Protein AF-A0A183ASB8-F1 (afdb_monomer_lite)

pLDDT: mean 78.75, std 22.16, range [20.98, 98.69]

InterPro domains:
  IPR031161 Peptidase family M60 domain [PF13402] (298-538)
  IPR031161 Peptidase family M60 domain [PS51723] (195-491)
  IPR031161 Peptidase family M60 domain [SM01276] (195-491)
  IPR035423 M60-like domain, N-terminal [PF17291] (198-272)
  IPR042279 Peptidase M60, enhancin-like domain 3 [G3DSA:1.10.390.30] (419-569)
  IPR051244 TRPM8 Channel-Associated Factors [PTHR15730] (199-550)

Secondary structure (DSSP, 8-state):
----S-TT------PPPPS---------------PPPPTTSPPTT--S-------EEEEEETTEEEEEEEEETTEEEEEEE-SHHHHHTTT-GGGHHHHHHHHHHH--SS-PPEEETTS---TT-EEEE-TT----HHHHHHHHHTTS-EEEEEE-----S-S--HHHHHHHHTT------------------S-EEEEEEEEEPTTPEEEEEEEEESS-GGGEEEEE-S-----TTSSS-SS-S----EEE--SEEEEE-SS-EEEEEEESSTT--EEEEEES-EEPPP-BTT-HHHHHTHHHHHHHSTTSSEEEEE-SSEEEEEEHHHHTTS-HHHHHHHHHHHHHHHHHHHHHHT--TTTSPPEEEEEESS-SSSSEE-SSSEEEETTHHHHHH-HHHHHHH--HHHHHHHHHHT--TTT--TTGGGTHHHHHHHHHHHHHS----SSTTBTTTBSHHHHHHHHHHHHS-S-----HHHHHHHHHHH-HHHHHHHHHHHHHTTTT--SHHHHHHHHHHHHHHHHTEE-HHHHGGGT----HHHHHHHTTSEEB---STTGGG-HHHHHHHHTTSTT--BSS-S-PPPPSS-TTTTTT-----S----

Organism: NCBI:txid27848

Sequence (610 aa):
MIARGSPDGTEIVKGQTVSEVGIWGNRIGDKQITPEPEWGEEDRYMVGEKRPVRDVVLGSGHGHIMGMAVTRGKGRAVAMIGERWMRELFTAPYLANFSVNLKNFLGQGDHPEFRWANEDYKPGDIVLVKRSMHFNVTKLAKAVMEGVNGVVISYLGTLGTLGQHNTLDLMRALNIQIYYSIYGYVQDAKVDLTSLIYSASAYVNPGEVFKWRVKNSTDKVDKFFFTFSCQSDDISKVNPWKRWPVIKHALQLRSEGSYATPTGGILLMRIDADNIGITLELEDVYRHPWFDLRNQSAIDDWDNERLRHNLVPWTMFFGDIVFSCLQTKAVVKLNKDDMVFLQTYMDNVVKIMHNFRGSDWTTAGIEVFAVDIQIAAGWGHSGMPVLGHLPWQDSSTDIKDIKKTSNIGITHEFGHNLQNWAATLKWGTEVTNNVYHFIVRGHLVNLTAYGFNVSWAFGWHEVKQVIDIWKGTDYNGVNLGYYNWLGMLFGEGLLVNLWHETFHNRNSLNSEEKKVNFWLTKMCSETEHNVIPWQELWNFPIDNNTRTECAKYSCYFPDDALTQQVPDIVEKAISKVPGGCVRTPKKQVASKHDIFKGLYTHGQPWFSFL

Radius of gyration: 30.66 Å; chains: 1; bounding box: 92×50×72 Å

Foldseek 3Di:
DDDDPDPDDDDDDPDDDDPDDDDDDAADFDDDDDDDDDPDDDDPPDPDPDDDAPKAQPDDDRRGRQWIWHQFAQFIEIEHEDCVCVVCCPPPPVNPVVNVVCCVRGFDDDDEAEDEQQDDDFFRHEYEYEFVDDHDLVVVLVCRNNHRGYYYAYYHQDPDDDDDGSSVSNCVSRVHDDDDDDHDDDDDDPPDQQWAKAFPLWWFDAFDKKKKAWPDKPDDQQQKWKWFAQDQFQQVVPPPDPDDRGQIDIHRDDNIDMDHGNHIHTIIMTGRDPPIDTDMDMGRIAGAQEAELQDPVSLVCNLVSLVVHQPDQWDWYYYQQEIEIAGSVLVSVDDSVLVNLLRLLVVLLLLLLCQLLVHDSVPDHGEYEYEDCDHNDDQWAADSHTYHHRCLSNCSSDPVNCLVPVSQSVQLRSLLVSALVLLQAAPCSSARSNLSVLCSQCPVNNHHRADACPPVQHDPVLLVVLVVLLVDQDQRDHHSVVSSVCCVQQNPQLSSVLSNQSNVCVVVSPDNLSSQLSSLLSSLVQLLELAPLQVCSNNRPHDPVSVVSSVVGAHADEDDPSCVVPVVSVCVSQVVDVPGGDHHGPHRGHHPTDSCPQRPHHDHDPDDDD

Structure (mmCIF, N/CA/C/O backbone):
data_AF-A0A183ASB8-F1
#
_entry.id   AF-A0A183ASB8-F1
#
loop_
_atom_site.group_PDB
_atom_site.id
_atom_site.type_symbol
_atom_site.label_atom_id
_atom_site.label_alt_id
_atom_site.label_comp_id
_atom_site.label_asym_id
_atom_site.label_entity_id
_atom_site.label_seq_id
_atom_site.pdbx_PDB_ins_code
_atom_site.Cartn_x
_atom_site.Cartn_y
_atom_site.Cartn_z
_atom_site.occupancy
_atom_site.B_iso_or_equiv
_atom_site.auth_seq_id
_atom_site.auth_comp_id
_atom_site.auth_asym_id
_atom_site.auth_atom_id
_atom_site.pdbx_PDB_model_num
ATOM 1 N N . MET A 1 1 ? 37.225 -2.371 -14.975 1.00 24.19 1 MET A N 1
ATOM 2 C CA . MET A 1 1 ? 37.178 -3.340 -13.860 1.00 24.19 1 MET A CA 1
ATOM 3 C C . MET A 1 1 ? 35.719 -3.578 -13.518 1.00 24.19 1 MET A C 1
ATOM 5 O O . MET A 1 1 ? 35.134 -2.766 -12.821 1.00 24.19 1 MET A O 1
ATOM 9 N N . ILE A 1 2 ? 35.112 -4.623 -14.073 1.00 25.06 2 ILE A N 1
ATOM 10 C CA . ILE A 1 2 ? 33.764 -5.073 -13.709 1.00 25.06 2 ILE A CA 1
ATOM 11 C C . ILE A 1 2 ? 33.900 -6.578 -13.494 1.00 25.06 2 ILE A C 1
ATOM 13 O O . ILE A 1 2 ? 34.386 -7.274 -14.385 1.00 25.06 2 ILE A O 1
ATOM 17 N N . ALA A 1 3 ? 33.548 -7.066 -12.307 1.00 23.36 3 ALA A N 1
ATOM 18 C CA . ALA A 1 3 ? 33.429 -8.494 -12.055 1.00 23.36 3 ALA A CA 1
ATOM 19 C C . ALA A 1 3 ? 32.050 -8.938 -12.559 1.00 23.36 3 ALA A C 1
ATOM 21 O O . ALA A 1 3 ? 31.030 -8.496 -12.033 1.00 23.36 3 ALA A O 1
ATOM 22 N N . ARG A 1 4 ? 32.018 -9.771 -13.604 1.00 26.33 4 ARG A N 1
ATOM 23 C CA . ARG A 1 4 ? 30.804 -10.493 -13.996 1.00 26.33 4 ARG A CA 1
ATOM 24 C C . ARG A 1 4 ? 30.494 -11.515 -12.902 1.00 26.33 4 ARG A C 1
ATOM 26 O O . ARG A 1 4 ? 31.372 -12.270 -12.496 1.00 26.33 4 ARG A O 1
ATOM 33 N N . GLY A 1 5 ? 29.252 -11.541 -12.431 1.00 28.61 5 GLY A N 1
ATOM 34 C CA . GLY A 1 5 ? 28.741 -12.618 -11.589 1.00 28.61 5 GLY A CA 1
ATOM 35 C C . GLY A 1 5 ? 28.477 -13.870 -12.422 1.00 28.61 5 GLY A C 1
ATOM 36 O O . GLY A 1 5 ? 27.334 -14.149 -12.753 1.00 28.61 5 GLY A O 1
ATOM 37 N N . SER A 1 6 ? 29.530 -14.591 -12.801 1.00 27.36 6 SER A N 1
ATOM 38 C CA . SER A 1 6 ? 29.478 -15.998 -13.215 1.00 27.36 6 SER A CA 1
ATOM 39 C C . SER A 1 6 ? 30.892 -16.590 -13.110 1.00 27.36 6 SER A C 1
ATOM 41 O O . SER A 1 6 ? 31.835 -15.891 -13.491 1.00 27.36 6 SER A O 1
ATOM 43 N N . PRO A 1 7 ? 31.078 -17.825 -12.602 1.00 29.73 7 PRO A N 1
ATOM 44 C CA . PRO A 1 7 ? 32.406 -18.413 -12.412 1.00 29.73 7 PRO A CA 1
ATOM 45 C C . PRO A 1 7 ? 33.186 -18.673 -13.716 1.00 29.73 7 PRO A C 1
ATOM 47 O O . PRO A 1 7 ? 34.409 -18.743 -13.661 1.00 29.73 7 PRO A O 1
ATOM 50 N N . ASP A 1 8 ? 32.526 -18.739 -14.883 1.00 33.28 8 ASP A N 1
ATOM 51 C CA . ASP A 1 8 ? 33.108 -19.441 -16.045 1.00 33.28 8 ASP A CA 1
ATOM 52 C C . ASP A 1 8 ? 33.120 -18.656 -17.377 1.00 33.28 8 ASP A C 1
ATOM 54 O O . ASP A 1 8 ? 33.168 -19.254 -18.449 1.00 33.28 8 ASP A O 1
ATOM 58 N N . GLY A 1 9 ? 33.089 -17.317 -17.377 1.00 28.81 9 GLY A N 1
ATOM 59 C CA . GLY A 1 9 ? 33.031 -16.558 -18.639 1.00 28.81 9 GLY A CA 1
ATOM 60 C C . GLY A 1 9 ? 33.764 -15.222 -18.635 1.00 28.81 9 GLY A C 1
ATOM 61 O O . GLY A 1 9 ? 33.153 -14.179 -18.391 1.00 28.81 9 GLY A O 1
ATOM 62 N N . THR A 1 10 ? 35.054 -15.226 -18.980 1.00 31.56 10 THR A N 1
ATOM 63 C CA . THR A 1 10 ? 35.820 -14.001 -19.263 1.00 31.56 10 THR A CA 1
ATOM 64 C C . THR A 1 10 ? 36.211 -13.928 -20.733 1.00 31.56 10 THR A C 1
ATOM 66 O O . THR A 1 10 ? 37.235 -14.473 -21.136 1.00 31.56 10 THR A O 1
ATOM 69 N N . GLU A 1 11 ? 35.432 -13.184 -21.515 1.00 25.88 11 GLU A N 1
ATOM 70 C CA . GLU A 1 11 ? 35.907 -12.591 -22.763 1.00 25.88 11 GLU A CA 1
ATOM 71 C C . GLU A 1 11 ? 36.052 -11.080 -22.538 1.00 25.88 11 GLU A C 1
ATOM 73 O O . GLU A 1 11 ? 35.133 -10.415 -22.049 1.00 25.88 11 GLU A O 1
ATOM 78 N N . ILE A 1 12 ? 37.241 -10.541 -22.821 1.00 33.34 12 ILE A N 1
ATOM 79 C CA . ILE A 1 12 ? 37.521 -9.106 -22.733 1.00 33.34 12 ILE A CA 1
ATOM 80 C C . ILE A 1 12 ? 37.078 -8.484 -24.056 1.00 33.34 12 ILE A C 1
ATOM 82 O O . ILE A 1 12 ? 37.825 -8.496 -25.031 1.00 33.34 12 ILE A O 1
ATOM 86 N N . VAL A 1 13 ? 35.878 -7.906 -24.089 1.00 25.80 13 VAL A N 1
ATOM 87 C CA . VAL A 1 13 ? 35.474 -7.043 -25.204 1.00 25.80 13 VAL A CA 1
ATOM 88 C C . VAL A 1 13 ? 35.954 -5.628 -24.904 1.00 25.80 13 VAL A C 1
ATOM 90 O O . VAL A 1 13 ? 35.587 -5.021 -23.896 1.00 25.80 13 VAL A O 1
ATOM 93 N N . LYS A 1 14 ? 36.801 -5.089 -25.782 1.00 27.39 14 LYS A N 1
ATOM 94 C CA . LYS A 1 14 ? 37.145 -3.665 -25.789 1.00 27.39 14 LYS A CA 1
ATOM 95 C C . LYS A 1 14 ? 35.880 -2.900 -26.203 1.00 27.39 14 LYS A C 1
ATOM 97 O O . LYS A 1 14 ? 35.544 -2.863 -27.382 1.00 27.39 14 LYS A O 1
ATOM 102 N N . GLY A 1 15 ? 35.142 -2.369 -25.228 1.00 31.78 15 GLY A N 1
ATOM 103 C CA . GLY A 1 15 ? 33.942 -1.566 -25.481 1.00 31.78 15 GLY A CA 1
ATOM 104 C C . GLY A 1 15 ? 34.260 -0.304 -26.289 1.00 31.78 15 GLY A C 1
ATOM 105 O O . GLY A 1 15 ? 35.366 0.235 -26.197 1.00 31.78 15 GLY A O 1
ATOM 106 N N . GLN A 1 16 ? 33.294 0.144 -27.094 1.00 27.25 16 GLN A N 1
ATOM 107 C CA . GLN A 1 16 ? 33.387 1.396 -27.848 1.00 27.25 16 GLN A CA 1
ATOM 108 C C . GLN A 1 16 ? 33.531 2.608 -26.915 1.00 27.25 16 GLN A C 1
ATOM 110 O O . GLN A 1 16 ? 33.147 2.572 -25.746 1.00 27.25 16 GLN A O 1
ATOM 115 N N . THR A 1 17 ? 34.098 3.690 -27.450 1.00 27.98 17 THR A N 1
ATOM 116 C CA . THR A 1 17 ? 34.252 4.974 -26.760 1.00 27.98 17 THR A CA 1
ATOM 117 C C . THR A 1 17 ? 32.890 5.497 -26.304 1.00 27.98 17 THR A C 1
ATOM 119 O O . THR A 1 17 ? 32.030 5.793 -27.128 1.00 27.98 17 THR A O 1
ATOM 122 N N . VAL A 1 18 ? 32.704 5.617 -24.991 1.00 28.06 18 VAL A N 1
ATOM 123 C CA . VAL A 1 18 ? 31.490 6.166 -24.373 1.00 28.06 18 VAL A CA 1
ATOM 124 C C . VAL A 1 18 ? 31.622 7.691 -24.298 1.00 28.06 18 VAL A C 1
ATOM 126 O O . VAL A 1 18 ? 32.658 8.190 -23.857 1.00 28.06 18 VAL A O 1
ATOM 129 N N . SER A 1 19 ? 30.602 8.439 -24.728 1.00 27.34 19 SER A N 1
ATOM 130 C CA . SER A 1 19 ? 30.598 9.913 -24.704 1.00 27.34 19 SER A CA 1
ATOM 131 C C . SER A 1 19 ? 30.256 10.511 -23.333 1.00 27.34 19 SER A C 1
ATOM 133 O O . SER A 1 19 ? 30.677 11.626 -23.045 1.00 27.34 19 SER A O 1
ATOM 135 N N . GLU A 1 20 ? 29.540 9.779 -22.472 1.00 27.94 20 GLU A N 1
ATOM 136 C CA . GLU A 1 20 ? 29.181 10.184 -21.106 1.00 27.94 20 GLU A CA 1
ATOM 137 C C . GLU A 1 20 ? 29.143 8.958 -20.171 1.00 27.94 20 GLU A C 1
ATOM 139 O O . GLU A 1 20 ? 28.533 7.939 -20.484 1.00 27.94 20 GLU A O 1
ATOM 144 N N . VAL A 1 21 ? 29.776 9.062 -18.998 1.00 26.06 21 VAL A N 1
ATOM 145 C CA . VAL A 1 21 ? 29.635 8.105 -17.887 1.00 26.06 21 VAL A CA 1
ATOM 146 C C . VAL A 1 21 ? 28.981 8.862 -16.734 1.00 26.06 21 VAL A C 1
ATOM 148 O O . VAL A 1 21 ? 29.604 9.741 -16.143 1.00 26.06 21 VAL A O 1
ATOM 151 N N . GLY A 1 22 ? 27.715 8.569 -16.439 1.00 25.03 22 GLY A N 1
ATOM 152 C CA . GLY A 1 22 ? 26.976 9.224 -15.357 1.00 25.03 22 GLY A CA 1
ATOM 153 C C . GLY A 1 22 ? 27.219 8.553 -14.004 1.00 25.03 22 GLY A C 1
ATOM 154 O O . GLY A 1 22 ? 27.026 7.347 -13.874 1.00 25.03 22 GLY A O 1
ATOM 155 N N . ILE A 1 23 ? 27.600 9.335 -12.991 1.00 23.59 23 ILE A N 1
ATOM 156 C CA . ILE A 1 23 ? 27.607 8.938 -11.574 1.00 23.59 23 ILE A CA 1
ATOM 157 C C . ILE A 1 23 ? 26.806 9.998 -10.813 1.00 23.59 23 ILE A C 1
ATOM 159 O O . ILE A 1 23 ? 27.181 11.166 -10.845 1.00 23.59 23 ILE A O 1
ATOM 163 N N . TRP A 1 24 ? 25.741 9.599 -10.114 1.00 24.03 24 TRP A N 1
ATOM 164 C CA . TRP A 1 24 ? 24.937 10.491 -9.271 1.00 24.03 24 TRP A CA 1
ATOM 165 C C . TRP A 1 24 ? 24.625 9.832 -7.925 1.00 24.03 24 TRP A C 1
ATOM 167 O O . TRP A 1 24 ? 24.268 8.657 -7.867 1.00 24.03 24 TRP A O 1
ATOM 177 N N . GLY A 1 25 ? 24.755 10.598 -6.842 1.00 24.00 25 GLY A N 1
ATOM 178 C CA . GLY A 1 25 ? 24.320 10.212 -5.501 1.00 24.00 25 GLY A CA 1
ATOM 179 C C . GLY A 1 25 ? 24.213 11.439 -4.597 1.00 24.00 25 GLY A C 1
ATOM 180 O O . GLY A 1 25 ? 25.201 12.145 -4.418 1.00 24.00 25 GLY A O 1
ATOM 181 N N . ASN A 1 26 ? 23.030 11.681 -4.027 1.00 21.56 26 ASN A N 1
ATOM 182 C CA . ASN A 1 26 ? 22.791 12.732 -3.033 1.00 21.56 26 ASN A CA 1
ATOM 183 C C . ASN A 1 26 ? 22.860 12.182 -1.596 1.00 21.56 26 ASN A C 1
ATOM 185 O O . ASN A 1 26 ? 22.599 11.004 -1.343 1.00 21.56 26 ASN A O 1
ATOM 189 N N . ARG A 1 27 ? 23.227 13.059 -0.650 1.00 23.22 27 ARG A N 1
ATOM 190 C CA . ARG A 1 27 ? 23.191 12.851 0.810 1.00 23.22 27 ARG A CA 1
ATOM 191 C C . ARG A 1 27 ? 21.966 13.548 1.404 1.00 23.22 27 ARG A C 1
ATOM 193 O O . ARG A 1 27 ? 21.665 14.650 0.969 1.00 23.22 27 ARG A O 1
ATOM 200 N N . ILE A 1 28 ? 21.383 13.012 2.481 1.00 24.00 28 ILE A N 1
ATOM 201 C CA . ILE A 1 28 ? 20.653 13.811 3.485 1.00 24.00 28 ILE A CA 1
ATOM 202 C C . ILE A 1 28 ? 21.146 13.437 4.891 1.00 24.00 28 ILE A C 1
ATOM 204 O O . ILE A 1 28 ? 21.379 12.262 5.181 1.00 24.00 28 ILE A O 1
ATOM 208 N N . GLY A 1 29 ? 21.298 14.462 5.735 1.00 23.62 29 GLY A N 1
ATOM 209 C CA . GLY A 1 29 ? 21.404 14.386 7.193 1.00 23.62 29 GLY A CA 1
ATOM 210 C C . GLY A 1 29 ? 21.390 15.787 7.833 1.00 23.62 29 GLY A C 1
ATOM 211 O O . GLY A 1 29 ? 22.466 16.346 8.020 1.00 23.62 29 GLY A O 1
ATOM 212 N N . ASP A 1 30 ? 20.174 16.323 8.062 1.00 26.25 30 ASP A N 1
ATOM 213 C CA . ASP A 1 30 ? 19.616 17.123 9.192 1.00 26.25 30 ASP A CA 1
ATOM 214 C C . ASP A 1 30 ? 20.488 18.182 9.923 1.00 26.25 30 ASP A C 1
ATOM 216 O O . ASP A 1 30 ? 21.633 17.922 10.250 1.00 26.25 30 ASP A O 1
ATOM 220 N N . LYS A 1 31 ? 20.078 19.393 10.353 1.00 28.70 31 LYS A N 1
ATOM 221 C CA . LYS A 1 31 ? 18.796 20.088 10.597 1.00 28.70 31 LYS A CA 1
ATOM 222 C C . LYS A 1 31 ? 19.041 21.618 10.593 1.00 28.70 31 LYS A C 1
ATOM 224 O O . LYS A 1 31 ? 19.609 22.150 11.541 1.00 28.70 31 LYS A O 1
ATOM 229 N N . GLN A 1 32 ? 18.571 22.322 9.569 1.00 24.89 32 GLN A N 1
ATOM 230 C CA . GLN A 1 32 ? 17.893 23.627 9.644 1.00 24.89 32 GLN A CA 1
ATOM 231 C C . GLN A 1 32 ? 17.361 23.898 8.238 1.00 24.89 32 GLN A C 1
ATOM 233 O O . GLN A 1 32 ? 18.122 23.977 7.279 1.00 24.89 32 GLN A O 1
ATOM 238 N N . ILE A 1 33 ? 16.038 23.931 8.121 1.00 30.59 33 ILE A N 1
ATOM 239 C CA . ILE A 1 33 ? 15.335 24.114 6.857 1.00 30.59 33 ILE A CA 1
ATOM 240 C C . ILE A 1 33 ? 15.480 25.580 6.459 1.00 30.59 33 ILE A C 1
ATOM 242 O O . ILE A 1 33 ? 14.947 26.463 7.128 1.00 30.59 33 ILE A O 1
ATOM 246 N N . THR A 1 34 ? 16.157 25.821 5.345 1.00 26.55 34 THR A N 1
ATOM 247 C CA . THR A 1 34 ? 15.775 26.905 4.439 1.00 26.55 34 THR A CA 1
ATOM 248 C C . THR A 1 34 ? 15.213 26.289 3.159 1.00 26.55 34 THR A C 1
ATOM 250 O O . THR A 1 34 ? 15.607 25.169 2.828 1.00 26.55 34 THR A O 1
ATOM 253 N N . PRO A 1 35 ? 14.270 26.968 2.485 1.00 27.03 35 PRO A N 1
ATOM 254 C CA . PRO A 1 35 ? 13.494 26.400 1.385 1.00 27.03 35 PRO A CA 1
ATOM 255 C C . PRO A 1 35 ? 14.391 25.920 0.241 1.00 27.03 35 PRO A C 1
ATOM 257 O O . PRO A 1 35 ? 15.417 26.547 -0.037 1.00 27.03 35 PRO A O 1
ATOM 260 N N . GLU A 1 36 ? 13.980 24.850 -0.445 1.00 28.64 36 GLU A N 1
ATOM 261 C CA . GLU A 1 36 ? 14.423 24.630 -1.825 1.00 28.64 36 GLU A CA 1
ATOM 262 C C . GLU A 1 36 ? 14.099 25.889 -2.652 1.00 28.64 36 GLU A C 1
ATOM 264 O O . GLU A 1 36 ? 13.055 26.512 -2.421 1.00 28.64 36 GLU A O 1
ATOM 269 N N . PRO A 1 37 ? 14.988 26.318 -3.564 1.00 25.66 37 PRO A N 1
ATOM 270 C CA . PRO A 1 37 ? 14.709 27.462 -4.417 1.00 25.66 37 PRO A CA 1
ATOM 271 C C . PRO A 1 37 ? 13.508 27.166 -5.323 1.00 25.66 37 PRO A C 1
ATOM 273 O O . PRO A 1 37 ? 13.297 26.034 -5.756 1.00 25.66 37 PRO A O 1
ATOM 276 N N . GLU A 1 38 ? 12.725 28.200 -5.630 1.00 29.00 38 GLU A N 1
ATOM 277 C CA . GLU A 1 38 ? 11.714 28.124 -6.683 1.00 29.00 38 GLU A CA 1
ATOM 278 C C . GLU A 1 38 ? 12.375 27.723 -8.015 1.00 29.00 38 GLU A C 1
ATOM 280 O O . GLU A 1 38 ? 13.486 28.152 -8.339 1.00 29.00 38 GLU A O 1
ATOM 285 N N . TRP A 1 39 ? 11.695 26.870 -8.784 1.00 26.78 39 TRP A N 1
ATOM 286 C CA . TRP A 1 39 ? 12.181 26.332 -10.055 1.00 26.78 39 TRP A CA 1
ATOM 287 C C . TRP A 1 39 ? 12.493 27.457 -11.059 1.00 26.78 39 TRP A C 1
ATOM 289 O O . TRP A 1 39 ? 11.579 28.084 -11.595 1.00 26.78 39 TRP A O 1
ATOM 299 N N . GLY A 1 40 ? 13.785 27.692 -11.333 1.00 30.69 40 GLY A N 1
ATOM 300 C CA . GLY A 1 40 ? 14.248 28.687 -12.311 1.00 30.69 40 GLY A CA 1
ATOM 301 C C . GLY A 1 40 ? 15.655 29.275 -12.111 1.00 30.69 40 GLY A C 1
ATOM 302 O O . GLY A 1 40 ? 16.136 29.941 -13.026 1.00 30.69 40 GLY A O 1
ATOM 303 N N . GLU A 1 41 ? 16.342 29.046 -10.986 1.00 27.41 41 GLU A N 1
ATOM 304 C CA . GLU A 1 41 ? 17.707 29.570 -10.764 1.00 27.41 41 GLU A CA 1
ATOM 305 C C . GLU A 1 41 ? 18.822 28.520 -10.944 1.00 27.41 41 GLU A C 1
ATOM 307 O O . GLU A 1 41 ? 18.628 27.330 -10.699 1.00 27.41 41 GLU A O 1
ATOM 312 N N . GLU A 1 42 ? 20.009 28.978 -11.368 1.00 28.42 42 GLU A N 1
ATOM 313 C CA . GLU A 1 42 ? 21.221 28.159 -11.512 1.00 28.42 42 GLU A CA 1
ATOM 314 C C . GLU A 1 42 ? 21.662 27.526 -10.179 1.00 28.42 42 GLU A C 1
ATOM 316 O O . GLU A 1 42 ? 21.740 28.173 -9.131 1.00 28.42 42 GLU A O 1
ATOM 321 N N . ASP A 1 43 ? 22.001 26.239 -10.247 1.00 28.80 43 ASP A N 1
ATOM 322 C CA . ASP A 1 43 ? 22.329 25.389 -9.107 1.00 28.80 43 ASP A CA 1
ATOM 323 C C . ASP A 1 43 ? 23.663 25.802 -8.442 1.00 28.80 43 ASP A C 1
ATOM 325 O O . ASP A 1 43 ? 24.743 25.726 -9.039 1.00 28.80 43 ASP A O 1
ATOM 329 N N . ARG A 1 44 ? 23.618 26.242 -7.174 1.00 30.80 44 ARG A N 1
ATOM 330 C CA . ARG A 1 44 ? 24.783 26.802 -6.447 1.00 30.80 44 ARG A CA 1
ATOM 331 C C . ARG A 1 44 ? 25.817 25.760 -5.990 1.00 30.80 44 ARG A C 1
ATOM 333 O O . ARG A 1 44 ? 26.796 26.131 -5.342 1.00 30.80 44 ARG A O 1
ATOM 340 N N . TYR A 1 45 ? 25.663 24.479 -6.332 1.00 31.44 45 TYR A N 1
ATOM 341 C CA . TYR A 1 45 ? 26.630 23.423 -5.985 1.00 31.44 45 TYR A CA 1
ATOM 342 C C . TYR A 1 45 ? 27.802 23.278 -6.967 1.00 31.44 45 TYR A C 1
ATOM 344 O O . TYR A 1 45 ? 28.701 22.469 -6.736 1.00 31.44 45 TYR A O 1
ATOM 352 N N . MET A 1 46 ? 27.852 24.096 -8.021 1.00 28.69 46 MET A N 1
ATOM 353 C CA . MET A 1 46 ? 28.956 24.131 -8.984 1.00 28.69 46 MET A CA 1
ATOM 354 C C . MET A 1 46 ? 29.463 25.562 -9.194 1.00 28.69 46 MET A C 1
ATOM 356 O O . MET A 1 46 ? 29.398 26.097 -10.296 1.00 28.69 46 MET A O 1
ATOM 360 N N . VAL A 1 47 ? 30.036 26.185 -8.159 1.00 32.12 47 VAL A N 1
ATOM 361 C CA . VAL A 1 47 ? 30.934 27.334 -8.380 1.00 32.12 47 VAL A CA 1
ATOM 362 C C . VAL A 1 47 ? 32.369 26.826 -8.428 1.00 32.12 47 VAL A C 1
ATOM 364 O O . VAL A 1 47 ? 33.128 26.876 -7.465 1.00 32.12 47 VAL A O 1
ATOM 367 N N . GLY A 1 48 ? 32.726 26.282 -9.583 1.00 30.50 48 GLY A N 1
ATOM 368 C CA . GLY A 1 48 ? 34.087 25.916 -9.933 1.00 30.50 48 GLY A CA 1
ATOM 369 C C . GLY A 1 48 ? 34.140 25.600 -11.417 1.00 30.50 48 GLY A C 1
ATOM 370 O O . GLY A 1 48 ? 33.302 24.850 -11.912 1.00 30.50 48 GLY A O 1
ATOM 371 N N . GLU A 1 49 ? 35.087 26.205 -12.136 1.00 27.50 49 GLU A N 1
ATOM 372 C CA . GLU A 1 49 ? 35.310 25.966 -13.564 1.00 27.50 49 GLU A CA 1
ATOM 373 C C . GLU A 1 49 ? 35.196 24.474 -13.902 1.00 27.50 49 GLU A C 1
ATOM 375 O O . GLU A 1 49 ? 35.898 23.643 -13.318 1.00 27.50 49 GLU A O 1
ATOM 380 N N . LYS A 1 50 ? 34.342 24.142 -14.879 1.00 31.28 50 LYS A N 1
ATOM 381 C CA . LYS A 1 50 ? 34.277 22.815 -15.499 1.00 31.28 50 LYS A CA 1
ATOM 382 C C . LYS A 1 50 ? 35.675 22.439 -15.997 1.00 31.28 50 LYS A C 1
ATOM 384 O O . LYS A 1 50 ? 36.090 22.857 -17.075 1.00 31.28 50 LYS A O 1
ATOM 389 N N . ARG A 1 51 ? 36.405 21.639 -15.220 1.00 27.62 51 ARG A N 1
ATOM 390 C CA . ARG A 1 51 ? 37.640 20.990 -15.666 1.00 27.62 51 ARG A CA 1
ATOM 391 C C . ARG A 1 51 ? 37.385 19.494 -15.826 1.00 27.62 51 ARG A C 1
ATOM 393 O O . ARG A 1 51 ? 36.747 18.898 -14.961 1.00 27.62 51 ARG A O 1
ATOM 400 N N . PRO A 1 52 ? 37.875 18.872 -16.908 1.00 29.05 52 PRO A N 1
ATOM 401 C CA . PRO A 1 52 ? 37.737 17.437 -17.113 1.00 29.05 52 PRO A CA 1
ATOM 402 C C . PRO A 1 52 ? 38.475 16.699 -15.991 1.00 29.05 52 PRO A C 1
ATOM 404 O O . PRO A 1 52 ? 39.692 16.829 -15.850 1.00 29.05 52 PRO A O 1
ATOM 407 N N . VAL A 1 53 ? 37.749 15.942 -15.169 1.00 35.59 53 VAL A N 1
ATOM 408 C CA . VAL A 1 53 ? 38.344 15.184 -14.061 1.00 35.59 53 VAL A CA 1
ATOM 409 C C . VAL A 1 53 ? 38.727 13.788 -14.566 1.00 35.59 53 VAL A C 1
ATOM 411 O O . VAL A 1 53 ? 37.917 13.105 -15.184 1.00 35.59 53 VAL A O 1
ATOM 414 N N . ARG A 1 54 ? 39.978 13.365 -14.326 1.00 41.22 54 ARG A N 1
ATOM 415 C CA . ARG A 1 54 ? 40.528 12.038 -14.695 1.00 41.22 54 ARG A CA 1
ATOM 416 C C . ARG A 1 54 ? 40.440 11.001 -13.557 1.00 41.22 54 ARG A C 1
ATOM 418 O O . ARG A 1 54 ? 41.098 9.965 -13.628 1.00 41.22 54 ARG A O 1
ATOM 425 N N . ASP A 1 55 ? 39.695 11.301 -12.496 1.00 55.78 55 ASP A N 1
ATOM 426 C CA . ASP A 1 55 ? 39.627 10.498 -11.271 1.00 55.78 55 ASP A CA 1
ATOM 427 C C . ASP A 1 55 ? 38.420 9.543 -11.301 1.00 55.78 55 ASP A C 1
ATOM 429 O O . ASP A 1 55 ? 37.350 9.892 -11.795 1.00 55.78 55 ASP A O 1
ATOM 433 N N . VAL A 1 56 ? 38.592 8.328 -10.775 1.00 52.84 56 VAL A N 1
ATOM 434 C CA . VAL A 1 56 ? 37.597 7.248 -10.809 1.00 52.84 56 VAL A CA 1
ATOM 435 C C . VAL A 1 56 ? 37.047 7.014 -9.406 1.00 52.84 56 VAL A C 1
ATOM 437 O O . VAL A 1 56 ? 37.780 6.654 -8.488 1.00 52.84 56 VAL A O 1
ATOM 440 N N . VAL A 1 57 ? 35.738 7.165 -9.227 1.00 51.53 57 VAL A N 1
ATOM 441 C CA . VAL A 1 57 ? 35.065 6.796 -7.975 1.00 51.53 57 VAL A CA 1
ATOM 442 C C . VAL A 1 57 ? 34.926 5.273 -7.919 1.00 51.53 57 VAL A C 1
ATOM 444 O O . VAL A 1 57 ? 34.360 4.662 -8.820 1.00 51.53 57 VAL A O 1
ATOM 447 N N . LEU A 1 58 ? 35.463 4.655 -6.866 1.00 47.81 58 LEU A N 1
ATOM 448 C CA . LEU A 1 58 ? 35.401 3.206 -6.627 1.00 47.81 58 LEU A CA 1
ATOM 449 C C . LEU A 1 58 ? 34.217 2.811 -5.738 1.00 47.81 58 LEU A C 1
ATOM 451 O O . LEU A 1 58 ? 33.819 1.651 -5.725 1.00 47.81 58 LEU A O 1
ATOM 455 N N . GLY A 1 59 ? 33.668 3.765 -4.985 1.00 41.75 59 GLY A N 1
ATOM 456 C CA . GLY A 1 59 ? 32.472 3.562 -4.180 1.00 41.75 59 GLY A CA 1
ATOM 457 C C . GLY A 1 59 ? 32.003 4.849 -3.514 1.00 41.75 59 GLY A C 1
ATOM 458 O O . GLY A 1 59 ? 32.808 5.702 -3.133 1.00 41.75 59 GLY A O 1
ATOM 459 N N . SER A 1 60 ? 30.692 4.977 -3.347 1.00 39.69 60 SER A N 1
ATOM 460 C CA . SER A 1 60 ? 30.049 6.045 -2.587 1.00 39.69 60 SER A CA 1
ATOM 461 C C . SER A 1 60 ? 29.126 5.453 -1.523 1.00 39.69 60 SER A C 1
ATOM 463 O O . SER A 1 60 ? 28.704 4.303 -1.606 1.00 39.69 60 SER A O 1
ATOM 465 N N . GLY A 1 61 ? 28.859 6.220 -0.474 1.00 35.28 61 GLY A N 1
ATOM 466 C CA . GLY A 1 61 ? 28.000 5.806 0.625 1.00 35.28 61 GLY A CA 1
ATOM 467 C C . GLY A 1 61 ? 27.671 7.000 1.499 1.00 35.28 61 GLY A C 1
ATOM 468 O O . GLY A 1 61 ? 28.534 7.840 1.745 1.00 35.28 61 GLY A O 1
ATOM 469 N N . HIS A 1 62 ? 26.407 7.102 1.922 1.00 34.53 62 HIS A N 1
ATOM 470 C CA . HIS A 1 62 ? 25.911 8.248 2.687 1.00 34.53 62 HIS A CA 1
ATOM 471 C C . HIS A 1 62 ? 26.265 9.554 1.955 1.00 34.53 62 HIS A C 1
ATOM 473 O O . HIS A 1 62 ? 26.876 10.419 2.557 1.00 34.53 62 HIS A O 1
ATOM 479 N N . GLY A 1 63 ? 26.014 9.656 0.644 1.00 34.66 63 GLY A N 1
ATOM 480 C CA . GLY A 1 63 ? 26.326 10.833 -0.186 1.00 34.66 63 GLY A CA 1
ATOM 481 C C . GLY A 1 63 ? 27.761 11.383 -0.099 1.00 34.66 63 GLY A C 1
ATOM 482 O O . GLY A 1 63 ? 27.990 12.576 -0.284 1.00 34.66 63 GLY A O 1
ATOM 483 N N . HIS A 1 64 ? 28.734 10.513 0.179 1.00 41.84 64 HIS A N 1
ATOM 484 C CA . HIS A 1 64 ? 30.161 10.803 0.097 1.00 41.84 64 HIS A CA 1
ATOM 485 C C . HIS A 1 64 ? 30.886 9.759 -0.742 1.00 41.84 64 HIS A C 1
ATOM 487 O O . HIS A 1 64 ? 30.454 8.610 -0.835 1.00 41.84 64 HIS A O 1
ATOM 493 N N . ILE A 1 65 ? 32.025 10.147 -1.317 1.00 48.19 65 ILE A N 1
ATOM 494 C CA . ILE A 1 65 ? 32.956 9.199 -1.925 1.00 48.19 65 ILE A CA 1
ATOM 495 C C . ILE A 1 65 ? 33.633 8.424 -0.793 1.00 48.19 65 ILE A C 1
ATOM 497 O O . ILE A 1 65 ? 34.375 8.983 0.012 1.00 48.19 65 ILE A O 1
ATOM 501 N N . MET A 1 66 ? 33.342 7.130 -0.732 1.00 52.44 66 MET A N 1
ATOM 502 C CA . MET A 1 66 ? 33.887 6.188 0.247 1.00 52.44 66 MET A CA 1
ATOM 503 C C . MET A 1 66 ? 35.144 5.503 -0.295 1.00 52.44 66 MET A C 1
ATOM 505 O O . MET A 1 66 ? 35.926 4.950 0.472 1.00 52.44 66 MET A O 1
ATOM 509 N N . GLY A 1 67 ? 35.343 5.540 -1.614 1.00 60.72 67 GLY A N 1
ATOM 510 C CA . GLY A 1 67 ? 36.505 4.998 -2.294 1.00 60.72 67 GLY A CA 1
ATOM 511 C C . GLY A 1 67 ? 36.774 5.704 -3.615 1.00 60.72 67 GLY A C 1
ATOM 512 O O . GLY A 1 67 ? 35.856 5.907 -4.405 1.00 60.72 67 GLY A O 1
ATOM 513 N N . MET A 1 68 ? 38.028 6.042 -3.886 1.00 64.94 68 MET A N 1
ATOM 514 C CA . MET A 1 68 ? 38.456 6.669 -5.136 1.00 64.94 68 MET A CA 1
ATOM 515 C C . MET A 1 68 ? 39.800 6.117 -5.602 1.00 64.94 68 MET A C 1
ATOM 517 O O . MET A 1 68 ? 40.684 5.852 -4.791 1.00 64.94 68 MET A O 1
ATOM 521 N N . ALA A 1 69 ? 39.950 5.984 -6.912 1.00 67.00 69 ALA A N 1
ATOM 522 C CA . ALA A 1 69 ? 41.205 5.812 -7.618 1.00 67.00 69 ALA A CA 1
ATOM 523 C C . ALA A 1 69 ? 41.529 7.132 -8.315 1.00 67.00 69 ALA A C 1
ATOM 525 O O . ALA A 1 69 ? 40.742 7.649 -9.104 1.00 67.00 69 ALA A O 1
ATOM 526 N N . VAL A 1 70 ? 42.695 7.682 -8.022 1.00 68.88 70 VAL A N 1
ATOM 527 C CA . VAL A 1 70 ? 43.107 9.000 -8.490 1.00 68.88 70 VAL A CA 1
ATOM 528 C C . VAL A 1 70 ? 44.486 8.935 -9.132 1.00 68.88 70 VAL A C 1
ATOM 530 O O . VAL A 1 70 ? 45.328 8.110 -8.766 1.00 68.88 70 VAL A O 1
ATOM 533 N N . THR A 1 71 ? 44.742 9.831 -10.081 1.00 73.56 71 THR A N 1
ATOM 534 C CA . THR A 1 71 ? 46.099 10.060 -10.601 1.00 73.56 71 THR A CA 1
ATOM 535 C C . THR A 1 71 ? 46.621 11.366 -10.016 1.00 73.56 71 THR A C 1
ATOM 537 O O . THR A 1 71 ? 45.945 12.395 -10.088 1.00 73.56 71 THR A O 1
ATOM 540 N N . ARG A 1 72 ? 47.805 11.342 -9.399 1.00 72.12 72 ARG A N 1
ATOM 541 C CA . ARG A 1 72 ? 48.428 12.515 -8.767 1.00 72.12 72 ARG A CA 1
ATOM 542 C C . ARG A 1 72 ? 49.884 12.604 -9.207 1.00 72.12 72 ARG A C 1
ATOM 544 O O . ARG A 1 72 ? 50.662 11.677 -9.002 1.00 72.12 72 ARG A O 1
ATOM 551 N N . GLY A 1 73 ? 50.230 13.704 -9.878 1.00 78.94 73 GLY A N 1
ATOM 552 C CA . GLY A 1 73 ? 51.498 13.808 -10.599 1.00 78.94 73 GLY A CA 1
ATOM 553 C C . GLY A 1 73 ? 51.610 12.716 -11.671 1.00 78.94 73 GLY A C 1
ATOM 554 O O . GLY A 1 73 ? 50.710 12.573 -12.499 1.00 78.94 73 GLY A O 1
ATOM 555 N N . LYS A 1 74 ? 52.701 11.944 -11.650 1.00 80.44 74 LYS A N 1
ATOM 556 C CA . LYS A 1 74 ? 52.926 10.779 -12.526 1.00 80.44 74 LYS A CA 1
ATOM 557 C C . LYS A 1 74 ? 52.507 9.442 -11.892 1.00 80.44 74 LYS A C 1
ATOM 559 O O . LYS A 1 74 ? 52.604 8.409 -12.552 1.00 80.44 74 LYS A O 1
ATOM 564 N N . GLY A 1 75 ? 52.066 9.438 -10.632 1.00 77.38 75 GLY A N 1
ATOM 565 C CA . GLY A 1 75 ? 51.670 8.231 -9.906 1.00 77.38 75 GLY A CA 1
ATOM 566 C C . GLY A 1 75 ? 50.167 8.094 -9.703 1.00 77.38 75 GLY A C 1
ATOM 567 O O . GLY A 1 75 ? 49.364 8.953 -10.076 1.00 77.38 75 GLY A O 1
ATOM 568 N N . ARG A 1 76 ? 49.782 6.963 -9.112 1.00 84.19 76 ARG A N 1
ATOM 569 C CA . ARG A 1 76 ? 48.388 6.577 -8.877 1.00 84.19 76 ARG A CA 1
ATOM 570 C C . ARG A 1 76 ? 48.175 6.314 -7.393 1.00 84.19 76 ARG A C 1
ATOM 572 O O . ARG A 1 76 ? 49.043 5.752 -6.725 1.00 84.19 76 ARG A O 1
ATOM 579 N N . ALA A 1 77 ? 47.015 6.711 -6.891 1.00 83.94 77 ALA A N 1
ATOM 580 C CA . ALA A 1 77 ? 46.613 6.465 -5.518 1.00 83.94 77 ALA A CA 1
ATOM 581 C C . ALA A 1 77 ? 45.195 5.897 -5.475 1.00 83.94 77 ALA A C 1
ATOM 583 O O . ALA A 1 77 ? 44.338 6.279 -6.266 1.00 83.94 77 ALA A O 1
ATOM 584 N N . VAL A 1 78 ? 44.943 4.993 -4.537 1.00 84.19 78 VAL A N 1
ATOM 585 C CA . VAL A 1 78 ? 43.595 4.565 -4.162 1.00 84.19 78 VAL A CA 1
ATOM 586 C C . VAL A 1 78 ? 43.365 4.987 -2.724 1.00 84.19 78 VAL A C 1
ATOM 588 O O . VAL A 1 78 ? 44.171 4.658 -1.866 1.00 84.19 78 VAL A O 1
ATOM 591 N N . ALA A 1 79 ? 42.288 5.708 -2.438 1.00 78.44 79 ALA A N 1
ATOM 592 C CA . ALA A 1 79 ? 41.905 6.076 -1.079 1.00 78.44 79 ALA A CA 1
ATOM 593 C C . ALA A 1 79 ? 40.514 5.519 -0.783 1.00 78.44 79 ALA A C 1
ATOM 595 O O . ALA A 1 79 ? 39.592 5.759 -1.556 1.00 78.44 79 ALA A O 1
ATOM 596 N N . MET A 1 80 ? 40.361 4.763 0.303 1.00 72.75 80 MET A N 1
ATOM 597 C CA . MET A 1 80 ? 39.101 4.131 0.693 1.00 72.75 80 MET A CA 1
ATOM 598 C C . MET A 1 80 ? 38.898 4.179 2.207 1.00 72.75 80 MET A C 1
ATOM 600 O O . MET A 1 80 ? 39.832 4.032 2.994 1.00 72.75 80 MET A O 1
ATOM 604 N N . ILE A 1 81 ? 37.657 4.383 2.625 1.00 65.88 81 ILE A N 1
ATOM 605 C CA . ILE A 1 81 ? 37.273 4.451 4.030 1.00 65.88 81 ILE A CA 1
ATOM 606 C C . ILE A 1 81 ? 37.185 3.055 4.661 1.00 65.88 81 ILE A C 1
ATOM 608 O O . ILE A 1 81 ? 36.831 2.068 4.015 1.00 65.88 81 ILE A O 1
ATOM 612 N N . GLY A 1 82 ? 37.477 2.979 5.957 1.00 64.62 82 GLY A N 1
ATOM 613 C CA . GLY A 1 82 ? 37.477 1.738 6.725 1.00 64.62 82 GLY A CA 1
ATOM 614 C C . GLY A 1 82 ? 38.814 1.007 6.634 1.00 64.62 82 GLY A C 1
ATOM 615 O O . GLY A 1 82 ? 39.516 1.092 5.640 1.00 64.62 82 GLY A O 1
ATOM 616 N N . GLU A 1 83 ? 39.175 0.278 7.690 1.00 71.19 83 GLU A N 1
ATOM 617 C CA . GLU A 1 83 ? 40.459 -0.446 7.758 1.00 71.19 83 GLU A CA 1
ATOM 618 C C . GLU A 1 83 ? 40.283 -1.963 7.584 1.00 71.19 83 GLU A C 1
ATOM 620 O O . GLU A 1 83 ? 41.239 -2.680 7.301 1.00 71.19 83 GLU A O 1
ATOM 625 N N . ARG A 1 84 ? 39.058 -2.476 7.761 1.00 69.62 84 ARG A N 1
ATOM 626 C CA . ARG A 1 84 ? 38.779 -3.919 7.753 1.00 69.62 84 ARG A CA 1
ATOM 627 C C . ARG A 1 84 ? 39.143 -4.563 6.415 1.00 69.62 84 ARG A C 1
ATOM 629 O O . ARG A 1 84 ? 39.904 -5.524 6.406 1.00 69.62 84 ARG A O 1
ATOM 636 N N . TRP A 1 85 ? 38.697 -3.972 5.309 1.00 73.44 85 TRP A N 1
ATOM 637 C CA . TRP A 1 85 ? 39.012 -4.462 3.965 1.00 73.44 85 TRP A CA 1
ATOM 638 C C . TRP A 1 85 ? 40.525 -4.464 3.694 1.00 73.44 85 TRP A C 1
ATOM 640 O O . TRP A 1 85 ? 41.027 -5.357 3.024 1.00 73.44 85 TRP A O 1
ATOM 650 N N . MET A 1 86 ? 41.273 -3.507 4.256 1.00 79.88 86 MET A N 1
ATOM 651 C CA . MET A 1 86 ? 42.723 -3.429 4.082 1.00 79.88 86 MET A CA 1
ATOM 652 C C . MET A 1 86 ? 43.458 -4.508 4.894 1.00 79.88 86 MET A C 1
ATOM 654 O O . MET A 1 86 ? 44.483 -5.010 4.445 1.00 79.88 86 MET A O 1
ATOM 658 N N . ARG A 1 87 ? 42.935 -4.915 6.063 1.00 75.44 87 ARG A N 1
ATOM 659 C CA . ARG A 1 87 ? 43.461 -6.073 6.822 1.00 75.44 87 ARG A CA 1
ATOM 660 C C . ARG A 1 87 ? 43.171 -7.401 6.126 1.00 75.44 87 ARG A C 1
ATOM 662 O O . ARG A 1 87 ? 43.966 -8.328 6.214 1.00 75.44 87 ARG A O 1
ATOM 669 N N . GLU A 1 88 ? 42.024 -7.482 5.466 1.00 77.38 88 GLU A N 1
ATOM 670 C CA . GLU A 1 88 ? 41.538 -8.683 4.788 1.00 77.38 88 GLU A CA 1
ATOM 671 C C . GLU A 1 88 ? 42.058 -8.802 3.343 1.00 77.38 88 GLU A C 1
ATOM 673 O O . GLU A 1 88 ? 41.850 -9.833 2.707 1.00 77.38 88 GLU A O 1
ATOM 678 N N . LEU A 1 89 ? 42.770 -7.785 2.833 1.00 76.88 89 LEU A N 1
ATOM 679 C CA . LEU A 1 89 ? 43.194 -7.661 1.431 1.00 76.88 89 LEU A CA 1
ATOM 680 C C . LEU A 1 89 ? 43.956 -8.886 0.894 1.00 76.88 89 LEU A C 1
ATOM 682 O O . LEU A 1 89 ? 43.882 -9.178 -0.298 1.00 76.88 89 LEU A O 1
ATOM 686 N N . PHE A 1 90 ? 44.670 -9.602 1.768 1.00 80.69 90 PHE A N 1
ATOM 687 C CA . PHE A 1 90 ? 45.486 -10.770 1.415 1.00 80.69 90 PHE A CA 1
ATOM 688 C C . PHE A 1 90 ? 44.927 -12.104 1.911 1.00 80.69 90 PHE A C 1
ATOM 690 O O . PHE A 1 90 ? 45.448 -13.153 1.545 1.00 80.69 90 PHE A O 1
ATOM 697 N N . THR A 1 91 ? 43.902 -12.081 2.761 1.00 72.56 91 THR A N 1
ATOM 698 C CA . THR A 1 91 ? 43.411 -13.275 3.465 1.00 72.56 91 THR A CA 1
ATOM 699 C C . THR A 1 91 ? 41.977 -13.634 3.099 1.00 72.56 91 THR A C 1
ATOM 701 O O . THR A 1 91 ? 41.606 -14.801 3.194 1.00 72.56 91 THR A O 1
ATOM 704 N N . ALA A 1 92 ? 41.168 -12.668 2.657 1.00 63.06 92 ALA A N 1
ATOM 705 C CA . ALA A 1 92 ? 39.780 -12.893 2.280 1.00 63.06 92 ALA A CA 1
ATOM 706 C C . ALA A 1 92 ? 39.649 -13.319 0.804 1.00 63.06 92 ALA A C 1
ATOM 708 O O . ALA A 1 92 ? 39.983 -12.530 -0.086 1.00 63.06 92 ALA A O 1
ATOM 709 N N . PRO A 1 93 ? 39.066 -14.499 0.505 1.00 59.59 93 PRO A N 1
ATOM 710 C CA . PRO A 1 93 ? 38.871 -14.962 -0.873 1.00 59.59 93 PRO A CA 1
ATOM 711 C C . PRO A 1 93 ? 38.065 -13.988 -1.747 1.00 59.59 93 PRO A C 1
ATOM 713 O O . PRO A 1 93 ? 38.349 -13.842 -2.932 1.00 59.59 93 PRO A O 1
ATOM 716 N N . TYR A 1 94 ? 37.110 -13.251 -1.166 1.00 56.97 94 TYR A N 1
ATOM 717 C CA . TYR A 1 94 ? 36.305 -12.257 -1.892 1.00 56.97 94 TYR A CA 1
ATOM 718 C C . TYR A 1 94 ? 37.076 -10.980 -2.273 1.00 56.97 94 TYR A C 1
ATOM 720 O O . TYR A 1 94 ? 36.604 -10.220 -3.116 1.00 56.97 94 TYR A O 1
ATOM 728 N N . LEU A 1 95 ? 38.263 -10.737 -1.699 1.00 55.94 95 LEU A N 1
ATOM 729 C CA . LEU A 1 95 ? 39.144 -9.617 -2.061 1.00 55.94 95 LEU A CA 1
ATOM 730 C C . LEU A 1 95 ? 40.306 -10.035 -2.969 1.00 55.94 95 LEU A C 1
ATOM 732 O O . LEU A 1 95 ? 41.058 -9.166 -3.409 1.00 55.94 95 LEU A O 1
ATOM 736 N N . ALA A 1 96 ? 40.435 -11.320 -3.316 1.00 64.19 96 ALA A N 1
ATOM 737 C CA . ALA A 1 96 ? 41.525 -11.819 -4.159 1.00 64.19 96 ALA A CA 1
ATOM 738 C C . ALA A 1 96 ? 41.580 -11.107 -5.524 1.00 64.19 96 ALA A C 1
ATOM 740 O O . ALA A 1 96 ? 42.637 -10.676 -5.976 1.00 64.19 96 ALA A O 1
ATOM 741 N N . ASN A 1 97 ? 40.424 -10.877 -6.149 1.00 62.16 97 ASN A N 1
ATOM 742 C CA . ASN A 1 97 ? 40.359 -10.115 -7.398 1.00 62.16 97 ASN A CA 1
ATOM 743 C C . ASN A 1 97 ? 40.653 -8.626 -7.187 1.00 62.16 97 ASN A C 1
ATOM 745 O O . ASN A 1 97 ? 41.191 -7.961 -8.073 1.00 62.16 97 ASN A O 1
ATOM 749 N N . PHE A 1 98 ? 40.304 -8.075 -6.027 1.00 67.12 98 PHE A N 1
ATOM 750 C CA . PHE A 1 98 ? 40.564 -6.675 -5.719 1.00 67.12 98 PHE A CA 1
ATOM 751 C C . PHE A 1 98 ? 42.065 -6.412 -5.531 1.00 67.12 98 PHE A C 1
ATOM 753 O O . PHE A 1 98 ? 42.584 -5.450 -6.093 1.00 67.12 98 PHE A O 1
ATOM 760 N N . SER A 1 99 ? 42.790 -7.301 -4.846 1.00 71.62 99 SER A N 1
ATOM 761 C CA . SER A 1 99 ? 44.241 -7.183 -4.652 1.00 71.62 99 SER A CA 1
ATOM 762 C C . SER A 1 99 ? 45.027 -7.314 -5.964 1.00 71.62 99 SER A C 1
ATOM 764 O O . SER A 1 99 ? 45.917 -6.501 -6.219 1.00 71.62 99 SER A O 1
ATOM 766 N N . VAL A 1 100 ? 44.650 -8.246 -6.848 1.00 72.31 100 VAL A N 1
ATOM 767 C CA . VAL A 1 100 ? 45.238 -8.376 -8.198 1.00 72.31 100 VAL A CA 1
ATOM 768 C C . VAL A 1 100 ? 45.008 -7.108 -9.024 1.00 72.31 100 VAL A C 1
ATOM 770 O O . VAL A 1 100 ? 45.931 -6.590 -9.654 1.00 72.31 100 VAL A O 1
ATOM 773 N N . ASN A 1 101 ? 43.796 -6.552 -8.982 1.00 72.94 101 ASN A N 1
ATOM 774 C CA . ASN A 1 101 ? 43.475 -5.324 -9.707 1.00 72.94 101 ASN A CA 1
ATOM 775 C C . ASN A 1 101 ? 44.204 -4.095 -9.150 1.00 72.94 101 ASN A C 1
ATOM 777 O O . ASN A 1 101 ? 44.676 -3.272 -9.931 1.00 72.94 101 ASN A O 1
ATOM 781 N N . LEU A 1 102 ? 44.354 -3.980 -7.826 1.00 76.00 102 LEU A N 1
ATOM 782 C CA . LEU A 1 102 ? 45.185 -2.940 -7.216 1.00 76.00 102 LEU A CA 1
ATOM 783 C C . LEU A 1 102 ? 46.643 -3.069 -7.659 1.00 76.00 102 LEU A C 1
ATOM 785 O O . LEU A 1 102 ? 47.259 -2.057 -7.978 1.00 76.00 102 LEU A O 1
ATOM 789 N N . LYS A 1 103 ? 47.174 -4.296 -7.740 1.00 81.25 103 LYS A N 1
ATOM 790 C CA . LYS A 1 103 ? 48.544 -4.552 -8.203 1.00 81.25 103 LYS A CA 1
ATOM 791 C C . LYS A 1 103 ? 48.746 -4.108 -9.654 1.00 81.25 103 LYS A C 1
ATOM 793 O O . LYS A 1 103 ? 49.692 -3.380 -9.939 1.00 81.25 103 LYS A O 1
ATOM 798 N N . ASN A 1 104 ? 47.799 -4.436 -10.532 1.00 75.81 104 ASN A N 1
ATOM 799 C CA . ASN A 1 104 ? 47.816 -4.023 -11.940 1.00 75.81 104 ASN A CA 1
ATOM 800 C C . ASN A 1 104 ? 47.612 -2.513 -12.130 1.00 75.81 104 ASN A C 1
ATOM 802 O O . ASN A 1 104 ? 48.179 -1.912 -13.041 1.00 75.81 104 ASN A O 1
ATOM 806 N N . PHE A 1 105 ? 46.776 -1.889 -11.296 1.00 73.62 105 PHE A N 1
ATOM 807 C CA . PHE A 1 105 ? 46.478 -0.467 -11.413 1.00 73.62 105 PHE A CA 1
ATOM 808 C C . PHE A 1 105 ? 47.567 0.414 -10.796 1.00 73.62 105 PHE A C 1
ATOM 810 O O . PHE A 1 105 ? 47.909 1.433 -11.383 1.00 73.62 105 PHE A O 1
ATOM 817 N N . LEU A 1 106 ? 48.110 0.062 -9.633 1.00 78.94 106 LEU A N 1
ATOM 818 C CA . LEU A 1 106 ? 49.032 0.915 -8.873 1.00 78.94 106 LEU A CA 1
ATOM 819 C C . LEU A 1 106 ? 50.506 0.583 -9.092 1.00 78.94 106 LEU A C 1
ATOM 821 O O . LEU A 1 106 ? 51.351 1.448 -8.866 1.00 78.94 106 LEU A O 1
ATOM 825 N N . GLY A 1 107 ? 50.815 -0.646 -9.497 1.00 74.56 107 GLY A N 1
ATOM 826 C CA . GLY A 1 107 ? 52.184 -1.104 -9.673 1.00 74.56 107 GLY A CA 1
ATOM 827 C C . GLY A 1 107 ? 52.905 -0.410 -10.826 1.00 74.56 107 GLY A C 1
ATOM 828 O O . GLY A 1 107 ? 52.309 -0.127 -11.868 1.00 74.56 107 GLY A O 1
ATOM 829 N N . GLN A 1 108 ? 54.201 -0.155 -10.642 1.00 61.50 108 GLN A N 1
ATOM 830 C CA . GLN A 1 108 ? 55.109 0.304 -11.695 1.00 61.50 108 GLN A CA 1
ATOM 831 C C . GLN A 1 108 ? 56.385 -0.554 -11.683 1.00 61.50 108 GLN A C 1
ATOM 833 O O . GLN A 1 108 ? 56.907 -0.858 -10.614 1.00 61.50 108 GLN A O 1
ATOM 838 N N . GLY A 1 109 ? 56.892 -0.937 -12.861 1.00 62.09 109 GLY A N 1
ATOM 839 C CA . GLY A 1 109 ? 58.058 -1.826 -13.005 1.00 62.09 109 GLY A CA 1
ATOM 840 C C . GLY A 1 109 ? 57.710 -3.322 -13.039 1.00 62.09 109 GLY A C 1
ATOM 841 O O . GLY A 1 109 ? 56.537 -3.692 -13.031 1.00 62.09 109 GLY A O 1
ATOM 842 N N . ASP A 1 110 ? 58.734 -4.181 -13.097 1.00 58.03 110 ASP A N 1
ATOM 843 C CA . ASP A 1 110 ? 58.561 -5.593 -13.483 1.00 58.03 110 ASP A CA 1
ATOM 844 C C . ASP A 1 110 ? 57.887 -6.471 -12.410 1.00 58.03 110 ASP A C 1
ATOM 846 O O . ASP A 1 110 ? 57.259 -7.468 -12.757 1.00 58.03 110 ASP A O 1
ATOM 850 N N . HIS A 1 111 ? 57.927 -6.093 -11.121 1.00 66.81 111 HIS A N 1
ATOM 851 C CA . HIS A 1 111 ? 57.330 -6.875 -10.022 1.00 66.81 111 HIS A CA 1
ATOM 852 C C . HIS A 1 111 ? 56.914 -6.001 -8.812 1.00 66.81 111 HIS A C 1
ATOM 854 O O . HIS A 1 111 ? 57.667 -5.909 -7.839 1.00 66.81 111 HIS A O 1
ATOM 860 N N . PRO A 1 112 ? 55.735 -5.350 -8.837 1.00 80.06 112 PRO A N 1
ATOM 861 C CA . PRO A 1 112 ? 55.283 -4.480 -7.746 1.00 80.06 112 PRO A CA 1
ATOM 862 C C . PRO A 1 112 ? 54.824 -5.288 -6.521 1.00 80.06 112 PRO A C 1
ATOM 864 O O . PRO A 1 112 ? 53.876 -6.068 -6.611 1.00 80.06 112 PRO A O 1
ATOM 867 N N . GLU A 1 113 ? 55.441 -5.093 -5.356 1.00 89.50 113 GLU A N 1
ATOM 868 C CA . GLU A 1 113 ? 55.025 -5.745 -4.105 1.00 89.50 113 GLU A CA 1
ATOM 869 C C . GLU A 1 113 ? 54.248 -4.791 -3.192 1.00 89.50 113 GLU A C 1
ATOM 871 O O . GLU A 1 113 ? 54.482 -3.583 -3.186 1.00 89.50 113 GLU A O 1
ATOM 876 N N . PHE A 1 114 ? 53.304 -5.328 -2.414 1.00 92.06 114 PHE A N 1
ATOM 877 C CA . PHE A 1 114 ? 52.613 -4.539 -1.395 1.00 92.06 114 PHE A CA 1
ATOM 878 C C . PHE A 1 114 ? 53.497 -4.410 -0.155 1.00 92.06 114 PHE A C 1
ATOM 880 O O . PHE A 1 114 ? 53.934 -5.415 0.405 1.00 92.06 114 PHE A O 1
ATOM 887 N N . ARG A 1 115 ? 53.731 -3.177 0.293 1.00 93.25 115 ARG A N 1
ATOM 888 C CA . ARG A 1 115 ? 54.517 -2.873 1.496 1.00 93.25 115 ARG A CA 1
ATOM 889 C C . ARG A 1 115 ? 53.770 -1.920 2.398 1.00 93.25 115 ARG A C 1
ATOM 891 O O . ARG A 1 115 ? 53.139 -0.980 1.920 1.00 93.25 115 ARG A O 1
ATOM 898 N N . TRP A 1 116 ? 53.841 -2.135 3.703 1.00 92.75 116 TRP A N 1
ATOM 899 C CA . TRP A 1 116 ? 53.260 -1.187 4.644 1.00 92.75 116 TRP A CA 1
ATOM 900 C C . TRP A 1 116 ? 54.139 0.059 4.770 1.00 92.75 116 TRP A C 1
ATOM 902 O O . TRP A 1 116 ? 55.359 -0.001 4.665 1.00 92.75 116 TRP A O 1
ATOM 912 N N . ALA A 1 117 ? 53.530 1.217 5.010 1.00 91.62 117 ALA A N 1
ATOM 913 C CA . ALA A 1 117 ? 54.254 2.491 5.018 1.00 91.62 117 ALA A CA 1
ATOM 914 C C . ALA A 1 117 ? 55.253 2.673 6.171 1.00 91.62 117 ALA A C 1
ATOM 916 O O . ALA A 1 117 ? 56.063 3.600 6.135 1.00 91.62 117 ALA A O 1
ATOM 917 N N . ASN A 1 118 ? 55.167 1.824 7.195 1.00 88.12 118 ASN A N 1
ATOM 918 C CA . ASN A 1 118 ? 56.104 1.738 8.313 1.00 88.12 118 ASN A CA 1
ATOM 919 C C . ASN A 1 118 ? 57.182 0.652 8.120 1.00 88.12 118 ASN A C 1
ATOM 921 O O . ASN A 1 118 ? 57.949 0.404 9.046 1.00 88.12 118 ASN A O 1
ATOM 925 N N . GLU A 1 119 ? 57.227 0.004 6.956 1.00 89.44 119 GLU A N 1
ATOM 926 C CA . GLU A 1 119 ? 58.278 -0.928 6.538 1.00 89.44 119 GLU A CA 1
ATOM 927 C C . GLU A 1 119 ? 59.202 -0.266 5.505 1.00 89.44 119 GLU A C 1
ATOM 929 O O . GLU A 1 119 ? 58.894 0.797 4.956 1.00 89.44 119 GLU A O 1
ATOM 934 N N . ASP A 1 120 ? 60.326 -0.915 5.198 1.00 87.38 120 ASP A N 1
ATOM 935 C CA . ASP A 1 120 ? 61.165 -0.518 4.071 1.00 87.38 120 ASP A CA 1
ATOM 936 C C . ASP A 1 120 ? 60.482 -0.892 2.744 1.00 87.38 120 ASP A C 1
ATOM 938 O O . ASP A 1 120 ? 60.236 -2.064 2.452 1.00 87.38 120 ASP A O 1
ATOM 942 N N . TYR A 1 121 ? 60.192 0.123 1.926 1.00 91.00 121 TYR A N 1
ATOM 943 C CA . TYR A 1 121 ? 59.674 -0.015 0.563 1.00 91.00 121 TYR A CA 1
ATOM 944 C C . TYR A 1 121 ? 60.643 0.606 -0.448 1.00 91.00 121 TYR A C 1
ATOM 946 O O . TYR A 1 121 ? 61.299 1.617 -0.174 1.00 91.00 121 TYR A O 1
ATOM 954 N N . LYS A 1 122 ? 60.738 -0.006 -1.631 1.00 90.19 122 LYS A N 1
ATOM 955 C CA . LYS A 1 122 ? 61.627 0.410 -2.729 1.00 90.19 122 LYS A CA 1
ATOM 956 C C . LYS A 1 122 ? 60.823 1.005 -3.898 1.00 90.19 122 LYS A C 1
ATOM 958 O O . LYS A 1 122 ? 59.599 0.859 -3.936 1.00 90.19 122 LYS A O 1
ATOM 963 N N . PRO A 1 123 ? 61.474 1.678 -4.863 1.00 90.31 123 PRO A N 1
ATOM 964 C CA . PRO A 1 123 ? 60.818 2.100 -6.101 1.00 90.31 123 PRO A CA 1
ATOM 965 C C . PRO A 1 123 ? 60.050 0.954 -6.778 1.00 90.31 123 PRO A C 1
ATOM 967 O O . PRO A 1 123 ? 60.580 -0.149 -6.896 1.00 90.31 123 PRO A O 1
ATOM 970 N N . GLY A 1 124 ? 58.816 1.220 -7.209 1.00 86.38 124 GLY A N 1
ATOM 971 C CA . GLY A 1 124 ? 57.913 0.247 -7.841 1.00 86.38 124 GLY A CA 1
ATOM 972 C C . GLY A 1 124 ? 56.947 -0.474 -6.891 1.00 86.38 124 GLY A C 1
ATOM 973 O O . GLY A 1 124 ? 55.919 -0.981 -7.344 1.00 86.38 124 GLY A O 1
ATOM 974 N N . ASP A 1 125 ? 57.209 -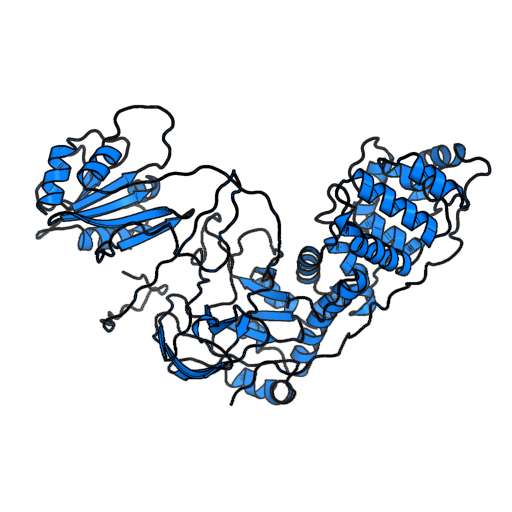0.472 -5.578 1.00 92.69 125 ASP A N 1
ATOM 975 C CA . ASP A 1 125 ? 56.294 -1.053 -4.586 1.00 92.69 125 ASP A CA 1
ATOM 976 C C . ASP A 1 125 ? 54.984 -0.251 -4.466 1.00 92.69 125 ASP A C 1
ATOM 978 O O . ASP A 1 125 ? 54.939 0.967 -4.694 1.00 92.69 125 ASP A O 1
ATOM 982 N N . ILE A 1 126 ? 53.918 -0.935 -4.047 1.00 93.94 126 ILE A N 1
ATOM 983 C CA . ILE A 1 126 ? 52.623 -0.338 -3.717 1.00 93.94 126 ILE A CA 1
ATOM 984 C C . ILE A 1 126 ? 52.542 -0.170 -2.206 1.00 93.94 126 ILE A C 1
ATOM 986 O O . ILE A 1 126 ? 52.498 -1.144 -1.452 1.00 93.94 126 ILE A O 1
ATOM 990 N N . VAL A 1 127 ? 52.494 1.080 -1.761 1.00 95.06 127 VAL A N 1
ATOM 991 C CA . VAL A 1 127 ? 52.563 1.412 -0.340 1.00 95.06 127 VAL A CA 1
ATOM 992 C C . VAL A 1 127 ? 51.163 1.425 0.273 1.00 95.06 127 VAL A C 1
ATOM 994 O O . VAL A 1 127 ? 50.294 2.186 -0.147 1.00 95.06 127 VAL A O 1
ATOM 997 N N . LEU A 1 128 ? 50.937 0.594 1.286 1.00 93.69 128 LEU A N 1
ATOM 998 C CA . LEU A 1 128 ? 49.701 0.528 2.058 1.00 93.69 128 LEU A CA 1
ATOM 999 C C . LEU A 1 128 ? 49.808 1.423 3.297 1.00 93.69 128 LEU A C 1
ATOM 1001 O O . LEU A 1 128 ? 50.707 1.263 4.125 1.00 93.69 128 LEU A O 1
ATOM 1005 N N . VAL A 1 129 ? 48.865 2.346 3.450 1.00 90.75 129 VAL A N 1
ATOM 1006 C CA . VAL A 1 129 ? 48.826 3.317 4.550 1.00 90.75 129 VAL A CA 1
ATOM 1007 C C . VAL A 1 129 ? 47.495 3.228 5.280 1.00 90.75 129 VAL A C 1
ATOM 1009 O O . VAL A 1 129 ? 46.431 3.328 4.674 1.00 90.75 129 VAL A O 1
ATOM 1012 N N . LYS A 1 130 ? 47.552 3.099 6.607 1.00 86.19 130 LYS A N 1
ATOM 1013 C CA . LYS A 1 130 ? 46.378 3.116 7.491 1.00 86.19 130 LYS A CA 1
ATOM 1014 C C . LYS A 1 130 ? 46.615 4.001 8.708 1.00 86.19 130 LYS A C 1
ATOM 1016 O O . LYS A 1 130 ? 47.755 4.310 9.049 1.00 86.19 130 LYS A O 1
ATOM 1021 N N . ARG A 1 131 ? 45.529 4.386 9.385 1.00 73.19 131 ARG A N 1
ATOM 1022 C CA . ARG A 1 131 ? 45.532 5.392 10.464 1.00 73.19 131 ARG A CA 1
ATOM 1023 C C . ARG A 1 131 ? 46.589 5.153 11.548 1.00 73.19 131 ARG A C 1
ATOM 1025 O O . ARG A 1 131 ? 47.172 6.116 12.023 1.00 73.19 131 ARG A O 1
ATOM 1032 N N . SER A 1 132 ? 46.816 3.906 11.957 1.00 75.00 132 SER A N 1
ATOM 1033 C CA . SER A 1 132 ? 47.723 3.580 13.066 1.00 75.00 132 SER A CA 1
ATOM 1034 C C . SER A 1 132 ? 49.216 3.670 12.714 1.00 75.00 132 SER A C 1
ATOM 1036 O O . SER A 1 132 ? 50.044 3.283 13.532 1.00 75.00 132 SER A O 1
ATOM 1038 N N . MET A 1 133 ? 49.578 4.086 11.494 1.00 82.75 133 MET A N 1
ATOM 1039 C CA . MET A 1 133 ? 50.962 4.072 11.015 1.00 82.75 133 MET A CA 1
ATOM 1040 C C . MET A 1 133 ? 51.646 5.431 11.136 1.00 82.75 133 MET A C 1
ATOM 1042 O O . MET A 1 133 ? 51.131 6.455 10.681 1.00 82.75 133 MET A O 1
ATOM 1046 N N . HIS A 1 134 ? 52.874 5.409 11.648 1.00 83.69 134 HIS A N 1
ATOM 1047 C CA . HIS A 1 134 ? 53.802 6.531 11.571 1.00 83.69 134 HIS A CA 1
ATOM 1048 C C . HIS A 1 134 ? 54.751 6.333 10.385 1.00 83.69 134 HIS A C 1
ATOM 1050 O O . HIS A 1 134 ? 55.370 5.282 10.257 1.00 83.69 134 HIS A O 1
ATOM 1056 N N . PHE A 1 135 ? 54.838 7.329 9.503 1.00 89.38 135 PHE A N 1
ATOM 1057 C CA . PHE A 1 135 ? 55.675 7.308 8.304 1.00 89.38 135 PHE A CA 1
ATOM 1058 C C . PHE A 1 135 ? 55.981 8.743 7.857 1.00 89.38 135 PHE A C 1
ATOM 1060 O O . PHE A 1 135 ? 55.306 9.691 8.261 1.00 89.38 135 PHE A O 1
ATOM 1067 N N . ASN A 1 136 ? 56.997 8.917 7.011 1.00 91.88 136 ASN A N 1
ATOM 1068 C CA . ASN A 1 136 ? 57.344 10.228 6.465 1.00 91.88 136 ASN A CA 1
ATOM 1069 C C . ASN A 1 136 ? 56.383 10.601 5.321 1.00 91.88 136 ASN A C 1
ATOM 1071 O O . ASN A 1 136 ? 56.555 10.161 4.181 1.00 91.88 136 ASN A O 1
ATOM 1075 N N . VAL A 1 137 ? 55.369 11.410 5.643 1.00 92.19 137 VAL A N 1
ATOM 1076 C CA . VAL A 1 137 ? 54.315 11.852 4.714 1.00 92.19 137 VAL A CA 1
ATOM 1077 C C . VAL A 1 137 ? 54.896 12.548 3.483 1.00 92.19 137 VAL A C 1
ATOM 1079 O O . VAL A 1 137 ? 54.522 12.213 2.362 1.00 92.19 137 VAL A O 1
ATOM 1082 N N . THR A 1 138 ? 55.850 13.464 3.669 1.00 93.00 138 THR A N 1
ATOM 1083 C CA . THR A 1 138 ? 56.463 14.232 2.575 1.00 93.00 138 THR A CA 1
ATOM 1084 C C . THR A 1 138 ? 57.245 13.335 1.619 1.00 93.00 138 THR A C 1
ATOM 1086 O O . THR A 1 138 ? 57.127 13.483 0.403 1.00 93.00 138 THR A O 1
ATOM 1089 N N . LYS A 1 139 ? 58.011 12.370 2.151 1.00 93.88 139 LYS A N 1
ATOM 1090 C CA . LYS A 1 139 ? 58.762 11.393 1.347 1.00 93.88 139 LYS A CA 1
ATOM 1091 C C . LYS A 1 139 ? 57.819 10.553 0.483 1.00 93.88 139 LYS A C 1
ATOM 1093 O O . LYS A 1 139 ? 58.056 10.425 -0.716 1.00 93.88 139 LYS A O 1
ATOM 1098 N N . LEU A 1 140 ? 56.748 10.019 1.075 1.00 94.62 140 LEU A N 1
ATOM 1099 C CA . LEU A 1 140 ? 55.790 9.176 0.358 1.00 94.62 140 LEU A CA 1
ATOM 1100 C C . LEU A 1 140 ? 54.979 9.979 -0.669 1.00 94.62 140 LEU A C 1
ATOM 1102 O O . LEU A 1 140 ? 54.844 9.546 -1.809 1.00 94.62 140 LEU A O 1
ATOM 1106 N N . ALA A 1 141 ? 54.498 11.172 -0.307 1.00 93.06 141 ALA A N 1
ATOM 1107 C CA . ALA A 1 141 ? 53.785 12.048 -1.234 1.00 93.06 141 ALA A CA 1
ATOM 1108 C C . ALA A 1 141 ? 54.650 12.403 -2.452 1.00 93.06 141 ALA A C 1
ATOM 1110 O O . ALA A 1 141 ? 54.175 12.317 -3.582 1.00 93.06 141 ALA A O 1
ATOM 1111 N N . LYS A 1 142 ? 55.935 12.729 -2.242 1.00 93.62 142 LYS A N 1
ATOM 1112 C CA . LYS A 1 142 ? 56.885 13.005 -3.330 1.00 93.62 142 LYS A CA 1
ATOM 1113 C C . LYS A 1 142 ? 57.069 11.789 -4.244 1.00 93.62 142 LYS A C 1
ATOM 1115 O O . LYS A 1 142 ? 56.955 11.936 -5.457 1.00 93.62 142 LYS A O 1
ATOM 1120 N N . ALA A 1 143 ? 57.274 10.600 -3.675 1.00 92.31 143 ALA A N 1
ATOM 1121 C CA . ALA A 1 143 ? 57.431 9.366 -4.447 1.00 92.31 143 ALA A CA 1
ATOM 1122 C C . ALA A 1 143 ? 56.191 9.048 -5.303 1.00 92.31 143 ALA A C 1
ATOM 1124 O O . ALA A 1 143 ? 56.324 8.675 -6.468 1.00 92.31 143 ALA A O 1
ATOM 1125 N N . VAL A 1 144 ? 54.985 9.259 -4.766 1.00 91.12 144 VAL A N 1
ATOM 1126 C CA . VAL A 1 144 ? 53.733 9.099 -5.524 1.00 91.12 144 VAL A CA 1
ATOM 1127 C C . VAL A 1 144 ? 53.625 10.156 -6.626 1.00 91.12 144 VAL A C 1
ATOM 1129 O O . VAL A 1 144 ? 53.362 9.816 -7.775 1.00 91.12 144 VAL A O 1
ATOM 1132 N N . MET A 1 145 ? 53.895 11.430 -6.331 1.00 86.06 145 MET A N 1
ATOM 1133 C CA . MET A 1 145 ? 53.819 12.514 -7.321 1.00 86.06 145 MET A CA 1
ATOM 1134 C C . MET A 1 145 ? 54.831 12.353 -8.469 1.00 86.06 145 MET A C 1
ATOM 1136 O O . MET A 1 145 ? 54.532 12.712 -9.609 1.00 86.06 145 MET A O 1
ATOM 1140 N N . GLU A 1 146 ? 56.005 11.780 -8.202 1.00 91.56 146 GLU A N 1
ATOM 1141 C CA . GLU A 1 146 ? 57.028 11.471 -9.212 1.00 91.56 146 GLU A CA 1
ATOM 1142 C C . GLU A 1 146 ? 56.731 10.183 -10.002 1.00 91.56 146 GLU A C 1
ATOM 1144 O O . GLU A 1 146 ? 57.375 9.935 -11.021 1.00 91.56 146 GLU A O 1
ATOM 1149 N N . GLY A 1 147 ? 55.722 9.403 -9.590 1.00 85.69 147 GLY A N 1
ATOM 1150 C CA . GLY A 1 147 ? 55.363 8.117 -10.195 1.00 85.69 147 GLY A CA 1
ATOM 1151 C C . GLY A 1 147 ? 56.236 6.951 -9.736 1.00 85.69 147 GLY A C 1
ATOM 1152 O O . GLY A 1 147 ? 56.126 5.862 -10.271 1.00 85.69 147 GLY A O 1
ATOM 1153 N N . VAL A 1 148 ? 57.088 7.145 -8.734 1.00 91.06 148 VAL A N 1
ATOM 1154 C CA . VAL A 1 148 ? 58.027 6.124 -8.249 1.00 91.06 148 VAL A CA 1
ATOM 1155 C C . VAL A 1 148 ? 57.305 4.997 -7.502 1.00 91.06 148 VAL A C 1
ATOM 1157 O O . VAL A 1 148 ? 57.725 3.844 -7.575 1.00 91.06 148 VAL A O 1
ATOM 1160 N N . ASN A 1 149 ? 56.208 5.309 -6.805 1.00 93.69 149 ASN A N 1
ATOM 1161 C CA . ASN A 1 149 ? 55.404 4.341 -6.058 1.00 93.69 149 ASN A CA 1
ATOM 1162 C C . ASN A 1 149 ? 53.902 4.605 -6.227 1.00 93.69 149 ASN A C 1
ATOM 1164 O O . ASN A 1 149 ? 53.465 5.754 -6.315 1.00 93.69 149 ASN A O 1
ATOM 1168 N N . GLY A 1 150 ? 53.104 3.536 -6.220 1.00 92.44 150 GLY A N 1
ATOM 1169 C CA . GLY A 1 150 ? 51.654 3.618 -6.039 1.00 92.44 150 GLY A CA 1
ATOM 1170 C C . GLY A 1 150 ? 51.290 3.597 -4.554 1.00 92.44 150 GLY A C 1
ATOM 1171 O O . GLY A 1 150 ? 52.065 3.108 -3.732 1.00 92.44 150 GLY A O 1
ATOM 1172 N N . VAL A 1 151 ? 50.112 4.106 -4.187 1.00 93.81 151 VAL A N 1
ATOM 1173 C CA . VAL A 1 151 ? 49.684 4.124 -2.776 1.00 93.81 151 VAL A CA 1
ATOM 1174 C C . VAL A 1 151 ? 48.225 3.716 -2.592 1.00 93.81 151 VAL A C 1
ATOM 1176 O O . VAL A 1 151 ? 47.363 4.078 -3.390 1.00 93.81 151 VAL A O 1
ATOM 1179 N N . VAL A 1 152 ? 47.943 2.980 -1.517 1.00 91.38 152 VAL A N 1
ATOM 1180 C CA . VAL A 1 152 ? 46.591 2.636 -1.065 1.00 91.38 152 VAL A CA 1
ATOM 1181 C C . VAL A 1 152 ? 46.370 3.192 0.340 1.00 91.38 152 VAL A C 1
ATOM 1183 O O . VAL A 1 152 ? 47.052 2.791 1.279 1.00 91.38 152 VAL A O 1
ATOM 1186 N N . ILE A 1 153 ? 45.396 4.085 0.499 1.00 88.69 153 ILE A N 1
ATOM 1187 C CA . ILE A 1 153 ? 45.125 4.859 1.711 1.00 88.69 153 ILE A CA 1
ATOM 1188 C C . ILE A 1 153 ? 43.813 4.415 2.351 1.00 88.69 153 ILE A C 1
ATOM 1190 O O . ILE A 1 153 ? 42.737 4.654 1.814 1.00 88.69 153 ILE A O 1
ATOM 1194 N N . SER A 1 154 ? 43.905 3.814 3.534 1.00 82.50 154 SER A N 1
ATOM 1195 C CA . SER A 1 154 ? 42.778 3.554 4.428 1.00 82.50 154 SER A CA 1
ATOM 1196 C C . SER A 1 154 ? 42.628 4.702 5.423 1.00 82.50 154 SER A C 1
ATOM 1198 O O . SER A 1 154 ? 43.567 5.012 6.162 1.00 82.50 154 SER A O 1
ATOM 1200 N N . TYR A 1 155 ? 41.425 5.263 5.544 1.00 70.62 155 TYR A N 1
ATOM 1201 C CA . TYR A 1 155 ? 41.106 6.283 6.552 1.00 70.62 155 TYR A CA 1
ATOM 1202 C C . TYR A 1 155 ? 39.806 5.973 7.313 1.00 70.62 155 TYR A C 1
ATOM 1204 O O . TYR A 1 155 ? 38.970 5.202 6.854 1.00 70.62 155 TYR A O 1
ATOM 1212 N N . LEU A 1 156 ? 39.637 6.544 8.511 1.00 58.81 156 LEU A N 1
ATOM 1213 C CA . LEU A 1 156 ? 38.434 6.383 9.342 1.00 58.81 156 LEU A CA 1
ATOM 1214 C C . LEU A 1 156 ? 37.742 7.741 9.493 1.00 58.81 156 LEU A C 1
ATOM 1216 O O . LEU A 1 156 ? 38.379 8.710 9.897 1.00 58.81 156 LEU A O 1
ATOM 1220 N N . GLY A 1 157 ? 36.456 7.809 9.149 1.00 51.94 157 GLY A N 1
ATOM 1221 C CA . GLY A 1 157 ? 35.718 9.057 8.930 1.00 51.94 157 GLY A CA 1
ATOM 1222 C C . GLY A 1 157 ? 35.220 9.813 10.171 1.00 51.94 157 GLY A C 1
ATOM 1223 O O . GLY A 1 157 ? 34.189 10.468 10.081 1.00 51.94 157 GLY A O 1
ATOM 1224 N N . THR A 1 158 ? 35.895 9.738 11.322 1.00 47.62 158 THR A N 1
ATOM 1225 C CA . THR A 1 158 ? 35.464 10.447 12.546 1.00 47.62 158 THR A CA 1
ATOM 1226 C C . THR A 1 158 ? 36.622 11.175 13.227 1.00 47.62 158 THR A C 1
ATOM 1228 O O . THR A 1 158 ? 37.560 10.536 13.714 1.00 47.62 158 THR A O 1
ATOM 1231 N N . LEU A 1 159 ? 36.517 12.504 13.331 1.00 43.59 159 LEU A N 1
ATOM 1232 C CA . LEU A 1 159 ? 37.321 13.336 14.231 1.00 43.59 159 LEU A CA 1
ATOM 1233 C C . LEU A 1 159 ? 36.658 13.370 15.615 1.00 43.59 159 LEU A C 1
ATOM 1235 O O . LEU A 1 159 ? 35.998 14.332 15.986 1.00 43.59 159 LEU A O 1
ATOM 1239 N N . GLY A 1 160 ? 36.830 12.300 16.384 1.00 38.03 160 GLY A N 1
ATOM 1240 C CA . GLY A 1 160 ? 36.798 12.401 17.840 1.00 38.03 160 GLY A CA 1
ATOM 1241 C C . GLY A 1 160 ? 38.236 12.596 18.300 1.00 38.03 160 GLY A C 1
ATOM 1242 O O . GLY A 1 160 ? 39.034 11.682 18.109 1.00 38.03 160 GLY A O 1
ATOM 1243 N N . THR A 1 161 ? 38.556 13.805 18.778 1.00 44.69 161 THR A N 1
ATOM 1244 C CA . THR A 1 161 ? 39.747 14.209 19.558 1.00 44.69 161 THR A CA 1
ATOM 1245 C C . THR A 1 161 ? 40.868 13.163 19.641 1.00 44.69 161 THR A C 1
ATOM 1247 O O . THR A 1 161 ? 40.681 12.212 20.388 1.00 44.69 161 THR A O 1
ATOM 1250 N N . LEU A 1 162 ? 41.998 13.335 18.922 1.00 39.25 162 LEU A N 1
ATOM 1251 C CA . LEU A 1 162 ? 43.357 12.806 19.232 1.00 39.25 162 LEU A CA 1
ATOM 1252 C C . LEU A 1 162 ? 44.320 12.908 18.012 1.00 39.25 162 LEU A C 1
ATOM 1254 O O . LEU A 1 162 ? 44.162 12.153 17.058 1.00 39.25 162 LEU A O 1
ATOM 1258 N N . GLY A 1 163 ? 45.367 13.748 18.112 1.00 49.66 163 GLY A N 1
ATOM 1259 C CA . GLY A 1 163 ? 46.707 13.556 17.502 1.00 49.66 163 GLY A CA 1
ATOM 1260 C C . GLY A 1 163 ? 46.919 13.774 15.988 1.00 49.66 163 GLY A C 1
ATOM 1261 O O . GLY A 1 163 ? 45.996 13.704 15.190 1.00 49.66 163 GLY A O 1
ATOM 1262 N N . GLN A 1 164 ? 48.174 14.037 15.586 1.00 52.88 164 GLN A N 1
ATOM 1263 C CA . GLN A 1 164 ? 48.627 14.153 14.184 1.00 52.88 164 GLN A CA 1
ATOM 1264 C C . GLN A 1 164 ? 48.179 12.951 13.329 1.00 52.88 164 GLN A C 1
ATOM 1266 O O . GLN A 1 164 ? 48.379 11.797 13.709 1.00 52.88 164 GLN A O 1
ATOM 1271 N N . HIS A 1 165 ? 47.601 13.218 12.154 1.00 71.62 165 HIS A N 1
ATOM 1272 C CA . HIS A 1 165 ? 46.981 12.208 11.295 1.00 71.62 165 HIS A CA 1
ATOM 1273 C C . HIS A 1 165 ? 47.733 12.056 9.965 1.00 71.62 165 HIS A C 1
ATOM 1275 O O . HIS A 1 165 ? 47.298 12.577 8.938 1.00 71.62 165 HIS A O 1
ATOM 1281 N N . ASN A 1 166 ? 48.795 11.246 9.943 1.00 78.50 166 ASN A N 1
ATOM 1282 C CA . ASN A 1 166 ? 49.628 11.042 8.750 1.00 78.50 166 ASN A CA 1
ATOM 1283 C C . ASN A 1 166 ? 48.854 10.617 7.485 1.00 78.50 166 ASN A C 1
ATOM 1285 O O . ASN A 1 166 ? 49.234 11.001 6.383 1.00 78.50 166 ASN A O 1
ATOM 1289 N N . THR A 1 167 ? 47.761 9.851 7.597 1.00 81.69 167 THR A N 1
ATOM 1290 C CA . THR A 1 167 ? 46.937 9.476 6.429 1.00 81.69 167 THR A CA 1
ATOM 1291 C C . THR A 1 167 ? 46.131 10.650 5.873 1.00 81.69 167 THR A C 1
ATOM 1293 O O . THR A 1 167 ? 45.975 10.755 4.661 1.00 81.69 167 THR A O 1
ATOM 1296 N N . LEU A 1 168 ? 45.635 11.547 6.735 1.00 73.88 168 LEU A N 1
ATOM 1297 C CA . LEU A 1 168 ? 44.956 12.778 6.313 1.00 73.88 168 LEU A CA 1
ATOM 1298 C C . LEU A 1 168 ? 45.962 13.779 5.745 1.00 73.88 168 LEU A C 1
ATOM 1300 O O . LEU A 1 168 ? 45.689 14.400 4.723 1.00 73.88 168 LEU A O 1
ATOM 1304 N N . ASP A 1 169 ? 47.137 13.885 6.358 1.00 81.31 169 ASP A N 1
ATOM 1305 C CA . ASP A 1 169 ? 48.215 14.747 5.877 1.00 81.31 169 ASP A CA 1
ATOM 1306 C C . ASP A 1 169 ? 48.764 14.267 4.529 1.00 81.31 169 ASP A C 1
ATOM 1308 O O . ASP A 1 169 ? 49.010 15.082 3.644 1.00 81.31 169 ASP A O 1
ATOM 1312 N N . LEU A 1 170 ? 48.858 12.950 4.315 1.00 85.38 170 LEU A N 1
ATOM 1313 C CA . LEU A 1 170 ? 49.195 12.373 3.013 1.00 85.38 170 LEU A CA 1
ATOM 1314 C C . LEU A 1 170 ? 48.122 12.660 1.963 1.00 85.38 170 LEU A C 1
ATOM 1316 O O . LEU A 1 170 ? 48.456 13.047 0.848 1.00 85.38 170 LEU A O 1
ATOM 1320 N N . MET A 1 171 ? 46.840 12.515 2.306 1.00 79.38 171 MET A N 1
ATOM 1321 C CA . MET A 1 171 ? 45.753 12.862 1.387 1.00 79.38 171 MET A CA 1
ATOM 1322 C C . MET A 1 171 ? 45.778 14.353 1.027 1.00 79.38 171 MET A C 1
ATOM 1324 O O . MET A 1 171 ? 45.688 14.684 -0.152 1.00 79.38 171 MET A O 1
ATOM 1328 N N . ARG A 1 172 ? 46.028 15.250 1.991 1.00 77.12 172 ARG A N 1
ATOM 1329 C CA . ARG A 1 172 ? 46.235 16.687 1.726 1.00 77.12 172 ARG A CA 1
ATOM 1330 C C . ARG A 1 172 ? 47.437 16.939 0.816 1.00 77.12 172 ARG A C 1
ATOM 1332 O O . ARG A 1 172 ? 47.313 17.691 -0.145 1.00 77.12 172 ARG A O 1
ATOM 1339 N N . ALA A 1 173 ? 48.572 16.288 1.075 1.00 80.31 173 ALA A N 1
ATOM 1340 C CA . ALA A 1 173 ? 49.783 16.414 0.260 1.00 80.31 173 ALA A CA 1
ATOM 1341 C C . ALA A 1 173 ? 49.593 15.900 -1.180 1.00 80.31 173 ALA A C 1
ATOM 1343 O O . ALA A 1 173 ? 50.251 16.378 -2.100 1.00 80.31 173 ALA A O 1
ATOM 1344 N N . LEU A 1 174 ? 48.663 14.963 -1.384 1.00 79.00 174 LEU A N 1
ATOM 1345 C CA . LEU A 1 174 ? 48.243 14.457 -2.693 1.00 79.00 174 LEU A CA 1
ATOM 1346 C C . LEU A 1 174 ? 47.042 15.218 -3.280 1.00 79.00 174 LEU A C 1
ATOM 1348 O O . LEU A 1 174 ? 46.474 14.776 -4.275 1.00 79.00 174 LEU A O 1
ATOM 1352 N N . ASN A 1 175 ? 46.635 16.346 -2.692 1.00 71.12 175 ASN A N 1
ATOM 1353 C CA . ASN A 1 175 ? 45.467 17.125 -3.109 1.00 71.12 175 ASN A CA 1
ATOM 1354 C C . ASN A 1 175 ? 44.177 16.275 -3.217 1.00 71.12 175 ASN A C 1
ATOM 1356 O O . ASN A 1 175 ? 43.463 16.296 -4.222 1.00 71.12 175 ASN A O 1
ATOM 1360 N N . ILE A 1 176 ? 43.918 15.464 -2.191 1.00 67.69 176 ILE A N 1
ATOM 1361 C CA . ILE A 1 176 ? 42.700 14.670 -1.998 1.00 67.69 176 ILE A CA 1
ATOM 1362 C C . ILE A 1 176 ? 41.932 15.291 -0.821 1.00 67.69 176 ILE A C 1
ATOM 1364 O O . ILE A 1 176 ? 42.427 15.316 0.307 1.00 67.69 176 ILE A O 1
ATOM 1368 N N . GLN A 1 177 ? 40.737 15.825 -1.089 1.00 54.81 177 GLN A N 1
ATOM 1369 C CA . GLN A 1 177 ? 39.897 16.529 -0.108 1.00 54.81 177 GLN A CA 1
ATOM 1370 C C . GLN A 1 177 ? 38.799 15.611 0.464 1.00 54.81 177 GLN A C 1
ATOM 1372 O O . GLN A 1 177 ? 38.283 14.750 -0.245 1.00 54.81 177 GLN A O 1
ATOM 1377 N N . ILE A 1 178 ? 38.432 15.794 1.742 1.00 51.28 178 ILE A N 1
ATOM 1378 C CA . ILE A 1 178 ? 37.395 15.012 2.451 1.00 51.28 178 ILE A CA 1
ATOM 1379 C C . ILE A 1 178 ? 36.440 15.969 3.187 1.00 51.28 178 ILE A C 1
ATOM 1381 O O . ILE A 1 178 ? 36.908 16.859 3.896 1.00 51.28 178 ILE A O 1
ATOM 1385 N N . TYR A 1 179 ? 35.125 15.741 3.072 1.00 42.81 179 TYR A N 1
ATOM 1386 C CA . TYR A 1 179 ? 34.048 16.498 3.739 1.00 42.81 179 TYR A CA 1
ATOM 1387 C C . TYR A 1 179 ? 33.178 15.570 4.626 1.00 42.81 179 TYR A C 1
ATOM 1389 O O . TYR A 1 179 ? 33.055 14.389 4.308 1.00 42.81 179 TYR A O 1
ATOM 1397 N N . TYR A 1 180 ? 32.579 16.076 5.721 1.00 37.69 180 TYR A N 1
ATOM 1398 C CA . TYR A 1 180 ? 31.825 15.288 6.728 1.00 37.69 180 TYR A CA 1
ATOM 1399 C C . TYR A 1 180 ? 30.434 15.884 7.059 1.00 37.69 180 TYR A C 1
ATOM 1401 O O . TYR A 1 180 ? 30.292 17.101 7.099 1.00 37.69 180 TYR A O 1
ATOM 1409 N N . SER A 1 181 ? 29.438 15.047 7.398 1.00 32.16 181 SER A N 1
ATOM 1410 C CA . SER A 1 181 ? 28.201 15.417 8.140 1.00 32.16 181 SER A CA 1
ATOM 1411 C C . SER A 1 181 ? 27.677 14.257 9.008 1.00 32.16 181 SER A C 1
ATOM 1413 O O . SER A 1 181 ? 27.976 13.080 8.777 1.00 32.16 181 SER A O 1
ATOM 1415 N N . ILE A 1 182 ? 26.931 14.644 10.040 1.00 27.69 182 ILE A N 1
ATOM 1416 C CA . ILE A 1 182 ? 26.338 13.863 11.134 1.00 27.69 182 ILE A CA 1
ATOM 1417 C C . ILE A 1 182 ? 24.803 13.816 10.948 1.00 27.69 182 ILE A C 1
ATOM 1419 O O . ILE A 1 182 ? 24.288 14.707 10.292 1.00 27.69 182 ILE A O 1
ATOM 1423 N N . TYR A 1 183 ? 24.116 12.808 11.521 1.00 26.41 183 TYR A N 1
ATOM 1424 C CA . TYR A 1 183 ? 22.651 12.637 11.759 1.00 26.41 183 TYR A CA 1
ATOM 1425 C C . TYR A 1 183 ? 21.915 11.453 11.078 1.00 26.41 183 TYR A C 1
ATOM 1427 O O . TYR A 1 183 ? 22.176 11.086 9.936 1.00 26.41 183 TYR A O 1
ATOM 1435 N N . GLY A 1 184 ? 21.024 10.821 11.866 1.00 25.59 184 GLY A N 1
ATOM 1436 C CA . GLY A 1 184 ? 20.234 9.611 11.586 1.00 25.59 184 GLY A CA 1
ATOM 1437 C C . GLY A 1 184 ? 18.716 9.852 11.454 1.00 25.59 184 GLY A C 1
ATOM 1438 O O . GLY A 1 184 ? 18.239 10.955 11.680 1.00 25.59 184 GLY A O 1
ATOM 1439 N N . TYR A 1 185 ? 17.999 8.789 11.071 1.00 20.98 185 TYR A N 1
ATOM 1440 C CA . TYR A 1 185 ? 16.596 8.705 10.608 1.00 20.98 185 TYR A CA 1
ATOM 1441 C C . TYR A 1 185 ? 15.487 9.016 11.643 1.00 20.98 185 TYR A C 1
ATOM 1443 O O . TYR A 1 185 ? 15.603 8.552 12.775 1.00 20.98 185 TYR A O 1
ATOM 1451 N N . VAL A 1 186 ? 14.367 9.612 11.172 1.00 21.17 186 VAL A N 1
ATOM 1452 C CA . VAL A 1 186 ? 12.936 9.338 11.501 1.00 21.17 186 VAL A CA 1
ATOM 1453 C C . VAL A 1 186 ? 12.063 9.676 10.260 1.00 21.17 186 VAL A C 1
ATOM 1455 O O . VAL A 1 186 ? 12.423 10.542 9.473 1.00 21.17 186 VAL A O 1
ATOM 1458 N N . GLN A 1 187 ? 10.968 8.928 10.098 1.00 24.75 187 GLN A N 1
ATOM 1459 C CA . GLN A 1 187 ? 9.939 8.833 9.043 1.00 24.75 187 GLN A CA 1
ATOM 1460 C C . GLN A 1 187 ? 9.193 10.139 8.663 1.00 24.75 187 GLN A C 1
ATOM 1462 O O . GLN A 1 187 ? 8.893 10.936 9.543 1.00 24.75 187 GLN A O 1
ATOM 1467 N N . ASP A 1 188 ? 8.813 10.275 7.382 1.00 22.98 188 ASP A N 1
ATOM 1468 C CA . ASP A 1 188 ? 7.518 10.819 6.917 1.00 22.98 188 ASP A CA 1
ATOM 1469 C C . ASP A 1 188 ? 7.335 10.503 5.417 1.00 22.98 188 ASP A C 1
ATOM 1471 O O . ASP A 1 188 ? 8.040 11.026 4.552 1.00 22.98 188 ASP A O 1
ATOM 1475 N N . ALA A 1 189 ? 6.387 9.618 5.097 1.00 23.83 189 ALA A N 1
ATOM 1476 C CA . ALA A 1 189 ? 5.972 9.338 3.727 1.00 23.83 189 ALA A CA 1
ATOM 1477 C C . ALA A 1 189 ? 5.056 10.469 3.232 1.00 23.83 189 ALA A C 1
ATOM 1479 O O . ALA A 1 189 ? 3.833 10.403 3.345 1.00 23.83 189 ALA A O 1
ATOM 1480 N N . LYS A 1 190 ? 5.653 11.519 2.663 1.00 22.70 190 LYS A N 1
ATOM 1481 C CA . LYS A 1 190 ? 4.993 12.285 1.604 1.00 22.70 190 LYS A CA 1
ATOM 1482 C C . LYS A 1 190 ? 5.292 11.573 0.291 1.00 22.70 190 LYS A C 1
ATOM 1484 O O . LYS A 1 190 ? 6.392 11.683 -0.239 1.00 22.70 190 LYS A O 1
ATOM 1489 N N . VAL A 1 191 ? 4.317 10.812 -0.200 1.00 25.88 191 VAL A N 1
ATOM 1490 C CA . VAL A 1 191 ? 4.301 10.355 -1.591 1.00 25.88 191 VAL A CA 1
ATOM 1491 C C . VAL A 1 191 ? 4.117 11.605 -2.448 1.00 25.88 191 VAL A C 1
ATOM 1493 O O . VAL A 1 191 ? 3.027 12.173 -2.498 1.00 25.88 191 VAL A O 1
ATOM 1496 N N . ASP A 1 192 ? 5.208 12.083 -3.038 1.00 25.41 192 ASP A N 1
ATOM 1497 C CA . ASP A 1 192 ? 5.157 13.082 -4.098 1.00 25.41 192 ASP A CA 1
ATOM 1498 C C . ASP A 1 192 ? 4.726 12.381 -5.394 1.00 25.41 192 ASP A C 1
ATOM 1500 O O . ASP A 1 192 ? 5.385 11.461 -5.884 1.00 25.41 192 ASP A O 1
ATOM 1504 N N . LEU A 1 193 ? 3.560 12.786 -5.892 1.00 32.09 193 LEU A N 1
ATOM 1505 C CA . LEU A 1 193 ? 2.821 12.194 -7.007 1.00 32.09 193 LEU A CA 1
ATOM 1506 C C . LEU A 1 193 ? 3.329 12.642 -8.388 1.00 32.09 193 LEU A C 1
ATOM 1508 O O . LEU A 1 193 ? 2.703 12.334 -9.395 1.00 32.09 193 LEU A O 1
ATOM 1512 N N . THR A 1 194 ? 4.470 13.323 -8.472 1.00 30.11 194 THR A N 1
ATOM 1513 C CA . THR A 1 194 ? 4.987 13.909 -9.724 1.00 30.11 194 THR A CA 1
ATOM 1514 C C . THR A 1 194 ? 5.933 12.999 -10.517 1.00 30.11 194 THR A C 1
ATOM 1516 O O . THR A 1 194 ? 6.669 13.461 -11.379 1.00 30.11 194 THR A O 1
ATOM 1519 N N . SER A 1 195 ? 5.932 11.686 -10.260 1.00 41.69 195 SER A N 1
ATOM 1520 C CA . SER A 1 195 ? 6.803 10.734 -10.962 1.00 41.69 195 SER A CA 1
ATOM 1521 C C . SER A 1 195 ? 6.094 9.420 -11.281 1.00 41.69 195 SER A C 1
ATOM 1523 O O . SER A 1 195 ? 6.456 8.354 -10.784 1.00 41.69 195 SER A O 1
ATOM 1525 N N . LEU A 1 196 ? 5.059 9.478 -12.118 1.00 49.81 196 LEU A N 1
ATOM 1526 C CA . LEU A 1 196 ? 4.406 8.265 -12.612 1.00 49.81 196 LEU A CA 1
ATOM 1527 C C . LEU A 1 196 ? 5.426 7.409 -13.378 1.00 49.81 196 LEU A C 1
ATOM 1529 O O . LEU A 1 196 ? 6.136 7.910 -14.248 1.00 49.81 196 LEU A O 1
ATOM 1533 N N . ILE A 1 197 ? 5.519 6.130 -13.003 1.00 53.34 197 ILE A N 1
ATOM 1534 C CA . ILE A 1 197 ? 6.433 5.149 -13.590 1.00 53.34 197 ILE A CA 1
ATOM 1535 C C . ILE A 1 197 ? 5.643 4.281 -14.575 1.00 53.34 197 ILE A C 1
ATOM 1537 O O . ILE A 1 197 ? 4.787 3.494 -14.174 1.00 53.34 197 ILE A O 1
ATOM 1541 N N . TYR A 1 198 ? 5.960 4.401 -15.860 1.00 60.38 198 TYR A N 1
ATOM 1542 C CA . TYR A 1 198 ? 5.338 3.654 -16.958 1.00 60.38 198 TYR A CA 1
ATOM 1543 C C . TYR A 1 198 ? 6.317 2.622 -17.499 1.00 60.38 198 TYR A C 1
ATOM 1545 O O . TYR A 1 198 ? 7.496 2.928 -17.589 1.00 60.38 198 TYR A O 1
ATOM 1553 N N . SER A 1 199 ? 5.877 1.441 -17.929 1.00 59.53 199 SER A N 1
ATOM 1554 C CA . SER A 1 199 ? 6.761 0.541 -18.686 1.00 59.53 199 SER A CA 1
ATOM 1555 C C . SER A 1 199 ? 6.653 0.784 -20.183 1.00 59.53 199 SER A C 1
ATOM 1557 O O . SER A 1 199 ? 5.553 0.912 -20.712 1.00 59.53 199 SER A O 1
ATOM 1559 N N . ALA A 1 200 ? 7.784 0.735 -20.886 1.00 56.88 200 ALA A N 1
ATOM 1560 C CA . ALA A 1 200 ? 7.817 0.687 -22.351 1.00 56.88 200 ALA A CA 1
ATOM 1561 C C . ALA A 1 200 ? 7.567 -0.736 -22.916 1.00 56.88 200 ALA A C 1
ATOM 1563 O O . ALA A 1 200 ? 7.806 -0.991 -24.093 1.00 56.88 200 ALA A O 1
ATOM 1564 N N . SER A 1 201 ? 7.196 -1.694 -22.054 1.00 72.06 201 SER A N 1
ATOM 1565 C CA . SER A 1 201 ? 7.369 -3.157 -22.194 1.00 72.06 201 SER A CA 1
ATOM 1566 C C . SER A 1 201 ? 8.667 -3.623 -22.856 1.00 72.06 201 SER A C 1
ATOM 1568 O O . SER A 1 201 ? 8.741 -4.686 -23.476 1.00 72.06 201 SER A O 1
ATOM 1570 N N . ALA A 1 202 ? 9.712 -2.821 -22.669 1.00 85.56 202 ALA A N 1
ATOM 1571 C CA . ALA A 1 202 ? 11.067 -3.099 -23.087 1.00 85.56 202 ALA A CA 1
ATOM 1572 C C . ALA A 1 202 ? 11.903 -3.525 -21.877 1.00 85.56 202 ALA A C 1
ATOM 1574 O O . ALA A 1 202 ? 11.690 -3.082 -20.747 1.00 85.56 202 ALA A O 1
ATOM 1575 N N . TYR A 1 203 ? 12.876 -4.384 -22.124 1.00 87.88 203 TYR A N 1
ATOM 1576 C CA . TYR A 1 203 ? 13.843 -4.867 -21.161 1.00 87.88 203 TYR A CA 1
ATOM 1577 C C . TYR A 1 203 ? 15.237 -4.602 -21.718 1.00 87.88 203 TYR A C 1
ATOM 1579 O O . TYR A 1 203 ? 15.584 -5.063 -22.808 1.00 87.88 203 TYR A O 1
ATOM 1587 N N . VAL A 1 204 ? 16.042 -3.859 -20.966 1.00 87.12 204 VAL A N 1
ATOM 1588 C CA . VAL A 1 204 ? 17.426 -3.553 -21.331 1.00 87.12 204 VAL A CA 1
ATOM 1589 C C . VAL A 1 204 ? 18.355 -4.610 -20.747 1.00 87.12 204 VAL A C 1
ATOM 1591 O O . VAL A 1 204 ? 18.260 -4.971 -19.569 1.00 87.12 204 VAL A O 1
ATOM 1594 N N . ASN A 1 205 ? 19.251 -5.138 -21.576 1.00 83.44 205 ASN A N 1
ATOM 1595 C CA . ASN A 1 205 ? 20.170 -6.187 -21.153 1.00 83.44 205 ASN A CA 1
ATOM 1596 C C . ASN A 1 205 ? 21.297 -5.592 -20.284 1.00 83.44 205 ASN A C 1
ATOM 1598 O O . ASN A 1 205 ? 21.778 -4.493 -20.580 1.00 83.44 205 ASN A O 1
ATOM 1602 N N . PRO A 1 206 ? 21.745 -6.266 -19.209 1.00 79.25 206 PRO A N 1
ATOM 1603 C CA . PRO A 1 206 ? 22.827 -5.756 -18.379 1.00 79.25 206 PRO A CA 1
ATOM 1604 C C . PRO A 1 206 ? 24.124 -5.573 -19.178 1.00 79.25 206 PRO A C 1
ATOM 1606 O O . PRO A 1 206 ? 24.673 -6.520 -19.736 1.00 79.25 206 PRO A O 1
ATOM 1609 N N . GLY A 1 207 ? 24.643 -4.348 -19.190 1.00 75.06 207 GLY A N 1
ATOM 1610 C CA . GLY A 1 207 ? 25.908 -3.978 -19.820 1.00 75.06 207 GLY A CA 1
ATOM 1611 C C . GLY A 1 207 ? 25.866 -3.807 -21.340 1.00 75.06 207 GLY A C 1
ATOM 1612 O O . GLY A 1 207 ? 26.884 -3.413 -21.908 1.00 75.06 207 GLY A O 1
ATOM 1613 N N . GLU A 1 208 ? 24.730 -4.060 -21.993 1.00 80.31 208 GLU A N 1
ATOM 1614 C CA . GLU A 1 208 ? 24.561 -3.790 -23.423 1.00 80.31 208 GLU A CA 1
ATOM 1615 C C . GLU A 1 208 ? 24.030 -2.375 -23.649 1.00 80.31 208 GLU A C 1
ATOM 1617 O O . GLU A 1 208 ? 23.315 -1.809 -22.817 1.00 80.31 208 GLU A O 1
ATOM 1622 N N . VAL A 1 209 ? 24.426 -1.789 -24.778 1.00 81.75 209 VAL A N 1
ATOM 1623 C CA . VAL A 1 209 ? 23.961 -0.467 -25.192 1.00 81.75 209 VAL A CA 1
ATOM 1624 C C . VAL A 1 209 ? 22.621 -0.638 -25.888 1.00 81.75 209 VAL A C 1
ATOM 1626 O O . VAL A 1 209 ? 22.556 -1.324 -26.902 1.00 81.75 209 VAL A O 1
ATOM 1629 N N . PHE A 1 210 ? 21.595 0.038 -25.386 1.00 83.69 210 PHE A N 1
ATOM 1630 C CA . PHE A 1 210 ? 20.356 0.253 -26.125 1.00 83.69 210 PHE A CA 1
ATOM 1631 C C . PHE A 1 210 ? 20.317 1.681 -26.666 1.00 83.69 210 PHE A C 1
ATOM 1633 O O . PHE A 1 210 ? 21.029 2.567 -26.172 1.00 83.69 210 PHE A O 1
ATOM 1640 N N . LYS A 1 211 ? 19.477 1.918 -27.673 1.00 85.06 211 LYS A N 1
ATOM 1641 C CA . LYS A 1 211 ? 19.296 3.247 -28.269 1.00 85.06 211 LYS A CA 1
ATOM 1642 C C . LYS A 1 211 ? 17.836 3.641 -28.278 1.00 85.06 211 LYS A C 1
ATOM 1644 O O . LYS A 1 211 ? 16.950 2.789 -28.297 1.00 85.06 211 LYS A O 1
ATOM 1649 N N . TRP A 1 212 ? 17.597 4.945 -28.293 1.00 88.31 212 TRP A N 1
ATOM 1650 C CA . TRP A 1 212 ? 16.264 5.493 -28.471 1.00 88.31 212 TRP A CA 1
ATOM 1651 C C . TRP A 1 212 ? 16.262 6.657 -29.455 1.00 88.31 212 TRP A C 1
ATOM 1653 O O . TRP A 1 212 ? 17.234 7.409 -29.575 1.00 88.31 212 TRP A O 1
ATOM 1663 N N . ARG A 1 213 ? 15.115 6.840 -30.106 1.00 84.25 213 ARG A N 1
ATOM 1664 C CA . ARG A 1 213 ? 14.776 8.027 -30.884 1.00 84.25 213 ARG A CA 1
ATOM 1665 C C . ARG A 1 213 ? 13.361 8.471 -30.541 1.00 84.25 213 ARG A C 1
ATOM 1667 O O . ARG A 1 213 ? 12.422 7.682 -30.590 1.00 84.25 213 ARG A O 1
ATOM 1674 N N . VAL A 1 214 ? 13.200 9.748 -30.220 1.00 86.88 214 VAL A N 1
ATOM 1675 C CA . VAL A 1 214 ? 11.890 10.367 -30.020 1.00 86.88 214 VAL A CA 1
ATOM 1676 C C . VAL A 1 214 ? 11.254 10.598 -31.383 1.00 86.88 214 VAL A C 1
ATOM 1678 O O . VAL A 1 214 ? 11.770 11.359 -32.199 1.00 86.88 214 VAL A O 1
ATOM 1681 N N . LYS A 1 215 ? 10.132 9.925 -31.641 1.00 86.38 215 LYS A N 1
ATOM 1682 C CA . LYS A 1 215 ? 9.348 10.092 -32.873 1.00 86.38 215 LYS A CA 1
ATOM 1683 C C . LYS A 1 215 ? 8.369 11.250 -32.749 1.00 86.38 215 LYS A C 1
ATOM 1685 O O . LYS A 1 215 ? 8.174 11.993 -33.703 1.00 86.38 215 LYS A O 1
ATOM 1690 N N . ASN A 1 216 ? 7.763 11.390 -31.574 1.00 82.88 216 ASN A N 1
ATOM 1691 C CA . ASN A 1 216 ? 6.827 12.458 -31.255 1.00 82.88 216 ASN A CA 1
ATOM 1692 C C . ASN A 1 216 ? 6.852 12.736 -29.748 1.00 82.88 216 ASN A C 1
ATOM 1694 O O . ASN A 1 216 ? 7.087 11.821 -28.963 1.00 82.88 216 ASN A O 1
ATOM 1698 N N . SER A 1 217 ? 6.592 13.976 -29.348 1.00 85.25 217 SER A N 1
ATOM 1699 C CA . SER A 1 217 ? 6.446 14.382 -27.949 1.00 85.25 217 SER A CA 1
ATOM 1700 C C . SER A 1 217 ? 5.446 15.527 -27.869 1.00 85.25 217 SER A C 1
ATOM 1702 O O . SER A 1 217 ? 5.501 16.447 -28.685 1.00 85.25 217 SER A O 1
ATOM 1704 N N . THR A 1 218 ? 4.538 15.489 -26.896 1.00 84.31 218 THR A N 1
ATOM 1705 C CA . THR A 1 218 ? 3.568 16.576 -26.681 1.00 84.31 218 THR A CA 1
ATOM 1706 C C . THR A 1 218 ? 4.178 17.773 -25.947 1.00 84.31 218 THR A C 1
ATOM 1708 O O . THR A 1 218 ? 3.551 18.825 -25.878 1.00 84.31 218 THR A O 1
ATOM 1711 N N . ASP A 1 219 ? 5.380 17.620 -25.386 1.00 85.62 219 ASP A N 1
ATOM 1712 C CA . ASP A 1 219 ? 6.105 18.655 -24.642 1.00 85.62 219 ASP A CA 1
ATOM 1713 C C . ASP A 1 219 ? 7.628 18.503 -24.841 1.00 85.62 219 ASP A C 1
ATOM 1715 O O . ASP A 1 219 ? 8.100 17.673 -25.627 1.00 85.62 219 ASP A O 1
ATOM 1719 N N . LYS A 1 220 ? 8.422 19.310 -24.140 1.00 86.31 220 LYS A N 1
ATOM 1720 C CA . LYS A 1 220 ? 9.876 19.219 -24.112 1.00 86.31 220 LYS A CA 1
ATOM 1721 C C . LYS A 1 220 ? 10.319 17.853 -23.590 1.00 86.31 220 LYS A C 1
ATOM 1723 O O . LYS A 1 220 ? 9.845 17.357 -22.571 1.00 86.31 220 LYS A O 1
ATOM 1728 N N . VAL A 1 221 ? 11.270 17.263 -24.308 1.00 85.44 221 VAL A N 1
ATOM 1729 C CA . VAL A 1 221 ? 11.782 15.911 -24.040 1.00 85.44 221 VAL A CA 1
ATOM 1730 C C . VAL A 1 221 ? 12.514 15.823 -22.691 1.00 85.44 221 VAL A C 1
ATOM 1732 O O . VAL A 1 221 ? 12.568 14.755 -22.091 1.00 85.44 221 VAL A O 1
ATOM 1735 N N . ASP A 1 222 ? 13.017 16.948 -22.182 1.00 82.94 222 ASP A N 1
ATOM 1736 C CA . ASP A 1 222 ? 13.708 17.053 -20.892 1.00 82.94 222 ASP A CA 1
ATOM 1737 C C . ASP A 1 222 ? 12.800 16.793 -19.672 1.00 82.94 222 ASP A C 1
ATOM 1739 O O . ASP A 1 222 ? 13.307 16.592 -18.569 1.00 82.94 222 ASP A O 1
ATOM 1743 N N . LYS A 1 223 ? 11.477 16.728 -19.866 1.00 82.56 223 LYS A N 1
ATOM 1744 C CA . LYS A 1 223 ? 10.499 16.329 -18.841 1.00 82.56 223 LYS A CA 1
ATOM 1745 C C . LYS A 1 223 ? 10.335 14.815 -18.695 1.00 82.56 223 LYS A C 1
ATOM 1747 O O . LYS A 1 223 ? 9.642 14.361 -17.788 1.00 82.56 223 LYS A O 1
ATOM 1752 N N . PHE A 1 224 ? 10.942 14.028 -19.582 1.00 79.81 224 PHE A N 1
ATOM 1753 C CA . PHE A 1 224 ? 10.884 12.571 -19.543 1.00 79.81 224 PHE A CA 1
ATOM 1754 C C . PHE A 1 224 ? 12.215 12.007 -19.057 1.00 79.81 224 PHE A C 1
ATOM 1756 O O . PHE A 1 224 ? 13.285 12.458 -19.464 1.00 79.81 224 PHE A O 1
ATOM 1763 N N . PHE A 1 225 ? 12.158 10.972 -18.224 1.00 85.06 225 PHE A N 1
ATOM 1764 C CA . PHE A 1 225 ? 13.336 10.293 -17.698 1.00 85.06 225 PHE A CA 1
ATOM 1765 C C . PHE A 1 225 ? 13.173 8.784 -17.840 1.00 85.06 225 PHE A C 1
ATOM 1767 O O . PHE A 1 225 ? 12.146 8.228 -17.465 1.00 85.06 225 PHE A O 1
ATOM 1774 N N . PHE A 1 226 ? 14.200 8.092 -18.319 1.00 82.38 226 PHE A N 1
ATOM 1775 C CA . PHE A 1 226 ? 14.266 6.647 -18.183 1.00 82.38 226 PHE A CA 1
ATOM 1776 C C . PHE A 1 226 ? 14.662 6.280 -16.765 1.00 82.38 226 PHE A C 1
ATOM 1778 O O . PHE A 1 226 ? 15.570 6.869 -16.184 1.00 82.38 226 PHE A O 1
ATOM 1785 N N . THR A 1 227 ? 14.015 5.261 -16.227 1.00 82.38 227 THR A N 1
ATOM 1786 C CA . THR A 1 227 ? 14.480 4.528 -15.061 1.00 82.38 227 THR A CA 1
ATOM 1787 C C . THR A 1 227 ? 14.446 3.037 -15.365 1.00 82.38 227 THR A C 1
ATOM 1789 O O . THR A 1 227 ? 13.847 2.604 -16.347 1.00 82.38 227 THR A O 1
ATOM 1792 N N . PHE A 1 228 ? 15.164 2.245 -14.580 1.00 80.94 228 PHE A N 1
ATOM 1793 C CA . PHE A 1 228 ? 15.406 0.843 -14.891 1.00 80.94 228 PHE A CA 1
ATOM 1794 C C . PHE A 1 228 ? 15.156 -0.004 -13.667 1.00 80.94 228 PHE A C 1
ATOM 1796 O O . PHE A 1 228 ? 15.592 0.356 -12.573 1.00 80.94 228 PHE A O 1
ATOM 1803 N N . SER A 1 229 ? 14.547 -1.165 -13.893 1.00 80.81 229 SER A N 1
ATOM 1804 C CA . SER A 1 229 ? 14.117 -2.080 -12.836 1.00 80.81 229 SER A CA 1
ATOM 1805 C C . SER A 1 229 ? 13.048 -1.475 -11.924 1.00 80.81 229 SER A C 1
ATOM 1807 O O . SER A 1 229 ? 12.930 -0.267 -11.736 1.00 80.81 229 SER A O 1
ATOM 1809 N N . CYS A 1 230 ? 12.229 -2.345 -11.351 1.00 79.75 230 CYS A N 1
ATOM 1810 C CA . CYS A 1 230 ? 11.159 -1.937 -10.449 1.00 79.75 230 CYS A CA 1
ATOM 1811 C C . CYS A 1 230 ? 11.615 -1.851 -8.989 1.00 79.75 230 CYS A C 1
ATOM 1813 O O . CYS A 1 230 ? 10.965 -1.187 -8.191 1.00 79.75 230 CYS A O 1
ATOM 1815 N N . GLN A 1 231 ? 12.734 -2.483 -8.628 1.00 83.69 231 GLN A N 1
ATOM 1816 C CA . GLN A 1 231 ? 13.275 -2.420 -7.276 1.00 83.69 231 GLN A CA 1
ATOM 1817 C C . GLN A 1 231 ? 13.951 -1.065 -7.039 1.00 83.69 231 GLN A C 1
ATOM 1819 O O . GLN A 1 231 ? 14.921 -0.705 -7.710 1.00 83.69 231 GLN A O 1
ATOM 1824 N N . SER A 1 232 ? 13.451 -0.317 -6.058 1.00 78.69 232 SER A N 1
ATOM 1825 C CA . SER A 1 232 ? 13.970 1.008 -5.698 1.00 78.69 232 SER A CA 1
ATOM 1826 C C . SER A 1 232 ? 14.744 1.040 -4.386 1.00 78.69 232 SER A C 1
ATOM 1828 O O . SER A 1 232 ? 15.277 2.088 -4.033 1.00 78.69 232 SER A O 1
ATOM 1830 N N . ASP A 1 233 ? 14.786 -0.075 -3.662 1.00 77.88 233 ASP A N 1
ATOM 1831 C CA . ASP A 1 233 ? 15.335 -0.122 -2.315 1.00 77.88 233 ASP A CA 1
ATOM 1832 C C . ASP A 1 233 ? 16.835 0.151 -2.269 1.00 77.88 233 ASP A C 1
ATOM 1834 O O . ASP A 1 233 ? 17.626 -0.537 -2.929 1.00 77.88 233 ASP A O 1
ATOM 1838 N N . ASP A 1 234 ? 17.207 1.090 -1.397 1.00 81.69 234 ASP A N 1
ATOM 1839 C CA . ASP A 1 234 ? 18.576 1.302 -0.946 1.00 81.69 234 ASP A CA 1
ATOM 1840 C C . ASP A 1 234 ? 18.879 0.381 0.242 1.00 81.69 234 ASP A C 1
ATOM 1842 O O . ASP A 1 234 ? 18.537 0.655 1.395 1.00 81.69 234 ASP A O 1
ATOM 1846 N N . ILE A 1 235 ? 19.578 -0.715 -0.042 1.00 77.69 235 ILE A N 1
ATOM 1847 C CA . ILE A 1 235 ? 19.996 -1.686 0.974 1.00 77.69 235 ILE A CA 1
ATOM 1848 C C . ILE A 1 235 ? 21.407 -1.404 1.507 1.00 77.69 235 ILE A C 1
ATOM 1850 O O . ILE A 1 235 ? 22.016 -2.272 2.132 1.00 77.69 235 ILE A O 1
ATOM 1854 N N . SER A 1 236 ? 21.964 -0.205 1.298 1.00 76.62 236 SER A N 1
ATOM 1855 C CA . SER A 1 236 ? 23.335 0.145 1.711 1.00 76.62 236 SER A CA 1
ATOM 1856 C C . SER A 1 236 ? 23.597 -0.008 3.211 1.00 76.62 236 SER A C 1
ATOM 1858 O O . SER A 1 236 ? 24.746 -0.157 3.627 1.00 76.62 236 SER A O 1
ATOM 1860 N N . LYS A 1 237 ? 22.539 -0.010 4.029 1.00 76.19 237 LYS A N 1
ATOM 1861 C CA . LYS A 1 237 ? 22.601 -0.228 5.483 1.00 76.19 237 LYS A CA 1
ATOM 1862 C C . LYS A 1 237 ? 22.407 -1.688 5.905 1.00 76.19 237 LYS A C 1
ATOM 1864 O O . LYS A 1 237 ? 22.604 -2.006 7.075 1.00 76.19 237 LYS A O 1
ATOM 1869 N N . VAL A 1 238 ? 22.027 -2.569 4.982 1.00 68.75 238 VAL A N 1
ATOM 1870 C CA . VAL A 1 238 ? 21.815 -4.000 5.233 1.00 68.75 238 VAL A CA 1
ATOM 1871 C C . VAL A 1 238 ? 23.138 -4.751 5.060 1.00 68.75 238 VAL A C 1
ATOM 1873 O O . VAL A 1 238 ? 23.933 -4.410 4.195 1.00 68.75 238 VAL A O 1
ATOM 1876 N N . ASN A 1 239 ? 23.408 -5.780 5.868 1.00 72.56 239 ASN A N 1
ATOM 1877 C CA . ASN A 1 239 ? 24.627 -6.591 5.763 1.00 72.56 239 ASN A CA 1
ATOM 1878 C C . ASN A 1 239 ? 24.314 -8.070 6.069 1.00 72.56 239 ASN A C 1
ATOM 1880 O O . ASN A 1 239 ? 23.720 -8.331 7.118 1.00 72.56 239 ASN A O 1
ATOM 1884 N N . PRO A 1 240 ? 24.719 -9.042 5.225 1.00 80.25 240 PRO A N 1
ATOM 1885 C CA . PRO A 1 240 ? 25.444 -8.902 3.954 1.00 80.25 240 PRO A CA 1
ATOM 1886 C C . PRO A 1 240 ? 24.561 -8.435 2.794 1.00 80.25 240 PRO A C 1
ATOM 1888 O O . PRO A 1 240 ? 23.348 -8.636 2.814 1.00 80.25 240 PRO A O 1
ATOM 1891 N N . TRP A 1 241 ? 25.176 -7.861 1.758 1.00 84.75 241 TRP A N 1
ATOM 1892 C CA . TRP A 1 241 ? 24.506 -7.582 0.487 1.00 84.75 241 TRP A CA 1
ATOM 1893 C C . TRP A 1 241 ? 24.418 -8.842 -0.379 1.00 84.75 241 TRP A C 1
ATOM 1895 O O . TRP A 1 241 ? 25.414 -9.524 -0.612 1.00 84.75 241 TRP A O 1
ATOM 1905 N N . LYS A 1 242 ? 23.217 -9.126 -0.877 1.00 81.38 242 LYS A N 1
ATOM 1906 C CA . LYS A 1 242 ? 22.889 -10.185 -1.841 1.00 81.38 242 LYS A CA 1
ATOM 1907 C C . LYS A 1 242 ? 22.722 -9.642 -3.263 1.00 81.38 242 LYS A C 1
ATOM 1909 O O . LYS A 1 242 ? 22.710 -10.419 -4.211 1.00 81.38 242 LYS A O 1
ATOM 1914 N N . ARG A 1 243 ? 22.594 -8.320 -3.411 1.00 82.12 243 ARG A N 1
ATOM 1915 C CA . ARG A 1 243 ? 22.570 -7.590 -4.685 1.00 82.12 243 ARG A CA 1
ATOM 1916 C C . ARG A 1 243 ? 23.281 -6.245 -4.548 1.00 82.12 243 ARG A C 1
ATOM 1918 O O . ARG A 1 243 ? 23.676 -5.856 -3.451 1.00 82.12 243 ARG A O 1
ATOM 1925 N N . TRP A 1 244 ? 23.418 -5.527 -5.660 1.00 80.00 244 TRP A N 1
ATOM 1926 C CA . TRP A 1 244 ? 23.901 -4.147 -5.649 1.00 80.00 244 TRP A CA 1
ATOM 1927 C C . TRP A 1 244 ? 23.020 -3.276 -4.740 1.00 80.00 244 TRP A C 1
ATOM 1929 O O . TRP A 1 244 ? 21.794 -3.412 -4.807 1.00 80.00 244 TRP A O 1
ATOM 1939 N N . PRO A 1 245 ? 23.605 -2.399 -3.901 1.00 78.44 245 PRO A N 1
ATOM 1940 C CA . PRO A 1 245 ? 22.842 -1.705 -2.866 1.00 78.44 245 PRO A CA 1
ATOM 1941 C C . PRO A 1 245 ? 21.749 -0.787 -3.389 1.00 78.44 245 PRO A C 1
ATOM 1943 O O . PRO A 1 245 ? 20.669 -0.726 -2.815 1.00 78.44 245 PRO A O 1
ATOM 1946 N N . VAL A 1 246 ? 22.041 -0.114 -4.497 1.00 79.25 246 VAL A N 1
ATOM 1947 C CA . VAL A 1 246 ? 21.143 0.797 -5.198 1.00 79.25 246 VAL A CA 1
ATOM 1948 C C . VAL A 1 246 ? 21.227 0.444 -6.674 1.00 79.25 246 VAL A C 1
ATOM 1950 O O . VAL A 1 246 ? 22.328 0.380 -7.225 1.00 79.25 246 VAL A O 1
ATOM 1953 N N . ILE A 1 247 ? 20.080 0.186 -7.301 1.00 74.25 247 ILE A N 1
ATOM 1954 C CA . ILE A 1 247 ? 20.003 -0.165 -8.730 1.00 74.25 247 ILE A CA 1
ATOM 1955 C C . ILE A 1 247 ? 19.100 0.773 -9.540 1.00 74.25 247 ILE A C 1
ATOM 1957 O O . ILE A 1 247 ? 19.167 0.781 -10.769 1.00 74.25 247 ILE A O 1
ATOM 1961 N N . LYS A 1 248 ? 18.326 1.630 -8.864 1.00 70.44 248 LYS A N 1
ATOM 1962 C CA . LYS A 1 248 ? 17.485 2.647 -9.496 1.00 70.44 248 LYS A CA 1
ATOM 1963 C C . LYS A 1 248 ? 18.292 3.909 -9.788 1.00 70.44 248 LYS A C 1
ATOM 1965 O O . LYS A 1 248 ? 18.974 4.444 -8.918 1.00 70.44 248 LYS A O 1
ATOM 1970 N N . HIS A 1 249 ? 18.171 4.406 -11.009 1.00 69.75 249 HIS A N 1
ATOM 1971 C CA . HIS A 1 249 ? 18.666 5.715 -11.423 1.00 69.75 249 HIS A CA 1
ATOM 1972 C C . HIS A 1 249 ? 17.724 6.306 -12.472 1.00 69.75 249 HIS A C 1
ATOM 1974 O O . HIS A 1 249 ? 16.910 5.581 -13.051 1.00 69.75 249 HIS A O 1
ATOM 1980 N N . ALA A 1 250 ? 17.811 7.618 -12.676 1.00 74.50 250 ALA A N 1
ATOM 1981 C CA . ALA A 1 250 ? 17.044 8.339 -13.681 1.00 74.50 250 ALA A CA 1
ATOM 1982 C C . ALA A 1 250 ? 17.992 8.908 -14.742 1.00 74.50 250 ALA A C 1
ATOM 1984 O O . ALA A 1 250 ? 19.017 9.504 -14.408 1.00 74.50 250 ALA A O 1
ATOM 1985 N N . LEU A 1 251 ? 17.646 8.724 -16.011 1.00 80.06 251 LEU A N 1
ATOM 1986 C CA . LEU A 1 251 ? 18.343 9.271 -17.166 1.00 80.06 251 LEU A CA 1
ATOM 1987 C C . LEU A 1 251 ? 17.384 10.201 -17.903 1.00 80.06 251 LEU A C 1
ATOM 1989 O O . LEU A 1 251 ? 16.424 9.731 -18.501 1.00 80.06 251 LEU A O 1
ATOM 1993 N N . GLN A 1 252 ? 17.643 11.506 -17.866 1.00 86.25 252 GLN A N 1
ATOM 1994 C CA . GLN A 1 252 ? 16.843 12.480 -18.607 1.00 86.25 252 GLN A CA 1
ATOM 1995 C C . GLN A 1 252 ? 16.914 12.198 -20.111 1.00 86.25 252 GLN A C 1
ATOM 1997 O O . GLN A 1 252 ? 18.001 11.990 -20.660 1.00 86.25 252 GLN A O 1
ATOM 2002 N N . LEU A 1 253 ? 15.761 12.183 -20.778 1.00 81.88 253 LEU A N 1
ATOM 2003 C CA . LEU A 1 253 ? 15.694 11.911 -22.204 1.00 81.88 253 LEU A CA 1
ATOM 2004 C C . LEU A 1 253 ? 16.228 13.094 -23.014 1.00 81.88 253 LEU A C 1
ATOM 2006 O O . LEU A 1 253 ? 16.075 14.268 -22.679 1.00 81.88 253 LEU A O 1
ATOM 2010 N N . ARG A 1 254 ? 16.820 12.745 -24.154 1.00 88.00 254 ARG A N 1
ATOM 2011 C CA . ARG A 1 254 ? 17.122 13.642 -25.275 1.00 88.00 254 ARG A CA 1
ATOM 2012 C C . ARG A 1 254 ? 16.371 13.138 -26.508 1.00 88.00 254 ARG A C 1
ATOM 2014 O O . ARG A 1 254 ? 15.865 12.016 -26.496 1.00 88.00 254 ARG A O 1
ATOM 2021 N N . SER A 1 255 ? 16.307 13.940 -27.572 1.00 87.19 255 SER A N 1
ATOM 2022 C CA . SER A 1 255 ? 15.624 13.567 -28.826 1.00 87.19 255 SER A CA 1
ATOM 2023 C C . SER A 1 255 ? 16.130 12.250 -29.424 1.00 87.19 255 SER A C 1
ATOM 2025 O O . SER A 1 255 ? 15.373 11.514 -30.046 1.00 87.19 255 SER A O 1
ATOM 2027 N N . GLU A 1 256 ? 17.400 11.939 -29.208 1.00 88.50 256 GLU A N 1
ATOM 2028 C CA . GLU A 1 256 ? 18.023 10.660 -29.519 1.00 88.50 256 GLU A CA 1
ATOM 2029 C C . GLU A 1 256 ? 19.137 10.391 -28.510 1.00 88.50 256 GLU A C 1
ATOM 2031 O O . GLU A 1 256 ? 19.685 11.321 -27.907 1.00 88.50 256 GLU A O 1
ATOM 2036 N N . GLY A 1 257 ? 19.475 9.123 -28.317 1.00 86.50 257 GLY A N 1
ATOM 2037 C CA . GLY A 1 257 ? 20.601 8.761 -27.475 1.00 86.50 257 GLY A CA 1
ATOM 2038 C C . GLY A 1 257 ? 20.818 7.264 -27.365 1.00 86.50 257 GLY A C 1
ATOM 2039 O O . GLY A 1 257 ? 20.101 6.452 -27.949 1.00 86.50 257 GLY A O 1
ATOM 2040 N N . SER A 1 258 ? 21.855 6.916 -26.613 1.00 84.00 258 SER A N 1
ATOM 2041 C CA . SER A 1 258 ? 22.222 5.541 -26.311 1.00 84.00 258 SER A CA 1
ATOM 2042 C C . SER A 1 258 ? 22.702 5.432 -24.874 1.00 84.00 258 SER A C 1
ATOM 2044 O O . SER A 1 258 ? 23.395 6.331 -24.394 1.00 84.00 258 SER A O 1
ATOM 2046 N N . TYR A 1 259 ? 22.374 4.337 -24.198 1.00 82.00 259 TYR A N 1
ATOM 2047 C CA . TYR A 1 259 ? 22.764 4.126 -22.808 1.00 82.00 259 TYR A CA 1
ATOM 2048 C C . TYR A 1 259 ? 22.986 2.644 -22.512 1.00 82.00 259 TYR A C 1
ATOM 2050 O O . TYR A 1 259 ? 22.396 1.782 -23.155 1.00 82.00 259 TYR A O 1
ATOM 2058 N N . ALA A 1 260 ? 23.833 2.349 -21.527 1.00 79.88 260 ALA A N 1
ATOM 2059 C CA . ALA A 1 260 ? 24.036 1.003 -21.004 1.00 79.88 260 ALA A CA 1
ATOM 2060 C C . ALA A 1 260 ? 23.944 1.037 -19.478 1.00 79.88 260 ALA A C 1
ATOM 2062 O O . ALA A 1 260 ? 24.616 1.837 -18.825 1.00 79.88 260 ALA A O 1
ATOM 2063 N N . THR A 1 261 ? 23.135 0.148 -18.906 1.00 72.31 261 THR A N 1
ATOM 2064 C CA . THR A 1 261 ? 22.991 -0.010 -17.452 1.00 72.31 261 THR A CA 1
ATOM 2065 C C . THR A 1 261 ? 23.724 -1.269 -16.985 1.00 72.31 261 THR A C 1
ATOM 2067 O O . THR A 1 261 ? 23.582 -2.317 -17.615 1.00 72.31 261 THR A O 1
ATOM 2070 N N . PRO A 1 262 ? 24.484 -1.233 -15.874 1.00 74.81 262 PRO A N 1
ATOM 2071 C CA . PRO A 1 262 ? 25.223 -2.399 -15.387 1.00 74.81 262 PRO A CA 1
ATOM 2072 C C . PRO A 1 262 ? 24.318 -3.548 -14.925 1.00 74.81 262 PRO A C 1
ATOM 2074 O O . PRO A 1 262 ? 24.763 -4.693 -14.899 1.00 74.81 262 PRO A O 1
ATOM 2077 N N . THR A 1 263 ? 23.071 -3.258 -14.545 1.00 78.44 263 THR A N 1
ATOM 2078 C CA . THR A 1 263 ? 22.132 -4.247 -13.995 1.00 78.44 263 THR A CA 1
ATOM 2079 C C . THR A 1 263 ? 21.039 -4.653 -14.970 1.00 78.44 263 THR A C 1
ATOM 2081 O O . THR A 1 263 ? 20.331 -5.619 -14.694 1.00 78.44 263 THR A O 1
ATOM 2084 N N . GLY A 1 264 ? 20.885 -3.940 -16.089 1.00 83.06 264 GLY A N 1
ATOM 2085 C CA . GLY A 1 264 ? 19.737 -4.130 -16.970 1.00 83.06 264 GLY A CA 1
ATOM 2086 C C . GLY A 1 264 ? 18.418 -3.806 -16.267 1.00 83.06 264 GLY A C 1
ATOM 2087 O O . GLY A 1 264 ? 18.388 -3.083 -15.263 1.00 83.06 264 GLY A O 1
ATOM 2088 N N . GLY A 1 265 ? 17.336 -4.375 -16.793 1.00 87.44 265 GLY A N 1
ATOM 2089 C CA . GLY A 1 265 ? 16.020 -4.359 -16.166 1.00 87.44 265 GLY A CA 1
ATOM 2090 C C . GLY A 1 265 ? 14.910 -3.917 -17.105 1.00 87.44 265 GLY A C 1
ATOM 2091 O O . GLY A 1 265 ? 15.135 -3.597 -18.270 1.00 87.44 265 GLY A O 1
ATOM 2092 N N . ILE A 1 266 ? 13.695 -3.876 -16.569 1.00 88.56 266 ILE A N 1
ATOM 2093 C CA . ILE A 1 266 ? 12.546 -3.296 -17.268 1.00 88.56 266 ILE A CA 1
ATOM 2094 C C . ILE A 1 266 ? 12.819 -1.808 -17.476 1.00 88.56 266 ILE A C 1
ATOM 2096 O O . ILE A 1 266 ? 13.190 -1.117 -16.524 1.00 88.56 266 ILE A O 1
ATOM 2100 N N . LEU A 1 267 ? 12.656 -1.339 -18.711 1.00 86.19 267 LEU A N 1
ATOM 2101 C CA . LEU A 1 267 ? 12.753 0.070 -19.048 1.00 86.19 267 LEU A CA 1
ATOM 2102 C C . LEU A 1 267 ? 11.453 0.762 -18.665 1.00 86.19 267 LEU A C 1
ATOM 2104 O O . LEU A 1 267 ? 10.384 0.486 -19.216 1.00 86.19 267 LEU A O 1
ATOM 2108 N N . LEU A 1 268 ? 11.584 1.676 -17.720 1.00 85.19 268 LEU A N 1
ATOM 2109 C CA . LEU A 1 268 ? 10.498 2.452 -17.177 1.00 85.19 268 LEU A CA 1
ATOM 2110 C C . LEU A 1 268 ? 10.687 3.927 -17.538 1.00 85.19 268 LEU A C 1
ATOM 2112 O O . LEU A 1 268 ? 11.806 4.403 -17.722 1.00 85.19 268 LEU A O 1
ATOM 2116 N N . MET A 1 269 ? 9.594 4.665 -17.616 1.00 81.38 269 MET A N 1
ATOM 2117 C CA . MET A 1 269 ? 9.572 6.090 -17.890 1.00 81.38 269 MET A CA 1
ATOM 2118 C C . MET A 1 269 ? 8.991 6.816 -16.694 1.00 81.38 269 MET A C 1
ATOM 2120 O O . MET A 1 269 ? 7.917 6.462 -16.228 1.00 81.38 269 MET A O 1
ATOM 2124 N N . ARG A 1 270 ? 9.708 7.826 -16.220 1.00 79.44 270 ARG A N 1
ATOM 2125 C CA . ARG A 1 270 ? 9.236 8.822 -15.270 1.00 79.44 270 ARG A CA 1
ATOM 2126 C C . ARG A 1 270 ? 8.918 10.104 -16.028 1.00 79.44 270 ARG A C 1
ATOM 2128 O O . ARG A 1 270 ? 9.691 10.501 -16.901 1.00 79.44 270 ARG A O 1
ATOM 2135 N N . ILE A 1 271 ? 7.801 10.730 -15.688 1.00 76.81 271 ILE A N 1
ATOM 2136 C CA . ILE A 1 271 ? 7.332 11.961 -16.322 1.00 76.81 271 ILE A CA 1
ATOM 2137 C C . ILE A 1 271 ? 7.226 13.047 -15.254 1.00 76.81 271 ILE A C 1
ATOM 2139 O O . ILE A 1 271 ? 6.473 12.876 -14.302 1.00 76.81 271 ILE A O 1
ATOM 2143 N N . ASP A 1 272 ? 7.947 14.152 -15.443 1.00 76.38 272 ASP A N 1
ATOM 2144 C CA . ASP A 1 272 ? 7.977 15.299 -14.525 1.00 76.38 272 ASP A CA 1
ATOM 2145 C C . ASP A 1 272 ? 7.016 16.408 -15.019 1.00 76.38 272 ASP A C 1
ATOM 2147 O O . ASP A 1 272 ? 7.376 17.584 -15.120 1.00 76.38 272 ASP A O 1
ATOM 2151 N N . ALA A 1 273 ? 5.804 16.016 -15.426 1.00 68.56 273 ALA A N 1
ATOM 2152 C CA . ALA A 1 273 ? 4.689 16.900 -15.778 1.00 68.56 273 ALA A CA 1
ATOM 2153 C C . ALA A 1 273 ? 3.385 16.113 -15.980 1.00 68.56 273 ALA A C 1
ATOM 2155 O O . ALA A 1 273 ? 3.394 14.952 -16.389 1.00 68.56 273 ALA A O 1
ATOM 2156 N N . ASP A 1 274 ? 2.259 16.791 -15.768 1.00 72.00 274 ASP A N 1
ATOM 2157 C CA . ASP A 1 274 ? 0.933 16.201 -15.932 1.00 72.00 274 ASP A CA 1
ATOM 2158 C C . ASP A 1 274 ? 0.486 16.192 -17.399 1.00 72.00 274 ASP A C 1
ATOM 2160 O O . ASP A 1 274 ? 0.681 17.162 -18.133 1.00 72.00 274 ASP A O 1
ATOM 2164 N N . ASN A 1 275 ? -0.208 15.123 -17.800 1.00 72.50 275 ASN A N 1
ATOM 2165 C CA . ASN A 1 275 ? -0.908 15.011 -19.088 1.00 72.50 275 ASN A CA 1
ATOM 2166 C C . ASN A 1 275 ? -0.026 15.194 -20.339 1.00 72.50 275 ASN A C 1
ATOM 2168 O O . ASN A 1 275 ? -0.501 15.690 -21.364 1.00 72.50 275 ASN A O 1
ATOM 2172 N N . ILE A 1 276 ? 1.241 14.776 -20.283 1.00 76.06 276 ILE A N 1
ATOM 2173 C CA . ILE A 1 276 ? 2.140 14.766 -21.444 1.00 76.06 276 ILE A CA 1
ATOM 2174 C C . ILE A 1 276 ? 2.425 13.340 -21.924 1.00 76.06 276 ILE A C 1
ATOM 2176 O O . ILE A 1 276 ? 2.394 12.386 -21.150 1.00 76.06 276 ILE A O 1
ATOM 2180 N N . GLY A 1 277 ? 2.695 13.193 -23.219 1.00 78.06 277 GLY A N 1
ATOM 2181 C CA . GLY A 1 277 ? 2.944 11.913 -23.872 1.00 78.06 277 GLY A CA 1
ATOM 2182 C C . GLY A 1 277 ? 4.140 11.964 -24.814 1.00 78.06 277 GLY A C 1
ATOM 2183 O O . GLY A 1 277 ? 4.513 13.019 -25.333 1.00 78.06 277 GLY A O 1
ATOM 2184 N N . ILE A 1 278 ? 4.733 10.797 -25.049 1.00 81.62 278 ILE A N 1
ATOM 2185 C CA . ILE A 1 278 ? 5.894 10.626 -25.919 1.00 81.62 278 ILE A CA 1
ATOM 2186 C C . ILE A 1 278 ? 5.782 9.317 -26.699 1.00 81.62 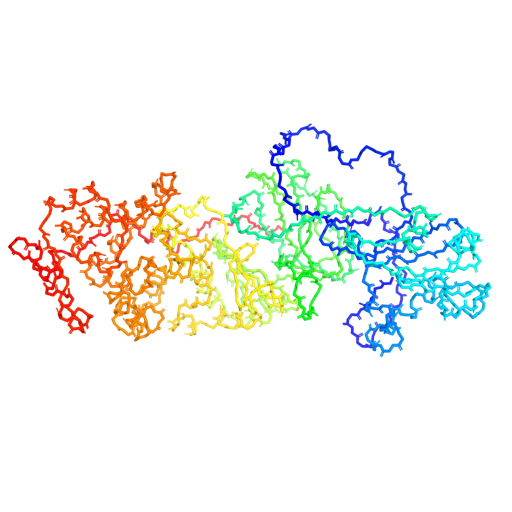278 ILE A C 1
ATOM 2188 O O . ILE A 1 278 ? 5.280 8.311 -26.202 1.00 81.62 278 ILE A O 1
ATOM 2192 N N . THR A 1 279 ? 6.267 9.330 -27.935 1.00 81.69 279 THR A N 1
ATOM 2193 C CA . THR A 1 279 ? 6.414 8.145 -28.780 1.00 81.69 279 THR A CA 1
ATOM 2194 C C . THR A 1 279 ? 7.892 7.915 -29.038 1.00 81.69 279 THR A C 1
ATOM 2196 O O . THR A 1 279 ? 8.588 8.797 -29.549 1.00 81.69 279 THR A O 1
ATOM 2199 N N . LEU A 1 280 ? 8.361 6.718 -28.699 1.00 83.69 280 LEU A N 1
ATOM 2200 C CA . LEU A 1 280 ? 9.758 6.323 -28.805 1.00 83.69 280 LEU A CA 1
ATOM 2201 C C . LEU A 1 280 ? 9.921 5.164 -29.782 1.00 83.69 280 LEU A C 1
ATOM 2203 O O . LEU A 1 280 ? 9.130 4.229 -29.798 1.00 83.69 280 LEU A O 1
ATOM 2207 N N . GLU A 1 281 ? 11.000 5.218 -30.544 1.00 82.94 281 GLU A N 1
ATOM 2208 C CA . GLU A 1 281 ? 11.594 4.071 -31.216 1.00 82.94 281 GLU A CA 1
ATOM 2209 C C . GLU A 1 281 ? 12.763 3.593 -30.353 1.00 82.94 281 GLU A C 1
ATOM 2211 O O . GLU A 1 281 ? 13.608 4.404 -29.966 1.00 82.94 281 GLU A O 1
ATOM 2216 N N . LEU A 1 282 ? 12.783 2.304 -30.012 1.00 85.81 282 LEU A N 1
ATOM 2217 C CA . LEU A 1 282 ? 13.826 1.676 -29.201 1.00 85.81 282 LEU A CA 1
ATOM 2218 C C . LEU A 1 282 ? 14.543 0.614 -30.036 1.00 85.81 282 LEU A C 1
ATOM 2220 O O . LEU A 1 282 ? 13.895 -0.205 -30.685 1.00 85.81 282 LEU A O 1
ATOM 2224 N N . GLU A 1 283 ? 15.871 0.612 -29.985 1.00 83.88 283 GLU A N 1
ATOM 2225 C CA . GLU A 1 283 ? 16.726 -0.387 -30.632 1.00 83.88 283 GLU A CA 1
ATOM 2226 C C . GLU A 1 283 ? 17.547 -1.130 -29.574 1.00 83.88 283 GLU A C 1
ATOM 2228 O O . GLU A 1 283 ? 17.874 -0.564 -28.526 1.00 83.88 283 GLU A O 1
ATOM 2233 N N . ASP A 1 284 ? 17.907 -2.381 -29.872 1.00 85.25 284 ASP A N 1
ATOM 2234 C CA . ASP A 1 284 ? 18.734 -3.234 -29.009 1.00 85.25 284 ASP A CA 1
ATOM 2235 C C . ASP A 1 284 ? 18.120 -3.455 -27.604 1.00 85.25 284 ASP A C 1
ATOM 2237 O O . ASP A 1 284 ? 18.800 -3.472 -26.578 1.00 85.25 284 ASP A O 1
ATOM 2241 N N . VAL A 1 285 ? 16.793 -3.635 -27.563 1.00 87.25 285 VAL A N 1
ATOM 2242 C CA . VAL A 1 285 ? 16.014 -3.990 -26.365 1.00 87.25 285 VAL A CA 1
ATOM 2243 C C . VAL A 1 285 ? 15.265 -5.308 -26.563 1.00 87.25 285 VAL A C 1
ATOM 2245 O O . VAL A 1 285 ? 14.893 -5.671 -27.679 1.00 87.25 285 VAL A O 1
ATOM 2248 N N . TYR A 1 286 ? 14.989 -6.014 -25.468 1.00 88.00 286 TYR A N 1
ATOM 2249 C CA . TYR A 1 286 ? 14.110 -7.185 -25.461 1.00 88.00 286 TYR A CA 1
ATOM 2250 C C . TYR A 1 286 ? 12.684 -6.779 -25.097 1.00 88.00 286 TYR A C 1
ATOM 2252 O O . TYR A 1 286 ? 12.475 -5.787 -24.407 1.00 88.00 286 TYR A O 1
ATOM 2260 N N . ARG A 1 287 ? 11.690 -7.569 -25.501 1.00 84.38 287 ARG A N 1
ATOM 2261 C CA . ARG A 1 287 ? 10.307 -7.410 -25.033 1.00 84.38 287 ARG A CA 1
ATOM 2262 C C . ARG A 1 287 ? 10.071 -8.292 -23.810 1.00 84.38 287 ARG A C 1
ATOM 2264 O O . ARG A 1 287 ? 10.402 -9.477 -23.849 1.00 84.38 287 ARG A O 1
ATOM 2271 N N . HIS A 1 288 ? 9.510 -7.721 -22.745 1.00 88.88 288 HIS A N 1
ATOM 2272 C CA . HIS A 1 288 ? 8.954 -8.510 -21.641 1.00 88.88 288 HIS A CA 1
ATOM 2273 C C . HIS A 1 288 ? 7.466 -8.793 -21.893 1.00 88.88 288 HIS A C 1
ATOM 2275 O O . HIS A 1 288 ? 6.846 -8.025 -22.631 1.00 88.88 288 HIS A O 1
ATOM 2281 N N . PRO A 1 289 ? 6.873 -9.850 -21.301 1.00 90.38 289 PRO A N 1
ATOM 2282 C CA . PRO A 1 289 ? 5.461 -10.159 -21.500 1.00 90.38 289 PRO A CA 1
ATOM 2283 C C . PRO A 1 289 ? 4.587 -8.967 -21.126 1.00 90.38 289 PRO A C 1
ATOM 2285 O O . PRO A 1 289 ? 4.716 -8.428 -20.023 1.00 90.38 289 PRO A O 1
ATOM 2288 N N . TRP A 1 290 ? 3.713 -8.557 -22.036 1.00 88.25 290 TRP A N 1
ATOM 2289 C CA . TRP A 1 290 ? 2.825 -7.425 -21.825 1.00 88.25 290 TRP A CA 1
ATOM 2290 C C . TRP A 1 290 ? 1.420 -7.875 -21.417 1.00 88.25 290 TRP A C 1
ATOM 2292 O O . TRP A 1 290 ? 0.741 -8.584 -22.152 1.00 88.25 290 TRP A O 1
ATOM 2302 N N . PHE A 1 291 ? 0.971 -7.425 -20.248 1.00 92.69 291 PHE A N 1
ATOM 2303 C CA . PHE A 1 291 ? -0.406 -7.581 -19.788 1.00 92.69 291 PHE A CA 1
ATOM 2304 C C . PHE A 1 291 ? -0.879 -6.264 -19.176 1.00 92.69 291 PHE A C 1
ATOM 2306 O O . PHE A 1 291 ? -0.264 -5.775 -18.227 1.00 92.69 291 PHE A O 1
ATOM 2313 N N . ASP A 1 292 ? -1.964 -5.700 -19.706 1.00 92.31 292 ASP A N 1
ATOM 2314 C CA . ASP A 1 292 ? -2.628 -4.511 -19.167 1.00 92.31 292 ASP A CA 1
ATOM 2315 C C . ASP A 1 292 ? -4.136 -4.769 -19.101 1.00 92.31 292 ASP A C 1
ATOM 2317 O O . ASP A 1 292 ? -4.775 -4.971 -20.133 1.00 92.31 292 ASP A O 1
ATOM 2321 N N . LEU A 1 293 ? -4.702 -4.742 -17.892 1.00 94.25 293 LEU A N 1
ATOM 2322 C CA . LEU A 1 293 ? -6.125 -4.980 -17.640 1.00 94.25 293 LEU A CA 1
ATOM 2323 C C . LEU A 1 293 ? -7.031 -3.953 -18.343 1.00 94.25 293 LEU A C 1
ATOM 2325 O O . LEU A 1 293 ? -8.201 -4.224 -18.584 1.00 94.25 293 LEU A O 1
ATOM 2329 N N . ARG A 1 294 ? -6.505 -2.782 -18.714 1.00 89.69 294 ARG A N 1
ATOM 2330 C CA . ARG A 1 294 ? -7.261 -1.768 -19.465 1.00 89.69 294 ARG A CA 1
ATOM 2331 C C . ARG A 1 294 ? -7.306 -2.056 -20.964 1.00 89.69 294 ARG A C 1
ATOM 2333 O O . ARG A 1 294 ? -8.068 -1.408 -21.679 1.00 89.69 294 ARG A O 1
ATOM 2340 N N . ASN A 1 295 ? -6.481 -2.979 -21.465 1.00 90.00 295 ASN A N 1
ATOM 2341 C CA . ASN A 1 295 ? -6.338 -3.265 -22.888 1.00 90.00 295 ASN A CA 1
ATOM 2342 C C . ASN A 1 295 ? -6.865 -4.665 -23.238 1.00 90.00 295 ASN A C 1
ATOM 2344 O O . ASN A 1 295 ? -6.221 -5.679 -22.967 1.00 90.00 295 ASN A O 1
ATOM 2348 N N . GLN A 1 296 ? -8.013 -4.713 -23.919 1.00 90.75 296 GLN A N 1
ATOM 2349 C CA . GLN A 1 296 ? -8.665 -5.974 -24.282 1.00 90.75 296 GLN A CA 1
ATOM 2350 C C . GLN A 1 296 ? -7.787 -6.873 -25.166 1.00 90.75 296 GLN A C 1
ATOM 2352 O O . GLN A 1 296 ? -7.739 -8.080 -24.949 1.00 90.75 296 GLN A O 1
ATOM 2357 N N . SER A 1 297 ? -7.036 -6.301 -26.111 1.00 90.06 297 SER A N 1
ATOM 2358 C CA . SER A 1 297 ? -6.136 -7.077 -26.971 1.00 90.06 297 SER A CA 1
ATOM 2359 C C . SER A 1 297 ? -4.982 -7.702 -26.183 1.00 90.06 297 SER A C 1
ATOM 2361 O O . SER A 1 297 ? -4.596 -8.832 -26.470 1.00 90.06 297 SER A O 1
ATOM 2363 N N . ALA A 1 298 ? -4.448 -7.001 -25.175 1.00 89.94 298 ALA A N 1
ATOM 2364 C CA . ALA A 1 298 ? -3.412 -7.545 -24.294 1.00 89.94 298 ALA A CA 1
ATOM 2365 C C . ALA A 1 298 ? -3.949 -8.700 -23.433 1.00 89.94 298 ALA A C 1
ATOM 2367 O O . ALA A 1 298 ? -3.269 -9.707 -23.250 1.00 89.94 298 ALA A O 1
ATOM 2368 N N . ILE A 1 299 ? -5.186 -8.574 -22.940 1.00 95.00 299 ILE A N 1
ATOM 2369 C CA . ILE A 1 299 ? -5.870 -9.639 -22.197 1.00 95.00 299 ILE A CA 1
ATOM 2370 C C . ILE A 1 299 ? -6.096 -10.862 -23.092 1.00 95.00 299 ILE A C 1
ATOM 2372 O O . ILE A 1 299 ? -5.804 -11.987 -22.688 1.00 95.00 299 ILE A O 1
ATOM 2376 N N . ASP A 1 300 ? -6.620 -10.658 -24.301 1.00 96.06 300 ASP A N 1
ATOM 2377 C CA . ASP A 1 300 ? -6.979 -11.745 -25.211 1.00 96.06 300 ASP A CA 1
ATOM 2378 C C . ASP A 1 300 ? -5.762 -12.507 -25.744 1.00 96.06 300 ASP A C 1
ATOM 2380 O O . ASP A 1 300 ? -5.847 -13.722 -25.921 1.00 96.06 300 ASP A O 1
ATOM 2384 N N . ASP A 1 301 ? -4.627 -11.831 -25.939 1.00 94.31 301 ASP A N 1
ATOM 2385 C CA . ASP A 1 301 ? -3.392 -12.459 -26.420 1.00 94.31 301 ASP A CA 1
ATOM 2386 C C . ASP A 1 301 ? -2.506 -13.039 -25.304 1.00 94.31 301 ASP A C 1
ATOM 2388 O O . ASP A 1 301 ? -1.481 -13.657 -25.598 1.00 94.31 301 ASP A O 1
ATOM 2392 N N . TRP A 1 302 ? -2.871 -12.885 -24.025 1.00 96.75 302 TRP A N 1
ATOM 2393 C CA . TRP A 1 302 ? -1.983 -13.215 -22.904 1.00 96.75 302 TRP A CA 1
ATOM 2394 C C . TRP A 1 302 ? -1.385 -14.629 -22.970 1.00 96.75 302 TRP A C 1
ATOM 2396 O O . TRP A 1 302 ? -0.190 -14.808 -22.729 1.00 96.75 302 TRP A O 1
ATOM 2406 N N . ASP A 1 303 ? -2.179 -15.640 -23.337 1.00 96.38 303 ASP A N 1
ATOM 2407 C CA . ASP A 1 303 ? -1.693 -17.020 -23.419 1.00 96.38 303 ASP A CA 1
ATOM 2408 C C . ASP A 1 303 ? -0.616 -17.227 -24.494 1.00 96.38 303 ASP A C 1
ATOM 2410 O O . ASP A 1 303 ? 0.264 -18.068 -24.312 1.00 96.38 303 ASP A O 1
ATOM 2414 N N . ASN A 1 304 ? -0.623 -16.439 -25.572 1.00 94.00 304 ASN A N 1
ATOM 2415 C CA . ASN A 1 304 ? 0.453 -16.450 -26.563 1.00 94.00 304 ASN A CA 1
ATOM 2416 C C . ASN A 1 304 ? 1.618 -15.558 -26.122 1.00 94.00 304 ASN A C 1
ATOM 2418 O O . ASN A 1 304 ? 2.782 -15.946 -26.231 1.00 94.00 304 ASN A O 1
ATOM 2422 N N . GLU A 1 305 ? 1.321 -14.358 -25.627 1.00 92.06 305 GLU A N 1
ATOM 2423 C CA . GLU A 1 305 ? 2.296 -13.368 -25.165 1.00 92.06 305 GLU A CA 1
ATOM 2424 C C . GLU A 1 305 ? 3.231 -13.959 -24.095 1.00 92.06 305 GLU A C 1
ATOM 2426 O O . GLU A 1 305 ? 4.459 -13.873 -24.214 1.00 92.06 305 GLU A O 1
ATOM 2431 N N . ARG A 1 306 ? 2.665 -14.667 -23.105 1.00 92.88 306 ARG A N 1
ATOM 2432 C CA . ARG A 1 306 ? 3.420 -15.328 -22.030 1.00 92.88 306 ARG A CA 1
ATOM 2433 C C . ARG A 1 306 ? 4.300 -16.480 -22.510 1.00 92.88 306 ARG A C 1
ATOM 2435 O O . ARG A 1 306 ? 5.165 -16.915 -21.761 1.00 92.88 306 ARG A O 1
ATOM 2442 N N . LEU A 1 307 ? 4.088 -17.001 -23.719 1.00 91.50 307 LEU A N 1
ATOM 2443 C CA . LEU A 1 307 ? 4.944 -18.028 -24.321 1.00 91.50 307 LEU A CA 1
ATOM 2444 C C . LEU A 1 307 ? 6.041 -17.402 -25.187 1.00 91.50 307 LEU A C 1
ATOM 2446 O O . LEU A 1 307 ? 7.174 -17.879 -25.167 1.00 91.50 307 LEU A O 1
ATOM 2450 N N . ARG A 1 308 ? 5.726 -16.322 -25.911 1.00 90.56 308 ARG A N 1
ATOM 2451 C CA . ARG A 1 308 ? 6.661 -15.637 -26.819 1.00 90.56 308 ARG A CA 1
ATOM 2452 C C . ARG A 1 308 ? 7.758 -14.864 -26.090 1.00 90.56 308 ARG A C 1
ATOM 2454 O O . ARG A 1 308 ? 8.881 -14.803 -26.584 1.00 90.56 308 ARG A O 1
ATOM 2461 N N . HIS A 1 309 ? 7.448 -14.277 -24.934 1.00 88.38 309 HIS A N 1
ATOM 2462 C CA . HIS A 1 309 ? 8.330 -13.313 -24.266 1.00 88.38 309 HIS A CA 1
ATOM 2463 C C . HIS A 1 309 ? 8.780 -13.744 -22.857 1.00 88.38 309 HIS A C 1
ATOM 2465 O O . HIS A 1 309 ? 9.125 -12.915 -22.026 1.00 88.38 309 HIS A O 1
ATOM 2471 N N . ASN A 1 310 ? 8.828 -15.047 -22.560 1.00 89.81 310 ASN A N 1
ATOM 2472 C CA . ASN A 1 310 ? 9.086 -15.566 -21.203 1.00 89.81 310 ASN A CA 1
ATOM 2473 C C . ASN A 1 310 ? 10.551 -15.590 -20.728 1.00 89.81 310 ASN A C 1
ATOM 2475 O O . ASN A 1 310 ? 10.808 -16.032 -19.607 1.00 89.81 310 ASN A O 1
ATOM 2479 N N . LEU A 1 311 ? 11.507 -15.159 -21.555 1.00 88.94 311 LEU A N 1
ATOM 2480 C CA . LEU A 1 311 ? 12.936 -15.353 -21.278 1.00 88.94 311 LEU A CA 1
ATOM 2481 C C . LEU A 1 311 ? 13.581 -14.222 -20.472 1.00 88.94 311 LEU A C 1
ATOM 2483 O O . LEU A 1 311 ? 14.656 -14.413 -19.904 1.00 88.94 311 LEU A O 1
ATOM 2487 N N . VAL A 1 312 ? 12.951 -13.049 -20.403 1.00 89.44 312 VAL A N 1
ATOM 2488 C CA . VAL A 1 312 ? 13.486 -11.943 -19.602 1.00 89.44 312 VAL A CA 1
ATOM 2489 C C . VAL A 1 312 ? 13.323 -12.233 -18.100 1.00 89.44 312 VAL A C 1
ATOM 2491 O O . VAL A 1 312 ? 12.328 -12.841 -17.710 1.00 89.44 312 VAL A O 1
ATOM 2494 N N . PRO A 1 313 ? 14.244 -11.801 -17.219 1.00 90.81 313 PRO A N 1
ATOM 2495 C CA . PRO A 1 313 ? 14.189 -12.140 -15.791 1.00 90.81 313 PRO A CA 1
ATOM 2496 C C . PRO A 1 313 ? 12.978 -11.581 -15.029 1.00 90.81 313 PRO A C 1
ATOM 2498 O O . PRO A 1 313 ? 12.450 -12.245 -14.132 1.00 90.81 313 PRO A O 1
ATOM 2501 N N . TRP A 1 314 ? 12.547 -10.371 -15.386 1.00 92.38 314 TRP A N 1
ATOM 2502 C CA . TRP A 1 314 ? 11.484 -9.630 -14.709 1.00 92.38 314 TRP A CA 1
ATOM 2503 C C . TRP A 1 314 ? 10.442 -9.162 -15.713 1.00 92.38 314 TRP A C 1
ATOM 2505 O O . TRP A 1 314 ? 10.789 -8.763 -16.826 1.00 92.38 314 TRP A O 1
ATOM 2515 N N . THR A 1 315 ? 9.184 -9.159 -15.284 1.00 92.31 315 THR A N 1
ATOM 2516 C CA . THR A 1 315 ? 8.080 -8.584 -16.046 1.00 92.31 315 THR A CA 1
ATOM 2517 C C . THR A 1 315 ? 7.247 -7.674 -15.163 1.00 92.31 315 THR A C 1
ATOM 2519 O O . THR A 1 315 ? 7.131 -7.896 -13.955 1.00 92.31 315 THR A O 1
ATOM 2522 N N . MET A 1 316 ? 6.660 -6.660 -15.786 1.00 92.62 316 MET A N 1
ATOM 2523 C CA . MET A 1 316 ? 5.703 -5.766 -15.160 1.00 92.62 316 MET A CA 1
ATOM 2524 C C . MET A 1 316 ? 4.365 -5.907 -15.875 1.00 92.62 316 MET A C 1
ATOM 2526 O O . MET A 1 316 ? 4.318 -5.962 -17.102 1.00 92.62 316 MET A O 1
ATOM 2530 N N . PHE A 1 317 ? 3.294 -5.990 -15.103 1.00 93.12 317 PHE A N 1
ATOM 2531 C CA . PHE A 1 317 ? 1.930 -6.085 -15.604 1.00 93.12 317 PHE A CA 1
ATOM 2532 C C . PHE A 1 317 ? 1.045 -5.087 -14.862 1.00 93.12 317 PHE A C 1
ATOM 2534 O O . PHE A 1 317 ? 1.358 -4.667 -13.741 1.00 93.12 317 PHE A O 1
ATOM 2541 N N . PHE A 1 318 ? -0.011 -4.646 -15.539 1.00 91.94 318 PHE A N 1
ATOM 2542 C CA . PHE A 1 318 ? -0.696 -3.411 -15.186 1.00 91.94 318 PHE A CA 1
ATOM 2543 C C . PHE A 1 318 ? -2.180 -3.642 -14.936 1.00 91.94 318 PHE A C 1
ATOM 2545 O O . PHE A 1 318 ? -2.878 -4.211 -15.774 1.00 91.94 318 PHE A O 1
ATOM 2552 N N . GLY A 1 319 ? -2.658 -3.166 -13.791 1.00 93.81 319 GLY A N 1
ATOM 2553 C CA . GLY A 1 319 ? -4.071 -2.930 -13.528 1.00 93.81 319 GLY A CA 1
ATOM 2554 C C . GLY A 1 319 ? -4.473 -1.505 -13.847 1.00 93.81 319 GLY A C 1
ATOM 2555 O O . GLY A 1 319 ? -3.724 -0.755 -14.462 1.00 93.81 319 GLY A O 1
ATOM 2556 N N . ASP A 1 320 ? -5.656 -1.128 -13.394 1.00 91.50 320 ASP A N 1
ATOM 2557 C CA . ASP A 1 320 ? -6.155 0.235 -13.460 1.00 91.50 320 ASP A CA 1
ATOM 2558 C C . ASP A 1 320 ? -5.317 1.185 -12.596 1.00 91.50 320 ASP A C 1
ATOM 2560 O O . ASP A 1 320 ? -4.831 2.202 -13.092 1.00 91.50 320 ASP A O 1
ATOM 2564 N N . ILE A 1 321 ? -5.098 0.814 -11.328 1.00 88.62 321 ILE A N 1
ATOM 2565 C CA . ILE A 1 321 ? -4.390 1.640 -10.339 1.00 88.62 321 ILE A CA 1
ATOM 2566 C C . ILE A 1 321 ? -3.298 0.887 -9.576 1.00 88.62 321 ILE A C 1
ATOM 2568 O O . ILE A 1 321 ? -2.567 1.509 -8.813 1.00 88.62 321 ILE A O 1
ATOM 2572 N N . VAL A 1 322 ? -3.155 -0.427 -9.767 1.00 93.06 322 VAL A N 1
ATOM 2573 C CA . VAL A 1 322 ? -2.076 -1.222 -9.170 1.00 93.06 322 VAL A CA 1
ATOM 2574 C C . VAL A 1 322 ? -1.225 -1.858 -10.249 1.00 93.06 322 VAL A C 1
ATOM 2576 O O . VAL A 1 322 ? -1.729 -2.607 -11.085 1.00 93.06 322 VAL A O 1
ATOM 2579 N N . PHE A 1 323 ? 0.085 -1.645 -10.204 1.00 92.88 323 PHE A N 1
ATOM 2580 C CA . PHE A 1 323 ? 1.027 -2.380 -11.045 1.00 92.88 323 PHE A CA 1
ATOM 2581 C C . PHE A 1 323 ? 1.807 -3.389 -10.226 1.00 92.88 323 PHE A C 1
ATOM 2583 O O . PHE A 1 323 ? 2.016 -3.224 -9.027 1.00 92.88 323 PHE A O 1
ATOM 2590 N N . SER A 1 324 ? 2.254 -4.448 -10.885 1.00 95.00 324 SER A N 1
ATOM 2591 C CA . SER A 1 324 ? 3.048 -5.486 -10.242 1.00 95.00 324 SER A CA 1
ATOM 2592 C C . SER A 1 324 ? 4.283 -5.798 -11.064 1.00 95.00 324 SER A C 1
ATOM 2594 O O . SER A 1 324 ? 4.206 -5.937 -12.282 1.00 95.00 324 SER A O 1
ATOM 2596 N N . CYS A 1 325 ? 5.425 -5.918 -10.393 1.00 93.75 325 CYS A N 1
ATOM 2597 C CA . CYS A 1 325 ? 6.693 -6.281 -11.002 1.00 93.75 325 CYS A CA 1
ATOM 2598 C C . CYS A 1 325 ? 7.304 -7.495 -10.308 1.00 93.75 325 CYS A C 1
ATOM 2600 O O . CYS A 1 325 ? 7.825 -7.413 -9.193 1.00 93.75 325 CYS A O 1
ATOM 2602 N N . LEU A 1 326 ? 7.242 -8.634 -10.990 1.00 96.00 326 LEU A N 1
ATOM 2603 C CA . LEU A 1 326 ? 7.614 -9.936 -10.447 1.00 96.00 326 LEU A CA 1
ATOM 2604 C C . LEU A 1 326 ? 8.603 -10.640 -11.371 1.00 96.00 326 LEU A C 1
ATOM 2606 O O . LEU A 1 326 ? 8.829 -10.232 -12.515 1.00 96.00 326 LEU A O 1
ATOM 2610 N N . GLN A 1 327 ? 9.194 -11.730 -10.883 1.00 95.19 327 GLN A N 1
ATOM 2611 C CA . GLN A 1 327 ? 10.005 -12.576 -11.747 1.00 95.19 327 GLN A CA 1
ATOM 2612 C C . GLN A 1 327 ? 9.119 -13.159 -12.847 1.00 95.19 327 GLN A C 1
ATOM 2614 O O . GLN A 1 327 ? 8.069 -13.735 -12.557 1.00 95.19 327 GLN A O 1
ATOM 2619 N N . THR A 1 328 ? 9.560 -13.085 -14.103 1.00 94.81 328 THR A N 1
ATOM 2620 C CA . THR A 1 328 ? 8.769 -13.536 -15.261 1.00 94.81 328 THR A CA 1
ATOM 2621 C C . THR A 1 328 ? 8.286 -14.971 -15.091 1.00 94.81 328 THR A C 1
ATOM 2623 O O . THR A 1 328 ? 7.114 -15.257 -15.322 1.00 94.81 328 THR A O 1
ATOM 2626 N N . LYS A 1 329 ? 9.143 -15.858 -14.564 1.00 94.06 329 LYS A N 1
ATOM 2627 C CA . LYS A 1 329 ? 8.808 -17.264 -14.279 1.00 94.06 329 LYS A CA 1
ATOM 2628 C C . LYS A 1 329 ? 7.597 -17.448 -13.351 1.00 94.06 329 LYS A C 1
ATOM 2630 O O . LYS A 1 329 ? 6.909 -18.457 -13.453 1.00 94.06 329 LYS A O 1
ATOM 2635 N N . ALA A 1 330 ? 7.354 -16.508 -12.437 1.00 94.81 330 ALA A N 1
ATOM 2636 C CA . ALA A 1 330 ? 6.228 -16.562 -11.511 1.00 94.81 330 ALA A CA 1
ATOM 2637 C C . ALA A 1 330 ? 4.928 -16.076 -12.161 1.00 94.81 330 ALA A C 1
ATOM 2639 O O . ALA A 1 330 ? 3.857 -16.462 -11.712 1.00 94.81 330 ALA A O 1
ATOM 2640 N N . VAL A 1 331 ? 5.014 -15.276 -13.225 1.00 96.25 331 VAL A N 1
ATOM 2641 C CA . VAL A 1 331 ? 3.853 -14.692 -13.912 1.00 96.25 331 VAL A CA 1
ATOM 2642 C C . VAL A 1 331 ? 3.413 -15.559 -15.089 1.00 96.25 331 VAL A C 1
ATOM 2644 O O . VAL A 1 331 ? 2.234 -15.857 -15.225 1.00 96.25 331 VAL A O 1
ATOM 2647 N N . VAL A 1 332 ? 4.343 -16.062 -15.908 1.00 95.25 332 VAL A N 1
ATOM 2648 C CA . VAL A 1 332 ? 4.018 -16.830 -17.135 1.00 95.25 332 VAL A CA 1
ATOM 2649 C C . VAL A 1 332 ? 3.372 -18.200 -16.880 1.00 95.25 332 VAL A C 1
ATOM 2651 O O . VAL A 1 332 ? 2.916 -18.855 -17.821 1.00 95.25 332 VAL A O 1
ATOM 2654 N N . LYS A 1 333 ? 3.325 -18.639 -15.613 1.00 95.31 333 LYS A N 1
ATOM 2655 C CA . LYS A 1 333 ? 2.563 -19.818 -15.172 1.00 95.31 333 LYS A CA 1
ATOM 2656 C C . LYS A 1 333 ? 1.051 -19.559 -15.119 1.00 95.31 333 LYS A C 1
ATOM 2658 O O . LYS A 1 333 ? 0.287 -20.518 -15.130 1.00 95.31 333 LYS A O 1
ATOM 2663 N N . LEU A 1 334 ? 0.636 -18.294 -15.043 1.00 97.25 334 LEU A N 1
ATOM 2664 C CA . LEU A 1 334 ? -0.761 -17.879 -14.972 1.00 97.25 334 LEU A CA 1
ATOM 2665 C C . LEU A 1 334 ? -1.359 -17.848 -16.377 1.00 97.25 334 LEU A C 1
ATOM 2667 O O . LEU A 1 334 ? -0.777 -17.264 -17.294 1.00 97.25 334 LEU A O 1
ATOM 2671 N N . ASN A 1 335 ? -2.519 -18.477 -16.544 1.00 97.50 335 ASN A N 1
ATOM 2672 C CA . ASN A 1 335 ? -3.308 -18.346 -17.769 1.00 97.50 335 ASN A CA 1
ATOM 2673 C C . ASN A 1 335 ? -4.021 -16.979 -17.805 1.00 97.50 335 ASN A C 1
ATOM 2675 O O . ASN A 1 335 ? -3.891 -16.166 -16.884 1.00 97.50 335 ASN A O 1
ATOM 2679 N N . LYS A 1 336 ? -4.771 -16.723 -18.880 1.00 97.50 336 LYS A N 1
ATOM 2680 C CA . LYS A 1 336 ? -5.528 -15.477 -19.062 1.00 97.50 336 LYS A CA 1
ATOM 2681 C C . LYS A 1 336 ? -6.478 -15.182 -17.897 1.00 97.50 336 LYS A C 1
ATOM 2683 O O . LYS A 1 336 ? -6.450 -14.076 -17.361 1.00 97.50 336 LYS A O 1
ATOM 2688 N N . ASP A 1 337 ? -7.288 -16.153 -17.490 1.00 98.19 337 ASP A N 1
ATOM 2689 C CA . ASP A 1 337 ? -8.306 -15.959 -16.452 1.00 98.19 337 ASP A CA 1
ATOM 2690 C C . ASP A 1 337 ? -7.677 -15.693 -15.077 1.00 98.19 337 ASP A C 1
ATOM 2692 O O . ASP A 1 337 ? -8.143 -14.830 -14.331 1.00 98.19 337 ASP A O 1
ATOM 2696 N N . ASP A 1 338 ? -6.578 -16.384 -14.764 1.00 98.31 338 ASP A N 1
ATOM 2697 C CA . ASP A 1 338 ? -5.815 -16.181 -13.533 1.00 98.31 338 ASP A CA 1
ATOM 2698 C C . ASP A 1 338 ? -5.192 -14.777 -13.488 1.00 98.31 338 ASP A C 1
ATOM 2700 O O . ASP A 1 338 ? -5.254 -14.119 -12.449 1.00 98.31 338 ASP A O 1
ATOM 2704 N N . MET A 1 339 ? -4.645 -14.280 -14.606 1.00 97.81 339 MET A N 1
ATOM 2705 C CA . MET A 1 339 ? -4.113 -12.913 -14.691 1.00 97.81 339 MET A CA 1
ATOM 2706 C C . MET A 1 339 ? -5.198 -11.847 -14.542 1.00 97.81 339 MET A C 1
ATOM 2708 O O . MET A 1 339 ? -5.008 -10.877 -13.805 1.00 97.81 339 MET A O 1
ATOM 2712 N N . VAL A 1 340 ? -6.348 -12.029 -15.202 1.00 98.00 340 VAL A N 1
ATOM 2713 C CA . VAL A 1 340 ? -7.493 -11.114 -15.075 1.00 98.00 340 VAL A CA 1
ATOM 2714 C C . VAL A 1 340 ? -7.980 -11.078 -13.631 1.00 98.00 340 VAL A C 1
ATOM 2716 O O . VAL A 1 340 ? -8.165 -9.992 -13.080 1.00 98.00 340 VAL A O 1
ATOM 2719 N N . PHE A 1 341 ? -8.143 -12.242 -12.993 1.00 98.06 341 PHE A N 1
ATOM 2720 C CA . PHE A 1 341 ? -8.536 -12.321 -11.588 1.00 98.06 341 PHE A CA 1
ATOM 2721 C C . PHE A 1 341 ? -7.518 -11.624 -10.685 1.00 98.06 341 PHE A C 1
ATOM 2723 O O . PHE A 1 341 ? -7.906 -10.785 -9.873 1.00 98.06 341 PHE A O 1
ATOM 2730 N N . LEU A 1 342 ? -6.231 -11.957 -10.830 1.00 97.88 342 LEU A N 1
ATOM 2731 C CA . LEU A 1 342 ? -5.147 -11.405 -10.023 1.00 97.88 342 LEU A CA 1
ATOM 2732 C C . LEU A 1 342 ? -5.159 -9.878 -10.062 1.00 97.88 342 LEU A C 1
ATOM 2734 O O . LEU A 1 342 ? -5.191 -9.222 -9.021 1.00 97.88 342 LEU A O 1
ATOM 2738 N N . GLN A 1 343 ? -5.128 -9.321 -11.269 1.00 96.69 343 GLN A N 1
ATOM 2739 C CA . GLN A 1 343 ? -4.958 -7.890 -11.443 1.00 96.69 343 GLN A CA 1
ATOM 2740 C C . GLN A 1 343 ? -6.212 -7.118 -11.016 1.00 96.69 343 GLN A C 1
ATOM 2742 O O . GLN A 1 343 ? -6.104 -6.097 -10.337 1.00 96.69 343 GLN A O 1
ATOM 2747 N N . THR A 1 344 ? -7.396 -7.664 -11.312 1.00 98.06 344 THR A N 1
ATOM 2748 C CA . THR A 1 344 ? -8.679 -7.110 -10.853 1.00 98.06 344 THR A CA 1
ATOM 2749 C C . THR A 1 344 ? -8.780 -7.130 -9.328 1.00 98.06 344 THR A C 1
ATOM 2751 O O . THR A 1 344 ? -9.261 -6.173 -8.724 1.00 98.06 344 THR A O 1
ATOM 2754 N N . TYR A 1 345 ? -8.323 -8.209 -8.684 1.00 98.38 345 TYR A N 1
ATOM 2755 C CA . TYR A 1 345 ? -8.303 -8.314 -7.228 1.00 98.38 345 TYR A CA 1
ATOM 2756 C C . TYR A 1 345 ? -7.416 -7.231 -6.605 1.00 98.38 345 TYR A C 1
ATOM 2758 O O . TYR A 1 345 ? -7.864 -6.526 -5.705 1.00 98.38 345 TYR A O 1
ATOM 2766 N N . MET A 1 346 ? -6.190 -7.067 -7.108 1.00 97.88 346 MET A N 1
ATOM 2767 C CA . MET A 1 346 ? -5.236 -6.077 -6.600 1.00 97.88 346 MET A CA 1
ATOM 2768 C C . MET A 1 346 ? -5.764 -4.643 -6.751 1.00 97.88 346 MET A C 1
ATOM 2770 O O . MET A 1 346 ? -5.733 -3.884 -5.782 1.00 97.88 346 MET A O 1
ATOM 2774 N N . ASP A 1 347 ? -6.335 -4.297 -7.911 1.00 97.69 347 ASP A N 1
ATOM 2775 C CA . ASP A 1 347 ? -6.997 -3.000 -8.110 1.00 97.69 347 ASP A CA 1
ATOM 2776 C C . ASP A 1 347 ? -8.142 -2.794 -7.119 1.00 97.69 347 ASP A C 1
ATOM 2778 O O . ASP A 1 347 ? -8.236 -1.751 -6.473 1.00 97.69 347 ASP A O 1
ATOM 2782 N N . ASN A 1 348 ? -9.004 -3.797 -6.958 1.00 98.56 348 ASN A N 1
ATOM 2783 C CA . ASN A 1 348 ? -10.148 -3.695 -6.065 1.00 98.56 348 ASN A CA 1
ATOM 2784 C C . ASN A 1 348 ? -9.747 -3.563 -4.594 1.00 98.56 348 ASN A C 1
ATOM 2786 O O . ASN A 1 348 ? -10.439 -2.858 -3.864 1.00 98.56 348 ASN A O 1
ATOM 2790 N N . VAL A 1 349 ? -8.642 -4.184 -4.160 1.00 98.44 349 VAL A N 1
ATOM 2791 C CA . VAL A 1 349 ? -8.084 -3.994 -2.810 1.00 98.44 349 VAL A CA 1
ATOM 2792 C C . VAL A 1 349 ? -7.755 -2.520 -2.574 1.00 98.44 349 VAL A C 1
ATOM 2794 O O . VAL A 1 349 ? -8.211 -1.939 -1.593 1.00 98.44 349 VAL A O 1
ATOM 2797 N N . VAL A 1 350 ? -7.022 -1.882 -3.485 1.00 97.88 350 VAL A N 1
ATOM 2798 C CA . VAL A 1 350 ? -6.629 -0.474 -3.325 1.00 97.88 350 VAL A CA 1
ATOM 2799 C C . VAL A 1 350 ? -7.840 0.460 -3.467 1.00 97.88 350 VAL A C 1
ATOM 2801 O O . VAL A 1 350 ? -8.020 1.369 -2.654 1.00 97.88 350 VAL A O 1
ATOM 2804 N N . LYS A 1 351 ? -8.748 0.199 -4.417 1.00 98.25 351 LYS A N 1
ATOM 2805 C CA . LYS A 1 351 ? -9.982 0.988 -4.598 1.00 98.25 351 LYS A CA 1
ATOM 2806 C C . LYS A 1 351 ? -10.898 0.937 -3.380 1.00 98.25 351 LYS A C 1
ATOM 2808 O O . LYS A 1 351 ? -11.345 1.987 -2.917 1.00 98.25 351 LYS A O 1
ATOM 2813 N N . ILE A 1 352 ? -11.164 -0.255 -2.837 1.00 98.50 352 ILE A N 1
ATOM 2814 C CA . ILE A 1 352 ? -12.039 -0.397 -1.666 1.00 98.50 352 ILE A CA 1
ATOM 2815 C C . ILE A 1 352 ? -11.409 0.268 -0.433 1.00 98.50 352 ILE A C 1
ATOM 2817 O O . ILE A 1 352 ? -12.121 0.898 0.346 1.00 98.50 352 ILE A O 1
ATOM 2821 N N . MET A 1 353 ? -10.076 0.221 -0.289 1.00 98.38 353 MET A N 1
ATOM 2822 C CA . MET A 1 353 ? -9.343 0.932 0.767 1.00 98.38 353 MET A CA 1
ATOM 2823 C C . MET A 1 353 ? -9.479 2.454 0.656 1.00 98.38 353 MET A C 1
ATOM 2825 O O . MET A 1 353 ? -9.774 3.116 1.654 1.00 98.38 353 MET A O 1
ATOM 2829 N N . HIS A 1 354 ? -9.315 3.015 -0.546 1.00 97.81 354 HIS A N 1
ATOM 2830 C CA . HIS A 1 354 ? -9.560 4.436 -0.805 1.00 97.81 354 HIS A CA 1
ATOM 2831 C C . HIS A 1 354 ? -10.998 4.830 -0.463 1.00 97.81 354 HIS A C 1
ATOM 2833 O O . HIS A 1 354 ? -11.213 5.756 0.326 1.00 97.81 354 HIS A O 1
ATOM 2839 N N . ASN A 1 355 ? -11.976 4.082 -0.983 1.00 98.31 355 ASN A N 1
ATOM 2840 C CA . ASN A 1 355 ? -13.386 4.365 -0.742 1.00 98.31 355 ASN A CA 1
ATOM 2841 C C . ASN A 1 355 ? -13.748 4.259 0.747 1.00 98.31 355 ASN A C 1
ATOM 2843 O O . ASN A 1 355 ? -14.539 5.058 1.236 1.00 98.31 355 ASN A O 1
ATOM 2847 N N . PHE A 1 356 ? -13.160 3.318 1.491 1.00 98.50 356 PHE A N 1
ATOM 2848 C CA . PHE A 1 356 ? -13.353 3.190 2.938 1.00 98.50 356 PHE A CA 1
ATOM 2849 C C . PHE A 1 356 ? -12.724 4.334 3.722 1.00 98.50 356 PHE A C 1
ATOM 2851 O O . PHE A 1 356 ? -13.329 4.845 4.659 1.00 98.50 356 PHE A O 1
ATOM 2858 N N . ARG A 1 357 ? -11.521 4.765 3.331 1.00 95.69 357 ARG A N 1
ATOM 2859 C CA . ARG A 1 357 ? -10.847 5.909 3.949 1.00 95.69 357 ARG A CA 1
ATOM 2860 C C . ARG A 1 357 ? -11.522 7.239 3.634 1.00 95.69 357 ARG A C 1
ATOM 2862 O O . ARG A 1 357 ? -11.390 8.178 4.413 1.00 95.69 357 ARG A O 1
ATOM 2869 N N . GLY A 1 358 ? -12.210 7.326 2.503 1.00 94.31 358 GLY A N 1
ATOM 2870 C CA . GLY A 1 358 ? -12.788 8.563 1.989 1.00 94.31 358 GLY A CA 1
ATOM 2871 C C . GLY A 1 358 ? -11.826 9.397 1.154 1.00 94.31 358 GLY A C 1
ATOM 2872 O O . GLY A 1 358 ? -12.052 10.590 0.974 1.00 94.31 358 GLY A O 1
ATOM 2873 N N . SER A 1 359 ? -10.754 8.791 0.641 1.00 93.19 359 SER A N 1
ATOM 2874 C CA . SER A 1 359 ? -9.952 9.370 -0.438 1.00 93.19 359 SER A CA 1
ATOM 2875 C C . SER A 1 359 ? -10.489 8.930 -1.802 1.00 93.19 359 SER A C 1
ATOM 2877 O O . SER A 1 359 ? -11.145 7.899 -1.925 1.00 93.19 359 SER A O 1
ATOM 2879 N N . ASP A 1 360 ? -10.202 9.713 -2.840 1.00 88.00 360 ASP A N 1
ATOM 2880 C CA . ASP A 1 360 ? -10.607 9.395 -4.209 1.00 88.00 360 ASP A CA 1
ATOM 2881 C C . ASP A 1 360 ? -9.476 8.666 -4.939 1.00 88.00 360 ASP A C 1
ATOM 2883 O O . ASP A 1 360 ? -8.425 9.251 -5.199 1.00 88.00 360 ASP A O 1
ATOM 2887 N N . TRP A 1 361 ? -9.689 7.391 -5.269 1.00 89.50 361 TRP A N 1
ATOM 2888 C CA . TRP A 1 361 ? -8.709 6.590 -6.004 1.00 89.50 361 TRP A CA 1
ATOM 2889 C C . TRP A 1 361 ? -8.497 7.080 -7.444 1.00 89.50 361 TRP A C 1
ATOM 2891 O O . TRP A 1 361 ? -7.460 6.787 -8.023 1.00 89.50 361 TRP A O 1
ATOM 2901 N N . THR A 1 362 ? -9.434 7.839 -8.028 1.00 84.44 362 THR A N 1
ATOM 2902 C CA . THR A 1 362 ? -9.316 8.333 -9.418 1.00 84.44 362 THR A CA 1
ATOM 2903 C C . THR A 1 362 ? -8.297 9.459 -9.570 1.00 84.44 362 THR A C 1
ATOM 2905 O O . THR A 1 362 ? -7.799 9.706 -10.664 1.00 84.44 362 THR A O 1
ATOM 2908 N N . THR A 1 363 ? -8.003 10.153 -8.471 1.00 79.25 363 THR A N 1
ATOM 2909 C CA . THR A 1 363 ? -7.008 11.234 -8.404 1.00 79.25 363 THR A CA 1
ATOM 2910 C C . THR A 1 363 ? -5.810 10.852 -7.539 1.00 79.25 363 THR A C 1
ATOM 2912 O O . THR A 1 363 ? -4.864 11.629 -7.408 1.00 79.25 363 THR A O 1
ATOM 2915 N N . ALA A 1 364 ? -5.841 9.658 -6.944 1.00 78.62 364 ALA A N 1
ATOM 2916 C CA . ALA A 1 364 ? -4.697 9.083 -6.268 1.00 78.62 364 ALA A CA 1
ATOM 2917 C C . ALA A 1 364 ? -3.666 8.594 -7.291 1.00 78.62 364 ALA A C 1
ATOM 2919 O O . ALA A 1 364 ? -3.994 8.253 -8.427 1.00 78.62 364 ALA A O 1
ATOM 2920 N N . GLY A 1 365 ? -2.405 8.548 -6.870 1.00 73.38 365 GLY A N 1
ATOM 2921 C CA . GLY A 1 365 ? -1.379 7.857 -7.640 1.00 73.38 365 GLY A CA 1
ATOM 2922 C C . GLY A 1 365 ? -1.635 6.360 -7.690 1.00 73.38 365 GLY A C 1
ATOM 2923 O O . GLY A 1 365 ? -2.384 5.806 -6.887 1.00 73.38 365 GLY A O 1
ATOM 2924 N N . ILE A 1 366 ? -0.958 5.712 -8.629 1.00 83.56 366 ILE A N 1
ATOM 2925 C CA . ILE A 1 366 ? -0.906 4.256 -8.695 1.00 83.56 366 ILE A CA 1
ATOM 2926 C C . ILE A 1 366 ? -0.205 3.688 -7.452 1.00 83.56 366 ILE A C 1
ATOM 2928 O O . ILE A 1 366 ? 0.661 4.331 -6.860 1.00 83.56 366 ILE A O 1
ATOM 2932 N N . GLU A 1 367 ? -0.514 2.444 -7.128 1.00 87.38 367 GLU A N 1
ATOM 2933 C CA . GLU A 1 367 ? 0.275 1.610 -6.231 1.00 87.38 367 GLU A CA 1
ATOM 2934 C C . GLU A 1 367 ? 1.132 0.651 -7.060 1.00 87.38 367 GLU A C 1
ATOM 2936 O O . GLU A 1 367 ? 0.743 0.208 -8.143 1.00 87.38 367 GLU A O 1
ATOM 2941 N N . VAL A 1 368 ? 2.315 0.303 -6.560 1.00 90.56 368 VAL A N 1
ATOM 2942 C CA . VAL A 1 368 ? 3.186 -0.672 -7.224 1.00 90.56 368 VAL A CA 1
ATOM 2943 C C . VAL A 1 368 ? 3.596 -1.727 -6.217 1.00 90.56 368 VAL A C 1
ATOM 2945 O O . VAL A 1 368 ? 4.131 -1.394 -5.167 1.00 90.56 368 VAL A O 1
ATOM 2948 N N . PHE A 1 369 ? 3.396 -2.998 -6.550 1.00 94.44 369 PHE A N 1
ATOM 2949 C CA . PHE A 1 369 ? 3.958 -4.123 -5.814 1.00 94.44 369 PHE A CA 1
ATOM 2950 C C . PHE A 1 369 ? 5.158 -4.694 -6.568 1.00 94.44 369 PHE A C 1
ATOM 2952 O O . PHE A 1 369 ? 5.089 -4.968 -7.765 1.00 94.44 369 PHE A O 1
ATOM 2959 N N . ALA A 1 370 ? 6.270 -4.900 -5.878 1.00 94.44 370 ALA A N 1
ATOM 2960 C CA . ALA A 1 370 ? 7.435 -5.559 -6.439 1.00 94.44 370 ALA A CA 1
ATOM 2961 C C . ALA A 1 370 ? 8.037 -6.550 -5.444 1.00 94.44 370 ALA A C 1
ATOM 2963 O O . ALA A 1 370 ? 7.820 -6.474 -4.234 1.00 94.44 370 ALA A O 1
ATOM 2964 N N . VAL A 1 371 ? 8.830 -7.484 -5.966 1.00 93.50 371 VAL A N 1
ATOM 2965 C CA . VAL A 1 371 ? 9.644 -8.365 -5.125 1.00 93.50 371 VAL A CA 1
ATOM 2966 C C . VAL A 1 371 ? 11.126 -8.186 -5.386 1.00 93.50 371 VAL A C 1
ATOM 2968 O O . VAL A 1 371 ? 11.556 -7.806 -6.479 1.00 93.50 371 VAL A O 1
ATOM 2971 N N . ASP A 1 372 ? 11.916 -8.511 -4.371 1.00 92.06 372 ASP A N 1
ATOM 2972 C CA . ASP A 1 372 ? 13.367 -8.435 -4.424 1.00 92.06 372 ASP A CA 1
ATOM 2973 C C . ASP A 1 372 ? 14.019 -9.622 -3.698 1.00 92.06 372 ASP A C 1
ATOM 2975 O O . ASP A 1 372 ? 13.449 -10.226 -2.788 1.00 92.06 372 ASP A O 1
ATOM 2979 N N . ILE A 1 373 ? 15.246 -9.968 -4.093 1.00 88.44 373 ILE A N 1
ATOM 2980 C CA . ILE A 1 373 ? 16.092 -10.928 -3.368 1.00 88.44 373 ILE A CA 1
ATOM 2981 C C . ILE A 1 373 ? 16.517 -10.390 -1.998 1.00 88.44 373 ILE A C 1
ATOM 2983 O O . ILE A 1 373 ? 16.864 -11.166 -1.099 1.00 88.44 373 ILE A O 1
ATOM 2987 N N . GLN A 1 374 ? 16.527 -9.065 -1.855 1.00 85.94 374 GLN A N 1
ATOM 2988 C CA . GLN A 1 374 ? 16.832 -8.385 -0.612 1.00 85.94 374 GLN A CA 1
ATOM 2989 C C . GLN A 1 374 ? 16.186 -7.002 -0.574 1.00 85.94 374 GLN A C 1
ATOM 2991 O O . GLN A 1 374 ? 16.478 -6.165 -1.422 1.00 85.94 374 GLN A O 1
ATOM 2996 N N . ILE A 1 375 ? 15.376 -6.780 0.456 1.00 81.06 375 ILE A N 1
ATOM 2997 C CA . ILE A 1 375 ? 14.728 -5.500 0.765 1.00 81.06 375 ILE A CA 1
ATOM 2998 C C . ILE A 1 375 ? 15.417 -4.810 1.953 1.00 81.06 375 ILE A C 1
ATOM 3000 O O . ILE A 1 375 ? 16.218 -5.427 2.669 1.00 81.06 375 ILE A O 1
ATOM 3004 N N . ALA A 1 376 ? 15.121 -3.530 2.155 1.00 78.94 376 ALA A N 1
ATOM 3005 C CA . ALA A 1 376 ? 15.771 -2.658 3.127 1.00 78.94 376 ALA A CA 1
ATOM 3006 C C . ALA A 1 376 ? 15.368 -2.960 4.577 1.00 78.94 376 ALA A C 1
ATOM 3008 O O . ALA A 1 376 ? 16.169 -2.750 5.492 1.00 78.94 376 ALA A O 1
ATOM 3009 N N . ALA A 1 377 ? 14.155 -3.472 4.800 1.00 77.19 377 ALA A N 1
ATOM 3010 C CA . ALA A 1 377 ? 13.652 -3.809 6.126 1.00 77.19 377 ALA A CA 1
ATOM 3011 C C . ALA A 1 377 ? 12.577 -4.905 6.083 1.00 77.19 377 ALA A C 1
ATOM 3013 O O . ALA A 1 377 ? 11.852 -5.041 5.105 1.00 77.19 377 ALA A O 1
ATOM 3014 N N . GLY A 1 378 ? 12.457 -5.656 7.182 1.00 79.12 378 GLY A N 1
ATOM 3015 C CA . GLY A 1 378 ? 11.336 -6.569 7.409 1.00 79.12 378 GLY A CA 1
ATOM 3016 C C . GLY A 1 378 ? 11.256 -7.772 6.462 1.00 79.12 378 GLY A C 1
ATOM 3017 O O . GLY A 1 378 ? 12.232 -8.177 5.817 1.00 79.12 378 GLY A O 1
ATOM 3018 N N . TRP A 1 379 ? 10.069 -8.385 6.447 1.00 77.44 379 TRP A N 1
ATOM 3019 C CA . TRP A 1 379 ? 9.695 -9.449 5.504 1.00 77.44 379 TRP A CA 1
ATOM 3020 C C . TRP A 1 379 ? 8.914 -8.913 4.289 1.00 77.44 379 TRP A C 1
ATOM 3022 O O . TRP A 1 379 ? 8.916 -9.525 3.221 1.00 77.44 379 TRP A O 1
ATOM 3032 N N . GLY A 1 380 ? 8.301 -7.751 4.463 1.00 84.19 380 GLY A N 1
ATOM 3033 C CA . GLY A 1 380 ? 7.831 -6.831 3.443 1.00 84.19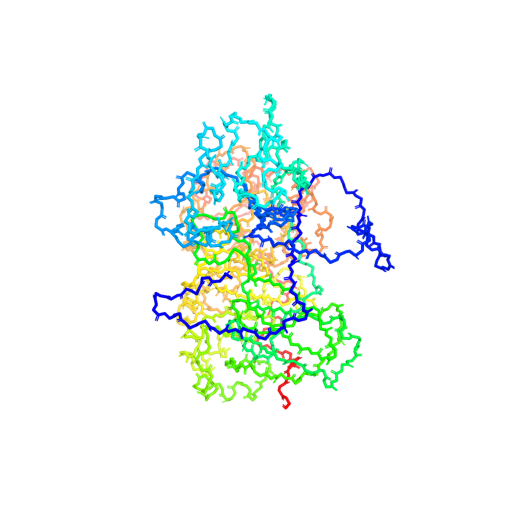 380 GLY A CA 1
ATOM 3034 C C . GLY A 1 380 ? 7.845 -5.423 4.039 1.00 84.19 380 GLY A C 1
ATOM 3035 O O . GLY A 1 380 ? 8.068 -5.278 5.248 1.00 84.19 380 GLY A O 1
ATOM 3036 N N . HIS A 1 381 ? 7.690 -4.407 3.197 1.00 82.44 381 HIS A N 1
ATOM 3037 C CA . HIS A 1 381 ? 7.409 -3.052 3.653 1.00 82.44 381 HIS A CA 1
ATOM 3038 C C . HIS A 1 381 ? 6.645 -2.235 2.608 1.00 82.44 381 HIS A C 1
ATOM 3040 O O . HIS A 1 381 ? 6.751 -2.435 1.394 1.00 82.44 381 HIS A O 1
ATOM 3046 N N . SER A 1 382 ? 5.911 -1.259 3.122 1.00 81.88 382 SER A N 1
ATOM 3047 C CA . SER A 1 382 ? 5.202 -0.234 2.373 1.00 81.88 382 SER A CA 1
ATOM 3048 C C . SER A 1 382 ? 6.138 0.790 1.728 1.00 81.88 382 SER A C 1
ATOM 3050 O O . SER A 1 382 ? 7.330 0.876 2.044 1.00 81.88 382 SER A O 1
ATOM 3052 N N . GLY A 1 383 ? 5.602 1.557 0.784 1.00 81.62 383 GLY A N 1
ATOM 3053 C CA . GLY A 1 383 ? 6.346 2.503 -0.038 1.00 81.62 383 GLY A CA 1
ATOM 3054 C C . GLY A 1 383 ? 5.929 2.452 -1.503 1.00 81.62 383 GLY A C 1
ATOM 3055 O O . GLY A 1 383 ? 4.922 1.848 -1.865 1.00 81.62 383 GLY A O 1
ATOM 3056 N N . MET A 1 384 ? 6.729 3.097 -2.350 1.00 79.12 384 MET A N 1
ATOM 3057 C CA . MET A 1 384 ? 6.558 3.098 -3.801 1.00 79.12 384 MET A CA 1
ATOM 3058 C C . MET A 1 384 ? 7.832 2.549 -4.462 1.00 79.12 384 MET A C 1
ATOM 3060 O O . MET A 1 384 ? 8.763 3.320 -4.734 1.00 79.12 384 MET A O 1
ATOM 3064 N N . PRO A 1 385 ? 7.908 1.230 -4.704 1.00 89.44 385 PRO A N 1
ATOM 3065 C CA . PRO A 1 385 ? 6.845 0.235 -4.553 1.00 89.44 385 PRO A CA 1
ATOM 3066 C C . PRO A 1 385 ? 6.704 -0.312 -3.123 1.00 89.44 385 PRO A C 1
ATOM 3068 O O . PRO A 1 385 ? 7.619 -0.201 -2.308 1.00 89.44 385 PRO A O 1
ATOM 3071 N N . VAL A 1 386 ? 5.575 -0.973 -2.858 1.00 88.38 386 VAL A N 1
ATOM 3072 C CA . VAL A 1 386 ? 5.462 -2.005 -1.825 1.00 88.38 386 VAL A CA 1
ATOM 3073 C C . VAL A 1 386 ? 6.418 -3.132 -2.196 1.00 88.38 386 VAL A C 1
ATOM 3075 O O . VAL A 1 386 ? 6.336 -3.676 -3.302 1.00 88.38 386 VAL A O 1
ATOM 3078 N N . LEU A 1 387 ? 7.311 -3.496 -1.279 1.00 88.31 387 LEU A N 1
ATOM 3079 C CA . LEU A 1 387 ? 8.345 -4.495 -1.523 1.00 88.31 387 LEU A CA 1
ATOM 3080 C C . LEU A 1 387 ? 8.186 -5.706 -0.616 1.00 88.31 387 LEU A C 1
ATOM 3082 O O . LEU A 1 387 ? 8.102 -5.587 0.602 1.00 88.31 387 LEU A O 1
ATOM 3086 N N . GLY A 1 388 ? 8.201 -6.889 -1.228 1.00 88.31 388 GLY A N 1
ATOM 3087 C CA . GLY A 1 388 ? 8.311 -8.172 -0.536 1.00 88.31 388 GLY A CA 1
ATOM 3088 C C . GLY A 1 388 ? 9.596 -8.910 -0.908 1.00 88.31 388 GLY A C 1
ATOM 3089 O O . GLY A 1 388 ? 10.168 -8.702 -1.981 1.00 88.31 388 GLY A O 1
ATOM 3090 N N . HIS A 1 389 ? 10.050 -9.835 -0.060 1.00 90.12 389 HIS A N 1
ATOM 3091 C CA . HIS A 1 389 ? 11.069 -10.801 -0.502 1.00 90.12 389 HIS A CA 1
ATOM 3092 C C . HIS A 1 389 ? 10.508 -11.703 -1.610 1.00 90.12 389 HIS A C 1
ATOM 3094 O O . HIS A 1 389 ? 9.302 -11.938 -1.669 1.00 90.12 389 HIS A O 1
ATOM 3100 N N . LEU A 1 390 ? 11.382 -12.288 -2.440 1.00 91.69 390 LEU A N 1
ATOM 3101 C CA . LEU A 1 390 ? 11.005 -13.166 -3.565 1.00 91.69 390 LEU A CA 1
ATOM 3102 C C . LEU A 1 390 ? 9.842 -14.144 -3.299 1.00 91.69 390 LEU A C 1
ATOM 3104 O O . LEU A 1 390 ? 8.984 -14.233 -4.172 1.00 91.69 390 LEU A O 1
ATOM 3108 N N . PRO A 1 391 ? 9.739 -14.851 -2.151 1.00 91.38 391 PRO A N 1
ATOM 3109 C CA . PRO A 1 391 ? 8.628 -15.777 -1.906 1.00 91.38 391 PRO A CA 1
ATOM 3110 C C . PRO A 1 391 ? 7.231 -15.134 -1.922 1.00 91.38 391 PRO A C 1
ATOM 3112 O O . PRO A 1 391 ? 6.247 -15.830 -2.152 1.00 91.38 391 PRO A O 1
ATOM 3115 N N . TRP A 1 392 ? 7.114 -13.817 -1.722 1.00 92.88 392 TRP A N 1
ATOM 3116 C CA . TRP A 1 392 ? 5.829 -13.109 -1.813 1.00 92.88 392 TRP A CA 1
ATOM 3117 C C . TRP A 1 392 ? 5.234 -13.154 -3.222 1.00 92.88 392 TRP A C 1
ATOM 3119 O O . TRP A 1 392 ? 4.022 -13.016 -3.394 1.00 92.88 392 TRP A O 1
ATOM 3129 N N . GLN A 1 393 ? 6.055 -13.383 -4.250 1.00 94.75 393 GLN A N 1
ATOM 3130 C CA . GLN A 1 393 ? 5.541 -13.595 -5.599 1.00 94.75 393 GLN A CA 1
ATOM 3131 C C . GLN A 1 393 ? 4.708 -14.880 -5.685 1.00 94.75 393 GLN A C 1
ATOM 3133 O O . GLN A 1 393 ? 3.793 -14.956 -6.492 1.00 94.75 393 GLN A O 1
ATOM 3138 N N . ASP A 1 394 ? 4.997 -15.894 -4.864 1.00 90.62 394 ASP A N 1
ATOM 3139 C CA . ASP A 1 394 ? 4.284 -17.168 -4.917 1.00 90.62 394 ASP A CA 1
ATOM 3140 C C . ASP A 1 394 ? 2.895 -17.031 -4.293 1.00 90.62 394 ASP A C 1
ATOM 3142 O O . ASP A 1 394 ? 1.918 -17.429 -4.920 1.00 90.62 394 ASP A O 1
ATOM 3146 N N . SER A 1 395 ? 2.781 -16.373 -3.134 1.00 88.50 395 SER A N 1
ATOM 3147 C CA . SER A 1 395 ? 1.480 -16.073 -2.515 1.00 88.50 395 SER A CA 1
ATOM 3148 C C . SER A 1 395 ? 0.656 -15.079 -3.333 1.00 88.50 395 SER A C 1
ATOM 3150 O O . SER A 1 395 ? -0.561 -15.205 -3.418 1.00 88.50 395 SER A O 1
ATOM 3152 N N . SER A 1 396 ? 1.305 -14.108 -3.979 1.00 92.69 396 SER A N 1
ATOM 3153 C CA . SER A 1 396 ? 0.616 -13.146 -4.847 1.00 92.69 396 SER A CA 1
ATOM 3154 C C . SER A 1 396 ? 0.256 -13.692 -6.220 1.00 92.69 396 SER A C 1
ATOM 3156 O O . SER A 1 396 ? -0.505 -13.046 -6.915 1.00 92.69 396 SER A O 1
ATOM 3158 N N . THR A 1 397 ? 0.753 -14.860 -6.625 1.00 95.69 397 THR A N 1
ATOM 3159 C CA . THR A 1 397 ? 0.369 -15.500 -7.897 1.00 95.69 397 THR A CA 1
ATOM 3160 C C . THR A 1 397 ? -0.405 -16.802 -7.688 1.00 95.69 397 THR A C 1
ATOM 3162 O O . THR A 1 397 ? -0.768 -17.464 -8.655 1.00 95.69 397 THR A O 1
ATOM 3165 N N . ASP A 1 398 ? -0.691 -17.193 -6.446 1.00 96.06 398 ASP A N 1
ATOM 3166 C CA . ASP A 1 398 ? -1.534 -18.348 -6.142 1.00 96.06 398 ASP A CA 1
ATOM 3167 C C . ASP A 1 398 ? -2.988 -17.905 -5.943 1.00 96.06 398 ASP A C 1
ATOM 3169 O O . ASP A 1 398 ? -3.387 -17.428 -4.882 1.00 96.06 398 ASP A O 1
ATOM 3173 N N . ILE A 1 399 ? -3.815 -18.108 -6.971 1.00 97.25 399 ILE A N 1
ATOM 3174 C CA . ILE A 1 399 ? -5.234 -17.727 -6.955 1.00 97.25 399 ILE A CA 1
ATOM 3175 C C . ILE A 1 399 ? -6.012 -18.420 -5.828 1.00 97.25 399 ILE A C 1
ATOM 3177 O O . ILE A 1 399 ? -6.947 -17.840 -5.266 1.00 97.25 399 ILE A O 1
ATOM 3181 N N . LYS A 1 400 ? -5.650 -19.661 -5.480 1.00 95.94 400 LYS A N 1
ATOM 3182 C CA . LYS A 1 400 ? -6.310 -20.390 -4.390 1.00 95.94 400 LYS A CA 1
ATOM 3183 C C . LYS A 1 400 ? -5.909 -19.806 -3.046 1.00 95.94 400 LYS A C 1
ATOM 3185 O O . LYS A 1 400 ? -6.779 -19.652 -2.189 1.00 95.94 400 LYS A O 1
ATOM 3190 N N . ASP A 1 401 ? -4.632 -19.470 -2.874 1.00 94.69 401 ASP A N 1
ATOM 3191 C CA . ASP A 1 401 ? -4.171 -18.815 -1.655 1.00 94.69 401 ASP A CA 1
ATOM 3192 C C . ASP A 1 401 ? -4.806 -17.433 -1.494 1.00 94.69 401 ASP A C 1
ATOM 3194 O O . ASP A 1 401 ? -5.399 -17.180 -0.452 1.00 94.69 401 ASP A O 1
ATOM 3198 N N . ILE A 1 402 ? -4.831 -16.596 -2.539 1.00 95.12 402 ILE A N 1
ATOM 3199 C CA . ILE A 1 402 ? -5.485 -15.275 -2.508 1.00 95.12 402 ILE A CA 1
ATOM 3200 C C . ILE A 1 402 ? -6.938 -15.393 -2.035 1.00 95.12 402 ILE A C 1
ATOM 3202 O O . ILE A 1 402 ? -7.344 -14.690 -1.111 1.00 95.12 402 ILE A O 1
ATOM 3206 N N . LYS A 1 403 ? -7.719 -16.320 -2.606 1.00 95.19 403 LYS A N 1
ATOM 3207 C CA . LYS A 1 403 ? -9.121 -16.547 -2.206 1.00 95.19 403 LYS A CA 1
ATOM 3208 C C . LYS A 1 403 ? -9.262 -17.042 -0.764 1.00 95.19 403 LYS A C 1
ATOM 3210 O O . LYS A 1 403 ? -10.266 -16.768 -0.117 1.00 95.19 403 LYS A O 1
ATOM 3215 N N . LYS A 1 404 ? -8.275 -17.778 -0.252 1.00 92.31 404 LYS A N 1
ATOM 3216 C CA . LYS A 1 404 ? -8.289 -18.347 1.102 1.00 92.31 404 LYS A CA 1
ATOM 3217 C C . LYS A 1 404 ? -7.808 -17.360 2.164 1.00 92.31 404 LYS A C 1
ATOM 3219 O O . LYS A 1 404 ? -8.296 -17.387 3.293 1.00 92.31 404 LYS A O 1
ATOM 3224 N N . THR A 1 405 ? -6.817 -16.540 1.836 1.00 89.31 405 THR A N 1
ATOM 3225 C CA . THR A 1 405 ? -6.080 -15.727 2.806 1.00 89.31 405 THR A CA 1
ATOM 3226 C C . THR A 1 405 ? -6.370 -14.245 2.668 1.00 89.31 405 THR A C 1
ATOM 3228 O O . THR A 1 405 ? -6.181 -13.541 3.649 1.00 89.31 405 THR A O 1
ATOM 3231 N N . SER A 1 406 ? -6.887 -13.789 1.524 1.00 91.69 406 SER A N 1
ATOM 3232 C CA . SER A 1 406 ? -6.967 -12.382 1.113 1.00 91.69 406 SER A CA 1
ATOM 3233 C C . SER A 1 406 ? -5.605 -11.716 0.899 1.00 91.69 406 SER A C 1
ATOM 3235 O O . SER A 1 406 ? -5.499 -10.502 1.057 1.00 91.69 406 SER A O 1
ATOM 3237 N N . ASN A 1 407 ? -4.557 -12.487 0.584 1.00 91.00 407 ASN A N 1
ATOM 3238 C CA . ASN A 1 407 ? -3.206 -11.971 0.341 1.00 91.00 407 ASN A CA 1
ATOM 3239 C C . ASN A 1 407 ? -2.751 -10.996 1.449 1.00 91.00 407 ASN A C 1
ATOM 3241 O O . ASN A 1 407 ? -2.546 -9.799 1.221 1.00 91.00 407 ASN A O 1
ATOM 3245 N N . ILE A 1 408 ? -2.710 -11.511 2.684 1.00 87.62 408 ILE A N 1
ATOM 3246 C CA . ILE A 1 408 ? -2.600 -10.698 3.905 1.00 87.62 408 ILE A CA 1
ATOM 3247 C C . ILE A 1 408 ? -1.364 -9.795 3.872 1.00 87.62 408 ILE A C 1
ATOM 3249 O O . ILE A 1 408 ? -1.484 -8.611 4.154 1.00 87.62 408 ILE A O 1
ATOM 3253 N N . GLY A 1 409 ? -0.201 -10.321 3.478 1.00 90.12 409 GLY A N 1
ATOM 3254 C CA . GLY A 1 409 ? 1.042 -9.542 3.467 1.00 90.12 409 GLY A CA 1
ATOM 3255 C C . GLY A 1 409 ? 0.946 -8.294 2.591 1.00 90.12 409 GLY A C 1
ATOM 3256 O O . GLY A 1 409 ? 1.204 -7.195 3.053 1.00 90.12 409 GLY A O 1
ATOM 3257 N N . ILE A 1 410 ? 0.490 -8.432 1.348 1.00 92.25 410 ILE A N 1
ATOM 3258 C CA . ILE A 1 410 ? 0.388 -7.286 0.433 1.00 92.25 410 ILE A CA 1
ATOM 3259 C C . ILE A 1 410 ? -0.692 -6.301 0.883 1.00 92.25 410 ILE A C 1
ATOM 3261 O O . ILE A 1 410 ? -0.484 -5.091 0.857 1.00 92.25 410 ILE A O 1
ATOM 3265 N N . THR A 1 411 ? -1.840 -6.817 1.324 1.00 94.19 411 THR A N 1
ATOM 3266 C CA . THR A 1 411 ? -2.949 -5.982 1.806 1.00 94.19 411 THR A CA 1
ATOM 3267 C C . THR A 1 411 ? -2.531 -5.155 3.031 1.00 94.19 411 THR A C 1
ATOM 3269 O O . THR A 1 411 ? -2.920 -3.995 3.140 1.00 94.19 411 THR A O 1
ATOM 3272 N N . HIS A 1 412 ? -1.699 -5.715 3.912 1.00 92.12 412 HIS A N 1
ATOM 3273 C CA . HIS A 1 412 ? -1.113 -5.021 5.060 1.00 92.12 412 HIS A CA 1
ATOM 3274 C C . HIS A 1 412 ? -0.228 -3.837 4.630 1.00 92.12 412 HIS A C 1
ATOM 3276 O O . HIS A 1 412 ? -0.385 -2.728 5.144 1.00 92.12 412 HIS A O 1
ATOM 3282 N N . GLU A 1 413 ? 0.639 -4.034 3.632 1.00 92.12 413 GLU A N 1
ATOM 3283 C CA . GLU A 1 413 ? 1.528 -2.972 3.143 1.00 92.12 413 GLU A CA 1
ATOM 3284 C C . GLU A 1 413 ? 0.788 -1.873 2.368 1.00 92.12 413 GLU A C 1
ATOM 3286 O O . GLU A 1 413 ? 1.073 -0.688 2.557 1.00 92.12 413 GLU A O 1
ATOM 3291 N N . PHE A 1 414 ? -0.219 -2.223 1.556 1.00 94.38 414 PHE A N 1
ATOM 3292 C CA . PHE A 1 414 ? -1.124 -1.216 0.985 1.00 94.38 414 PHE A CA 1
ATOM 3293 C C . PHE A 1 414 ? -1.871 -0.458 2.083 1.00 94.38 414 PHE A C 1
ATOM 3295 O O . PHE A 1 414 ? -2.047 0.756 1.994 1.00 94.38 414 PHE A O 1
ATOM 3302 N N . GLY A 1 415 ? -2.248 -1.146 3.163 1.00 93.88 415 GLY A N 1
ATOM 3303 C CA . GLY A 1 415 ? -2.842 -0.527 4.339 1.00 93.88 415 GLY A CA 1
ATOM 3304 C C . GLY A 1 415 ? -1.950 0.542 4.973 1.00 93.88 415 GLY A C 1
ATOM 3305 O O . GLY A 1 415 ? -2.464 1.577 5.398 1.00 93.88 415 GLY A O 1
ATOM 3306 N N . HIS A 1 416 ? -0.628 0.343 4.995 1.00 90.56 416 HIS A N 1
ATOM 3307 C CA . HIS A 1 416 ? 0.321 1.363 5.447 1.00 90.56 416 HIS A CA 1
ATOM 3308 C C . HIS A 1 416 ? 0.401 2.559 4.489 1.00 90.56 416 HIS A C 1
ATOM 3310 O O . HIS A 1 416 ? 0.320 3.697 4.958 1.00 90.56 416 HIS A O 1
ATOM 3316 N N . ASN A 1 417 ? 0.492 2.334 3.170 1.00 88.12 417 ASN A N 1
ATOM 3317 C CA . ASN A 1 417 ? 0.471 3.422 2.177 1.00 88.12 417 ASN A CA 1
ATOM 3318 C C . ASN A 1 417 ? -0.820 4.250 2.280 1.00 88.12 417 ASN A C 1
ATOM 3320 O O . ASN A 1 417 ? -0.817 5.482 2.191 1.00 88.12 417 ASN A O 1
ATOM 3324 N N . LEU A 1 418 ? -1.937 3.574 2.545 1.00 91.69 418 LEU A N 1
ATOM 3325 C CA . LEU A 1 418 ? -3.260 4.176 2.623 1.00 91.69 418 LEU A CA 1
ATOM 3326 C C . LEU A 1 418 ? -3.676 4.538 4.049 1.00 91.69 418 LEU A C 1
ATOM 3328 O O . LEU A 1 418 ? -4.825 4.932 4.257 1.00 91.69 418 LEU A O 1
ATOM 3332 N N . GLN A 1 419 ? -2.778 4.485 5.029 1.00 89.88 419 GLN A N 1
ATOM 3333 C CA . GLN A 1 419 ? -3.128 4.653 6.435 1.00 89.88 419 GLN A CA 1
ATOM 3334 C C . GLN A 1 419 ? -3.775 6.016 6.726 1.00 89.88 419 GLN A C 1
ATOM 3336 O O . GLN A 1 419 ? -3.279 7.081 6.350 1.00 89.88 419 GLN A O 1
ATOM 3341 N N . ASN A 1 420 ? -4.906 5.996 7.435 1.00 94.00 420 ASN A N 1
ATOM 3342 C CA . ASN A 1 420 ? -5.556 7.212 7.910 1.00 94.00 420 ASN A CA 1
ATOM 3343 C C . ASN A 1 420 ? -4.917 7.662 9.231 1.00 94.00 420 ASN A C 1
ATOM 3345 O O . ASN A 1 420 ? -5.356 7.282 10.319 1.00 94.00 420 ASN A O 1
ATOM 3349 N N . TRP A 1 421 ? -3.880 8.494 9.147 1.00 91.12 421 TRP A N 1
ATOM 3350 C CA . TRP A 1 421 ? -3.150 8.980 10.324 1.00 91.12 421 TRP A CA 1
ATOM 3351 C C . TRP A 1 421 ? -4.014 9.754 11.327 1.00 91.12 421 TRP A C 1
ATOM 3353 O O . TRP A 1 421 ? -3.688 9.781 12.514 1.00 91.12 421 TRP A O 1
ATOM 3363 N N . ALA A 1 422 ? -5.130 10.339 10.889 1.00 93.12 422 ALA A N 1
ATOM 3364 C CA . ALA A 1 422 ? -6.071 11.032 11.763 1.00 93.12 422 ALA A CA 1
ATOM 3365 C C . ALA A 1 422 ? -6.958 10.073 12.578 1.00 93.12 422 ALA A C 1
ATOM 3367 O O . ALA A 1 422 ? -7.376 10.424 13.677 1.00 93.12 422 ALA A O 1
ATOM 3368 N N . ALA A 1 423 ? -7.189 8.855 12.077 1.00 94.50 423 ALA A N 1
ATOM 3369 C CA . ALA A 1 423 ? -7.810 7.752 12.820 1.00 94.50 423 ALA A CA 1
ATOM 3370 C C . ALA A 1 423 ? -6.787 6.886 13.581 1.00 94.50 423 ALA A C 1
ATOM 3372 O O . ALA A 1 423 ? -7.165 6.021 14.369 1.00 94.50 423 ALA A O 1
ATOM 3373 N N . THR A 1 424 ? -5.490 7.095 13.335 1.00 93.19 424 THR A N 1
ATOM 3374 C CA . THR A 1 424 ? -4.405 6.323 13.951 1.00 93.19 424 THR A CA 1
ATOM 3375 C C . THR A 1 424 ? -4.065 6.901 15.316 1.00 93.19 424 THR A C 1
ATOM 3377 O O . THR A 1 424 ? -3.435 7.961 15.418 1.00 93.19 424 THR A O 1
ATOM 3380 N N . LEU A 1 425 ? -4.526 6.194 16.346 1.00 93.25 425 LEU A N 1
ATOM 3381 C CA . LEU A 1 425 ? -4.291 6.498 17.755 1.00 93.25 425 LEU A CA 1
ATOM 3382 C C . LEU A 1 425 ? -2.890 6.043 18.191 1.00 93.25 425 LEU A C 1
ATOM 3384 O O . LEU A 1 425 ? -2.160 5.401 17.429 1.00 93.25 425 LEU A O 1
ATOM 3388 N N . LYS A 1 426 ? -2.502 6.385 19.421 1.00 90.19 426 LYS A N 1
ATOM 3389 C CA . LYS A 1 426 ? -1.204 6.047 20.023 1.00 90.19 426 LYS A CA 1
ATOM 3390 C C . LYS A 1 426 ? -0.827 4.578 19.772 1.00 90.19 426 LYS A C 1
ATOM 3392 O O . LYS A 1 426 ? -1.631 3.686 20.006 1.00 90.19 426 LYS A O 1
ATOM 3397 N N . TRP A 1 427 ? 0.401 4.343 19.296 1.00 87.38 427 TRP A N 1
ATOM 3398 C CA . TRP A 1 427 ? 0.936 3.017 18.928 1.00 87.38 427 TRP A CA 1
ATOM 3399 C C . TRP A 1 427 ? 0.154 2.255 17.837 1.00 87.38 427 TRP A C 1
ATOM 3401 O O . TRP A 1 427 ? 0.391 1.071 17.624 1.00 87.38 427 TRP A O 1
ATOM 3411 N N . GLY A 1 428 ? -0.734 2.933 17.106 1.00 87.06 428 GLY A N 1
ATOM 3412 C CA . GLY A 1 428 ? -1.629 2.322 16.126 1.00 87.06 428 GLY A CA 1
ATOM 3413 C C . GLY A 1 428 ? -1.053 2.097 14.725 1.00 87.06 428 GLY A C 1
ATOM 3414 O O . GLY A 1 428 ? -1.813 1.696 13.852 1.00 87.06 428 GLY A O 1
ATOM 3415 N N . THR A 1 429 ? 0.239 2.350 14.479 1.00 84.88 429 THR A N 1
ATOM 3416 C CA . THR A 1 429 ? 0.854 2.220 13.138 1.00 84.88 429 THR A CA 1
ATOM 3417 C C . THR A 1 429 ? 0.710 0.819 12.542 1.00 84.88 429 THR A C 1
ATOM 3419 O O . THR A 1 429 ? 0.552 0.699 11.336 1.00 84.88 429 THR A O 1
ATOM 3422 N N . GLU A 1 430 ? 0.750 -0.218 13.382 1.00 86.50 430 GLU A N 1
ATOM 3423 C CA . GLU A 1 430 ? 0.544 -1.627 12.995 1.00 86.50 430 GLU A CA 1
ATOM 3424 C C . GLU A 1 430 ? -0.882 -2.116 13.279 1.00 86.50 430 GLU A C 1
ATOM 3426 O O . GLU A 1 430 ? -1.171 -3.313 13.331 1.00 86.50 430 GLU A O 1
ATOM 3431 N N . VAL A 1 431 ? -1.793 -1.176 13.522 1.00 89.81 431 VAL A N 1
ATOM 3432 C CA . VAL A 1 431 ? -3.182 -1.456 13.863 1.00 89.81 431 VAL A CA 1
ATOM 3433 C C . VAL A 1 431 ? -4.112 -0.920 12.785 1.00 89.81 431 VAL A C 1
ATOM 3435 O O . VAL A 1 431 ? -4.923 -1.673 12.251 1.00 89.81 431 VAL A O 1
ATOM 3438 N N . THR A 1 432 ? -4.034 0.369 12.454 1.00 94.38 432 THR A N 1
ATOM 3439 C CA . THR A 1 432 ? -4.987 1.003 11.532 1.00 94.38 432 THR A CA 1
ATOM 3440 C C . THR A 1 432 ? -4.725 0.666 10.069 1.00 94.38 432 THR A C 1
ATOM 3442 O O . THR A 1 432 ? -5.688 0.606 9.304 1.00 94.38 432 THR A O 1
ATOM 3445 N N . ASN A 1 433 ? -3.484 0.356 9.685 1.00 91.56 433 ASN A N 1
ATOM 3446 C CA . ASN A 1 433 ? -3.167 -0.302 8.412 1.00 91.56 433 ASN A CA 1
ATOM 3447 C C . ASN A 1 433 ? -3.937 -1.623 8.249 1.00 91.56 433 ASN A C 1
ATOM 3449 O O . ASN A 1 433 ? -4.429 -1.934 7.167 1.00 91.56 433 ASN A O 1
ATOM 3453 N N . ASN A 1 434 ? -4.118 -2.372 9.337 1.00 94.31 434 ASN A N 1
ATOM 3454 C CA . ASN A 1 434 ? -4.786 -3.665 9.305 1.00 94.31 434 ASN A CA 1
ATOM 3455 C C . ASN A 1 434 ? -6.321 -3.574 9.323 1.00 94.31 434 ASN A C 1
ATOM 3457 O O . ASN A 1 434 ? -6.992 -4.562 9.040 1.00 94.31 434 ASN A O 1
ATOM 3461 N N . VAL A 1 435 ? -6.921 -2.413 9.597 1.00 96.56 435 VAL A N 1
ATOM 3462 C CA . VAL A 1 435 ? -8.393 -2.273 9.603 1.00 96.56 435 VAL A CA 1
ATOM 3463 C C . VAL A 1 435 ? -8.992 -2.504 8.212 1.00 96.56 435 VAL A C 1
ATOM 3465 O O . VAL A 1 435 ? -10.087 -3.054 8.084 1.00 96.56 435 VAL A O 1
ATOM 3468 N N . TYR A 1 436 ? -8.248 -2.178 7.155 1.00 96.94 436 TYR A N 1
ATOM 3469 C CA . TYR A 1 436 ? -8.668 -2.404 5.774 1.00 96.94 436 TYR A CA 1
ATOM 3470 C C . TYR A 1 436 ? -8.881 -3.879 5.419 1.00 96.94 436 TYR A C 1
ATOM 3472 O O . TYR A 1 436 ? -9.661 -4.198 4.522 1.00 96.94 436 TYR A O 1
ATOM 3480 N N . HIS A 1 437 ? -8.240 -4.806 6.128 1.00 94.88 437 HIS A N 1
ATOM 3481 C CA . HIS A 1 437 ? -8.472 -6.226 5.897 1.00 94.88 437 HIS A CA 1
ATOM 3482 C C . HIS A 1 437 ? -9.928 -6.628 6.150 1.00 94.88 437 HIS A C 1
ATOM 3484 O O . HIS A 1 437 ? -10.378 -7.580 5.520 1.00 94.88 437 HIS A O 1
ATOM 3490 N N . PHE A 1 438 ? -10.682 -5.940 7.018 1.00 95.25 438 PHE A N 1
ATOM 3491 C CA . PHE A 1 438 ? -12.089 -6.281 7.250 1.00 95.25 438 PHE A CA 1
ATOM 3492 C C . PHE A 1 438 ? -12.897 -6.212 5.952 1.00 95.25 438 PHE A C 1
ATOM 3494 O O . PHE A 1 438 ? -13.471 -7.215 5.528 1.00 95.25 438 PHE A O 1
ATOM 3501 N N . ILE A 1 439 ? -12.849 -5.069 5.270 1.00 96.06 439 ILE A N 1
ATOM 3502 C CA . ILE A 1 439 ? -13.584 -4.852 4.021 1.00 96.06 439 ILE A CA 1
ATOM 3503 C C . ILE A 1 439 ? -13.031 -5.685 2.863 1.00 96.06 439 ILE A C 1
ATOM 3505 O O . ILE A 1 439 ? -13.802 -6.233 2.082 1.00 96.06 439 ILE A O 1
ATOM 3509 N N . VAL A 1 440 ? -11.708 -5.853 2.766 1.00 96.81 440 VAL A N 1
ATOM 3510 C CA . VAL A 1 440 ? -11.088 -6.661 1.705 1.00 96.81 440 VAL A CA 1
ATOM 3511 C C . VAL A 1 440 ? -11.522 -8.118 1.832 1.00 96.81 440 VAL A C 1
ATOM 3513 O O . VAL A 1 440 ? -11.935 -8.747 0.859 1.00 96.81 440 VAL A O 1
ATOM 3516 N N . ARG A 1 441 ? -11.483 -8.661 3.049 1.00 93.81 441 ARG A N 1
ATOM 3517 C CA . ARG A 1 441 ? -11.866 -10.048 3.317 1.00 93.81 441 ARG A CA 1
ATOM 3518 C C . ARG A 1 441 ? -13.353 -10.277 3.129 1.00 93.81 441 ARG A C 1
ATOM 3520 O O . ARG A 1 441 ? -13.722 -11.230 2.446 1.00 93.81 441 ARG A O 1
ATOM 3527 N N . GLY A 1 442 ? -14.174 -9.411 3.721 1.00 94.44 442 GLY A N 1
ATOM 3528 C CA . GLY A 1 442 ? -15.627 -9.521 3.669 1.00 94.44 442 GLY A CA 1
ATOM 3529 C C . GLY A 1 442 ? -16.155 -9.434 2.243 1.00 94.44 442 GLY A C 1
ATOM 3530 O O . GLY A 1 442 ? -16.958 -10.270 1.838 1.00 94.44 442 GLY A O 1
ATOM 3531 N N . HIS A 1 443 ? -15.646 -8.478 1.462 1.00 96.62 443 HIS A N 1
ATOM 3532 C CA . HIS A 1 443 ? -16.264 -8.113 0.187 1.00 96.62 443 HIS A CA 1
ATOM 3533 C C . HIS A 1 443 ? -15.551 -8.645 -1.055 1.00 96.62 443 HIS A C 1
ATOM 3535 O O . HIS A 1 443 ? -16.214 -8.871 -2.062 1.00 96.62 443 HIS A O 1
ATOM 3541 N N . LEU A 1 444 ? -14.231 -8.875 -1.020 1.00 97.06 444 LEU A N 1
ATOM 3542 C CA . LEU A 1 444 ? -13.488 -9.305 -2.218 1.00 97.06 444 LEU A CA 1
ATOM 3543 C C . LEU A 1 444 ? -13.241 -10.815 -2.280 1.00 97.06 444 LEU A C 1
ATOM 3545 O O . LEU A 1 444 ? -13.076 -11.360 -3.371 1.00 97.06 444 LEU A O 1
ATOM 3549 N N . VAL A 1 445 ? -13.220 -11.502 -1.132 1.00 95.12 445 VAL A N 1
ATOM 3550 C CA . VAL A 1 445 ? -12.978 -12.959 -1.059 1.00 95.12 445 VAL A CA 1
ATOM 3551 C C . VAL A 1 445 ? -13.975 -13.720 -0.179 1.00 95.12 445 VAL A C 1
ATOM 3553 O O . VAL A 1 445 ? -13.803 -14.918 0.030 1.00 95.12 445 VAL A O 1
ATOM 3556 N N . ASN A 1 446 ? -15.040 -13.062 0.296 1.00 94.19 446 ASN A N 1
ATOM 3557 C CA . ASN A 1 446 ? -16.121 -13.671 1.083 1.00 94.19 446 ASN A CA 1
ATOM 3558 C C . ASN A 1 446 ? -15.621 -14.456 2.315 1.00 94.19 446 ASN A C 1
ATOM 3560 O O . ASN A 1 446 ? -16.088 -15.553 2.629 1.00 94.19 446 ASN A O 1
ATOM 3564 N N . LEU A 1 447 ? -14.621 -13.904 3.000 1.00 92.00 447 LEU A N 1
ATOM 3565 C CA . LEU A 1 447 ? -14.104 -14.418 4.262 1.00 92.00 447 LEU A CA 1
ATOM 3566 C C . LEU A 1 447 ? -14.711 -13.638 5.426 1.00 92.00 447 LEU A C 1
ATOM 3568 O O . LEU A 1 447 ? -15.002 -12.449 5.312 1.00 92.00 447 LEU A O 1
ATOM 3572 N N . THR A 1 448 ? -14.816 -14.276 6.592 1.00 89.56 448 THR A N 1
ATOM 3573 C CA . THR A 1 448 ? -15.253 -13.590 7.812 1.00 89.56 448 THR A CA 1
ATOM 3574 C C . THR A 1 448 ? -14.347 -12.390 8.112 1.00 89.56 448 THR A C 1
ATOM 3576 O O . THR A 1 448 ? -13.125 -12.534 8.261 1.00 89.56 448 THR A O 1
ATOM 3579 N N . ALA A 1 449 ? -14.971 -11.213 8.193 1.00 88.19 449 ALA A N 1
ATOM 3580 C CA . ALA A 1 449 ? -14.336 -9.938 8.513 1.00 88.19 449 ALA A CA 1
ATOM 3581 C C . ALA A 1 449 ? -14.433 -9.621 10.013 1.00 88.19 449 ALA A C 1
ATOM 3583 O O . ALA A 1 449 ? -13.419 -9.409 10.675 1.00 88.19 449 ALA A O 1
ATOM 3584 N N . TYR A 1 450 ? -15.653 -9.664 10.553 1.00 90.31 450 TYR A N 1
ATOM 3585 C CA . TYR A 1 450 ? -15.976 -9.327 11.939 1.00 90.31 450 TYR A CA 1
ATOM 3586 C C . TYR A 1 450 ? -16.406 -10.576 12.702 1.00 90.31 450 TYR A C 1
ATOM 3588 O O . TYR A 1 450 ? -17.242 -11.340 12.220 1.00 90.31 450 TYR A O 1
ATOM 3596 N N . GLY A 1 451 ? -15.833 -10.798 13.882 1.00 86.12 451 GLY A N 1
ATOM 3597 C CA . GLY A 1 451 ? -16.148 -11.967 14.691 1.00 86.12 451 GLY A CA 1
ATOM 3598 C C . GLY A 1 451 ? -15.050 -12.315 15.687 1.00 86.12 451 GLY A C 1
ATOM 3599 O O . GLY A 1 451 ? -13.866 -12.062 15.460 1.00 86.12 451 GLY A O 1
ATOM 3600 N N . PHE A 1 452 ? -15.447 -12.973 16.775 1.00 81.31 452 PHE A N 1
ATOM 3601 C CA . PHE A 1 452 ? -14.492 -13.593 17.688 1.00 81.31 452 PHE A CA 1
ATOM 3602 C C . PHE A 1 452 ? -13.702 -14.693 16.966 1.00 81.31 452 PHE A C 1
ATOM 3604 O O . PHE A 1 452 ? -14.248 -15.416 16.132 1.00 81.31 452 PHE A O 1
ATOM 3611 N N . ASN A 1 453 ? -12.423 -14.845 17.319 1.00 76.56 453 ASN A N 1
ATOM 3612 C CA . ASN A 1 453 ? -11.520 -15.863 16.773 1.00 76.56 453 ASN A CA 1
ATOM 3613 C C . ASN A 1 453 ? -11.209 -15.712 15.268 1.00 76.56 453 ASN A C 1
ATOM 3615 O O . ASN A 1 453 ? -10.760 -16.657 14.616 1.00 76.56 453 ASN A O 1
ATOM 3619 N N . VAL A 1 454 ? -11.392 -14.515 14.704 1.00 77.62 454 VAL A N 1
ATOM 3620 C CA . VAL A 1 454 ? -10.805 -14.163 13.406 1.00 77.62 454 VAL A CA 1
ATOM 3621 C C . VAL A 1 454 ? -9.298 -14.017 13.617 1.00 77.62 454 VAL A C 1
ATOM 3623 O O . VAL A 1 454 ? -8.835 -12.993 14.108 1.00 77.62 454 VAL A O 1
ATOM 3626 N N . SER A 1 455 ? -8.535 -15.061 13.282 1.00 64.69 455 SER A N 1
ATOM 3627 C CA . SER A 1 455 ? -7.160 -15.274 13.769 1.00 64.69 455 SER A CA 1
ATOM 3628 C C . SER A 1 455 ? -6.163 -14.139 13.513 1.00 64.69 455 SER A C 1
ATOM 3630 O O . SER A 1 455 ? -5.173 -14.060 14.227 1.00 64.69 455 SER A O 1
ATOM 3632 N N . TRP A 1 456 ? -6.383 -13.301 12.497 1.00 70.31 456 TRP A N 1
ATOM 3633 C CA . TRP A 1 456 ? -5.500 -12.175 12.164 1.00 70.31 456 TRP A CA 1
ATOM 3634 C C . TRP A 1 456 ? -5.908 -10.853 12.839 1.00 70.31 456 TRP A C 1
ATOM 3636 O O . TRP A 1 456 ? -5.093 -9.943 12.905 1.00 70.31 456 TRP A O 1
ATOM 3646 N N . ALA A 1 457 ? -7.153 -10.729 13.316 1.00 66.12 457 ALA A N 1
ATOM 3647 C CA . ALA A 1 457 ? -7.698 -9.472 13.839 1.00 66.12 457 ALA A CA 1
ATOM 3648 C C . ALA A 1 457 ? -8.133 -9.525 15.296 1.00 66.12 457 ALA A C 1
ATOM 3650 O O . ALA A 1 457 ? -8.032 -8.537 16.021 1.00 66.12 457 ALA A O 1
ATOM 3651 N N . PHE A 1 458 ? -8.706 -10.657 15.692 1.00 74.75 458 PHE A N 1
ATOM 3652 C CA . PHE A 1 458 ? -9.315 -10.831 16.996 1.00 74.75 458 PHE A CA 1
ATOM 3653 C C . PHE A 1 458 ? -9.216 -12.284 17.449 1.00 74.75 458 PHE A C 1
ATOM 3655 O O . PHE A 1 458 ? -10.208 -12.955 17.756 1.00 74.75 458 PHE A O 1
ATOM 3662 N N . GLY A 1 459 ? -7.981 -12.785 17.441 1.00 77.56 459 GLY A N 1
ATOM 3663 C CA . GLY A 1 459 ? -7.636 -14.036 18.085 1.00 77.56 459 GLY A CA 1
ATOM 3664 C C . GLY A 1 459 ? -7.592 -13.879 19.605 1.00 77.56 459 GLY A C 1
ATOM 3665 O O . GLY A 1 459 ? -7.750 -12.796 20.174 1.00 77.56 459 GLY A O 1
ATOM 3666 N N . TRP A 1 460 ? -7.335 -14.987 20.297 1.00 74.38 460 TRP A N 1
ATOM 3667 C CA . TRP A 1 460 ? -7.221 -14.993 21.759 1.00 74.38 460 TRP A CA 1
ATOM 3668 C C . TRP A 1 460 ? -6.084 -14.106 22.289 1.00 74.38 460 TRP A C 1
ATOM 3670 O O . TRP A 1 460 ? -6.133 -13.675 23.441 1.00 74.38 460 TRP A O 1
ATOM 3680 N N . HIS A 1 461 ? -5.077 -13.810 21.459 1.00 78.94 461 HIS A N 1
ATOM 3681 C CA . HIS A 1 461 ? -3.995 -12.897 21.813 1.00 78.94 461 HIS A CA 1
ATOM 3682 C C . HIS A 1 461 ? -4.492 -11.451 21.953 1.00 78.94 461 HIS A C 1
ATOM 3684 O O . HIS A 1 461 ? -4.286 -10.841 23.002 1.00 78.94 461 HIS A O 1
ATOM 3690 N N . GLU A 1 462 ? -5.204 -10.925 20.953 1.00 80.44 462 GLU A N 1
ATOM 3691 C CA . GLU A 1 462 ? -5.743 -9.560 20.972 1.00 80.44 462 GLU A CA 1
ATOM 3692 C C . GLU A 1 462 ? -6.795 -9.398 22.071 1.00 80.44 462 GLU A C 1
ATOM 3694 O O . GLU A 1 462 ? -6.801 -8.383 22.767 1.00 80.44 462 GLU A O 1
ATOM 3699 N N . VAL A 1 463 ? -7.640 -10.415 22.282 1.00 79.38 463 VAL A N 1
ATOM 3700 C CA . VAL A 1 463 ? -8.622 -10.437 23.380 1.00 79.38 463 VAL A CA 1
ATOM 3701 C C . VAL A 1 463 ? -7.927 -10.304 24.736 1.00 79.38 463 VAL A C 1
ATOM 3703 O O . VAL A 1 463 ? -8.334 -9.487 25.562 1.00 79.38 463 VAL A O 1
ATOM 3706 N N . LYS A 1 464 ? -6.845 -11.060 24.962 1.00 83.88 464 LYS A N 1
ATOM 3707 C CA . LYS A 1 464 ? -6.072 -10.971 26.205 1.00 83.88 464 LYS A CA 1
ATOM 3708 C C . LYS A 1 464 ? -5.467 -9.578 26.395 1.00 83.88 464 LYS A C 1
ATOM 3710 O O . LYS A 1 464 ? -5.586 -9.020 27.480 1.00 83.88 464 LYS A O 1
ATOM 3715 N N . GLN A 1 465 ? -4.877 -8.999 25.347 1.00 85.44 465 GLN A N 1
ATOM 3716 C CA . GLN A 1 465 ? -4.323 -7.642 25.406 1.00 85.44 465 GLN A CA 1
ATOM 3717 C C . GLN A 1 465 ? -5.386 -6.593 25.760 1.00 85.44 465 GLN A C 1
ATOM 3719 O O . GLN A 1 465 ? -5.114 -5.704 26.563 1.00 85.44 465 GLN A O 1
ATOM 3724 N N . VAL A 1 466 ? -6.599 -6.700 25.201 1.00 87.94 466 VAL A N 1
ATOM 3725 C CA . VAL A 1 466 ? -7.716 -5.803 25.542 1.00 87.94 466 VAL A CA 1
ATOM 3726 C C . VAL A 1 466 ? -8.043 -5.889 27.037 1.00 87.94 466 VAL A C 1
ATOM 3728 O O . VAL A 1 466 ? -8.143 -4.862 27.703 1.00 87.94 466 VAL A O 1
ATOM 3731 N N . ILE A 1 467 ? -8.145 -7.103 27.584 1.00 88.62 467 ILE A N 1
ATOM 3732 C CA . ILE A 1 467 ? -8.420 -7.317 29.013 1.00 88.62 467 ILE A CA 1
ATOM 3733 C C . ILE A 1 467 ? -7.295 -6.758 29.896 1.00 88.62 467 ILE A C 1
ATOM 3735 O O . ILE A 1 467 ? -7.570 -6.172 30.945 1.00 88.62 467 ILE A O 1
ATOM 3739 N N . ASP A 1 468 ? -6.036 -6.931 29.492 1.00 90.00 468 ASP A N 1
ATOM 3740 C CA . ASP A 1 468 ? -4.883 -6.408 30.230 1.00 90.00 468 ASP A CA 1
ATOM 3741 C C . ASP A 1 468 ? -4.880 -4.866 30.244 1.00 90.00 468 ASP A C 1
ATOM 3743 O O . ASP A 1 468 ? -4.611 -4.270 31.288 1.00 90.00 468 ASP A O 1
ATOM 3747 N N . ILE A 1 469 ? -5.271 -4.214 29.140 1.00 90.50 469 ILE A N 1
ATOM 3748 C CA . ILE A 1 469 ? -5.454 -2.752 29.078 1.00 90.50 469 ILE A CA 1
ATOM 3749 C C . ILE A 1 469 ? -6.524 -2.293 30.076 1.00 90.50 469 ILE A C 1
ATOM 3751 O O . ILE A 1 469 ? -6.284 -1.348 30.823 1.00 90.50 469 ILE A O 1
ATOM 3755 N N . TRP A 1 470 ? -7.665 -2.984 30.145 1.00 92.94 470 TRP A N 1
ATOM 3756 C CA . TRP A 1 470 ? -8.769 -2.613 31.045 1.00 92.94 470 TRP A CA 1
ATOM 3757 C C . TRP A 1 470 ? -8.435 -2.747 32.529 1.00 92.94 470 TRP A C 1
ATOM 3759 O O . TRP A 1 470 ? -9.047 -2.089 33.369 1.00 92.94 470 TRP A O 1
ATOM 3769 N N . LYS A 1 471 ? -7.484 -3.622 32.864 1.00 91.56 471 LYS A N 1
ATOM 3770 C CA . LYS A 1 471 ? -6.962 -3.784 34.228 1.00 91.56 471 LYS A CA 1
ATOM 3771 C C . LYS A 1 471 ? -5.901 -2.740 34.576 1.00 91.56 471 LYS A C 1
ATOM 3773 O O . LYS A 1 471 ? -5.626 -2.533 35.757 1.00 91.56 471 LYS A O 1
ATOM 3778 N N . GLY A 1 472 ? -5.282 -2.129 33.569 1.00 91.69 472 GLY A N 1
ATOM 3779 C CA . GLY A 1 472 ? -4.281 -1.085 33.729 1.00 91.69 472 GLY A CA 1
ATOM 3780 C C . GLY A 1 472 ? -4.889 0.302 33.932 1.00 91.69 472 GLY A C 1
ATOM 3781 O O . GLY A 1 472 ? -6.099 0.502 33.856 1.00 91.69 472 GLY A O 1
ATOM 3782 N N . THR A 1 473 ? -4.019 1.282 34.170 1.00 91.69 473 THR A N 1
ATOM 3783 C CA . THR A 1 473 ? -4.393 2.695 34.368 1.00 91.69 473 THR A CA 1
ATOM 3784 C C . THR A 1 473 ? -3.858 3.624 33.284 1.00 91.69 473 THR A C 1
ATOM 3786 O O . THR A 1 473 ? -4.244 4.789 33.227 1.00 91.69 473 THR A O 1
ATOM 3789 N N . ASP A 1 474 ? -2.955 3.129 32.438 1.00 91.94 474 ASP A N 1
ATOM 3790 C CA . ASP A 1 474 ? -2.239 3.948 31.467 1.00 91.94 474 ASP A CA 1
ATOM 3791 C C . ASP A 1 474 ? -2.887 3.875 30.087 1.00 91.94 474 ASP A C 1
ATOM 3793 O O . ASP A 1 474 ? -3.251 2.801 29.599 1.00 91.94 474 ASP A O 1
ATOM 3797 N N . TYR A 1 475 ? -2.958 5.025 29.417 1.00 93.25 475 TYR A N 1
ATOM 3798 C CA . TYR A 1 475 ? -3.350 5.081 28.017 1.00 93.25 475 TYR A CA 1
ATOM 3799 C C . TYR A 1 475 ? -2.228 4.575 27.106 1.00 93.25 475 TYR A C 1
ATOM 3801 O O . TYR A 1 475 ? -1.199 5.244 26.931 1.00 93.25 475 TYR A O 1
ATOM 3809 N N . ASN A 1 476 ? -2.454 3.433 26.460 1.00 88.94 476 ASN A N 1
ATOM 3810 C CA . ASN A 1 476 ? -1.498 2.800 25.547 1.00 88.94 476 ASN A CA 1
ATOM 3811 C C . ASN A 1 476 ? -2.071 2.538 24.147 1.00 88.94 476 ASN A C 1
ATOM 3813 O O . ASN A 1 476 ? -1.541 1.707 23.418 1.00 88.94 476 ASN A O 1
ATOM 3817 N N . GLY A 1 477 ? -3.109 3.283 23.759 1.00 91.75 477 GLY A N 1
ATOM 3818 C CA . GLY A 1 477 ? -3.771 3.104 22.472 1.00 91.75 477 GLY A CA 1
ATOM 3819 C C . GLY A 1 477 ? -4.746 1.932 22.455 1.00 91.75 477 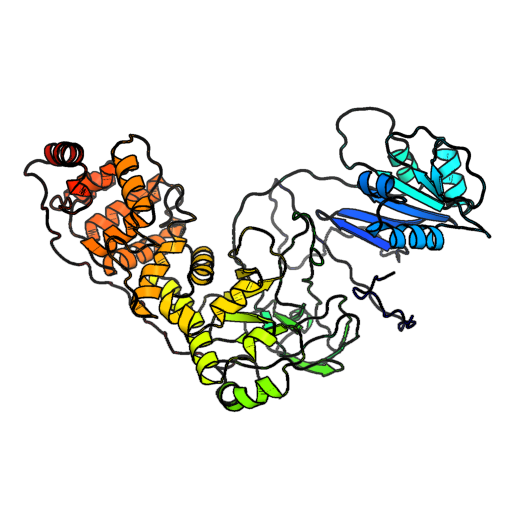GLY A C 1
ATOM 3820 O O . GLY A 1 477 ? -5.154 1.413 23.495 1.00 91.75 477 GLY A O 1
ATOM 3821 N N . VAL A 1 478 ? -5.127 1.531 21.245 1.00 93.12 478 VAL A N 1
ATOM 3822 C CA . VAL A 1 478 ? -6.030 0.405 20.984 1.00 93.12 478 VAL A CA 1
ATOM 3823 C C . VAL A 1 478 ? -5.361 -0.597 20.055 1.00 93.12 478 VAL A C 1
ATOM 3825 O O . VAL A 1 478 ? -4.529 -0.224 19.231 1.00 93.12 478 VAL A O 1
ATOM 3828 N N . ASN A 1 479 ? -5.741 -1.868 20.165 1.00 91.50 479 ASN A N 1
ATOM 3829 C CA . ASN A 1 479 ? -5.321 -2.899 19.221 1.00 91.50 479 ASN A CA 1
ATOM 3830 C C . ASN A 1 479 ? -6.383 -3.125 18.135 1.00 91.50 479 ASN A C 1
ATOM 3832 O O . ASN A 1 479 ? -7.465 -2.541 18.158 1.00 91.50 479 ASN A O 1
ATOM 3836 N N . LEU A 1 480 ? -6.082 -3.993 17.172 1.00 90.69 480 LEU A N 1
ATOM 3837 C CA . LEU A 1 480 ? -6.955 -4.267 16.027 1.00 90.69 480 LEU A CA 1
ATOM 3838 C C . LEU A 1 480 ? -8.313 -4.854 16.441 1.00 90.69 480 LEU A C 1
ATOM 3840 O O . LEU A 1 480 ? -9.341 -4.582 15.814 1.00 90.69 480 LEU A O 1
ATOM 3844 N N . GLY A 1 481 ? -8.317 -5.584 17.557 1.00 89.56 481 GLY A N 1
ATOM 3845 C CA . GLY A 1 481 ? -9.509 -6.131 18.180 1.00 89.56 481 GLY A CA 1
ATOM 3846 C C . GLY A 1 481 ? -10.548 -5.081 18.558 1.00 89.56 481 GLY A C 1
ATOM 3847 O O . GLY A 1 481 ? -11.739 -5.341 18.427 1.00 89.56 481 GLY A O 1
ATOM 3848 N N . TYR A 1 482 ? -10.117 -3.873 18.941 1.00 93.31 482 TYR A N 1
ATOM 3849 C CA . TYR A 1 482 ? -11.018 -2.745 19.191 1.00 93.31 482 TYR A CA 1
ATOM 3850 C C . TYR A 1 482 ? -11.910 -2.467 17.978 1.00 93.31 482 TYR A C 1
ATOM 3852 O O . TYR A 1 482 ? -13.132 -2.456 18.099 1.00 93.31 482 TYR A O 1
ATOM 3860 N N . TYR A 1 483 ? -11.311 -2.322 16.793 1.00 94.88 483 TYR A N 1
ATOM 3861 C CA . TYR A 1 483 ? -12.036 -2.023 15.559 1.00 94.88 483 TYR A CA 1
ATOM 3862 C C . TYR A 1 483 ? -12.898 -3.200 15.095 1.00 94.88 483 TYR A C 1
ATOM 3864 O O . TYR A 1 483 ? -14.030 -2.985 14.664 1.00 94.88 483 TYR A O 1
ATOM 3872 N N . ASN A 1 484 ? -12.412 -4.440 15.239 1.00 92.75 484 ASN A N 1
ATOM 3873 C CA . ASN A 1 484 ? -13.229 -5.628 14.974 1.00 92.75 484 ASN A CA 1
ATOM 3874 C C . ASN A 1 484 ? -14.496 -5.617 15.841 1.00 92.75 484 ASN A C 1
ATOM 3876 O O . ASN A 1 484 ? -15.605 -5.792 15.337 1.00 92.75 484 ASN A O 1
ATOM 3880 N N . TRP A 1 485 ? -14.328 -5.321 17.132 1.00 91.94 485 TRP A N 1
ATOM 3881 C CA . TRP A 1 485 ? -15.415 -5.287 18.096 1.00 91.94 485 TRP A CA 1
ATOM 3882 C C . TRP A 1 485 ? -16.424 -4.174 17.798 1.00 91.94 485 TRP A C 1
ATOM 3884 O O . TRP A 1 485 ? -17.629 -4.411 17.873 1.00 91.94 485 TRP A O 1
ATOM 3894 N N . LEU A 1 486 ? -15.967 -2.995 17.356 1.00 95.00 486 LEU A N 1
ATOM 3895 C CA . LEU A 1 486 ? -16.870 -1.938 16.888 1.00 95.00 486 LEU A CA 1
ATOM 3896 C C . LEU A 1 486 ? -17.744 -2.409 15.720 1.00 95.00 486 LEU A C 1
ATOM 3898 O O . LEU A 1 486 ? -18.953 -2.181 15.737 1.00 95.00 486 LEU A O 1
ATOM 3902 N N . GLY A 1 487 ? -17.143 -3.091 14.740 1.00 94.44 487 GLY A N 1
ATOM 3903 C CA . GLY A 1 487 ? -17.867 -3.649 13.599 1.00 94.44 487 GLY A CA 1
ATOM 3904 C C . GLY A 1 487 ? -18.857 -4.746 13.995 1.00 94.44 487 GLY A C 1
ATOM 3905 O O . GLY A 1 487 ? -19.941 -4.817 13.428 1.00 94.44 487 GLY A O 1
ATOM 3906 N N . MET A 1 488 ? -18.543 -5.556 15.010 1.00 91.88 488 MET A N 1
ATOM 3907 C CA . MET A 1 488 ? -19.477 -6.555 15.547 1.00 91.88 488 MET A CA 1
ATOM 3908 C C . MET A 1 488 ? -20.669 -5.923 16.274 1.00 91.88 488 MET A C 1
ATOM 3910 O O . MET A 1 488 ? -21.797 -6.389 16.131 1.00 91.88 488 MET A O 1
ATOM 3914 N N . LEU A 1 489 ? -20.425 -4.887 17.081 1.00 94.06 489 LEU A N 1
ATOM 3915 C CA . LEU A 1 489 ? -21.461 -4.273 17.912 1.00 94.06 489 LEU A CA 1
ATOM 3916 C C . LEU A 1 489 ? -22.372 -3.349 17.105 1.00 94.06 489 LEU A C 1
ATOM 3918 O O . LEU A 1 489 ? -23.589 -3.389 17.263 1.00 94.06 489 LEU A O 1
ATOM 3922 N N . PHE A 1 490 ? -21.791 -2.522 16.241 1.00 96.38 490 PHE A N 1
ATOM 3923 C CA . PHE A 1 490 ? -22.501 -1.443 15.559 1.00 96.38 490 PHE A CA 1
ATOM 3924 C C . PHE A 1 490 ? -22.489 -1.566 14.038 1.00 96.38 490 PHE A C 1
ATOM 3926 O O . PHE A 1 490 ? -23.123 -0.748 13.384 1.00 96.38 490 PHE A O 1
ATOM 3933 N N . GLY A 1 491 ? -21.807 -2.553 13.466 1.00 95.44 491 GLY A N 1
ATOM 3934 C CA . GLY A 1 491 ? -21.766 -2.769 12.025 1.00 95.44 491 GLY A CA 1
ATOM 3935 C C . GLY A 1 491 ? -20.624 -2.024 11.338 1.00 95.44 491 GLY A C 1
ATOM 3936 O O . GLY A 1 491 ? -20.112 -1.013 11.823 1.00 95.44 491 GLY A O 1
ATOM 3937 N N . GLU A 1 492 ? -20.237 -2.526 10.164 1.00 96.62 492 GLU A N 1
ATOM 3938 C CA . GLU A 1 492 ? -19.167 -1.964 9.325 1.00 96.62 492 GLU A CA 1
ATOM 3939 C C . GLU A 1 492 ? -19.386 -0.478 9.005 1.00 96.62 492 GLU A C 1
ATOM 3941 O O . GLU A 1 492 ? -18.430 0.296 8.974 1.00 96.62 492 GLU A O 1
ATOM 3946 N N . GLY A 1 493 ? -20.645 -0.055 8.848 1.00 97.94 493 GLY A N 1
ATOM 3947 C CA . GLY A 1 493 ? -20.989 1.332 8.548 1.00 97.94 493 GLY A CA 1
ATOM 3948 C C . GLY A 1 493 ? -20.493 2.334 9.590 1.00 97.94 493 GLY A C 1
ATOM 3949 O O . GLY A 1 493 ? -20.131 3.447 9.215 1.00 97.94 493 GLY A O 1
ATOM 3950 N N . LEU A 1 494 ? -20.380 1.945 10.869 1.00 98.38 494 LEU A N 1
ATOM 3951 C CA . LEU A 1 494 ? -19.762 2.802 11.886 1.00 98.38 494 LEU A CA 1
ATOM 3952 C C . LEU A 1 494 ? -18.299 3.090 11.539 1.00 98.38 494 LEU A C 1
ATOM 3954 O O . LEU A 1 494 ? -17.875 4.243 11.565 1.00 98.38 494 LEU A O 1
ATOM 3958 N N . LEU A 1 495 ? -17.528 2.052 11.210 1.00 98.19 495 LEU A N 1
ATOM 3959 C CA . LEU A 1 495 ? -16.111 2.200 10.887 1.00 98.19 495 LEU A CA 1
ATOM 3960 C C . LEU A 1 495 ? -15.919 3.035 9.623 1.00 98.19 495 LEU A C 1
ATOM 3962 O O . LEU A 1 495 ? -15.078 3.930 9.635 1.00 98.19 495 LEU A O 1
ATOM 3966 N N . VAL A 1 496 ? -16.728 2.801 8.583 1.00 98.56 496 VAL A N 1
ATOM 3967 C CA . VAL A 1 496 ? -16.694 3.598 7.346 1.00 98.56 496 VAL A CA 1
ATOM 3968 C C . VAL A 1 496 ? -16.941 5.076 7.653 1.00 98.56 496 VAL A C 1
ATOM 3970 O O . VAL A 1 496 ? -16.132 5.926 7.282 1.00 98.56 496 VAL A O 1
ATOM 3973 N N . ASN A 1 497 ? -18.015 5.396 8.383 1.00 98.69 497 ASN A N 1
ATOM 3974 C CA . ASN A 1 497 ? -18.361 6.782 8.704 1.00 98.69 497 ASN A CA 1
ATOM 3975 C C . ASN A 1 497 ? -17.252 7.458 9.534 1.00 98.69 497 ASN A C 1
ATOM 3977 O O . ASN A 1 497 ? -16.863 8.588 9.243 1.00 98.69 497 ASN A O 1
ATOM 3981 N N . LEU A 1 498 ? -16.687 6.764 10.532 1.00 98.50 498 LEU A N 1
ATOM 3982 C CA . LEU A 1 498 ? -15.595 7.300 11.354 1.00 98.50 498 LEU A CA 1
ATOM 3983 C C . LEU A 1 498 ? -14.291 7.494 10.563 1.00 98.50 498 LEU A C 1
ATOM 3985 O O . LEU A 1 498 ? -13.601 8.501 10.763 1.00 98.50 498 LEU A O 1
ATOM 3989 N N . TRP A 1 499 ? -13.944 6.576 9.653 1.00 98.38 499 TRP A N 1
ATOM 3990 C CA . TRP A 1 499 ? -12.775 6.733 8.779 1.00 98.38 499 TRP A CA 1
ATOM 3991 C C . TRP A 1 499 ? -12.926 7.950 7.867 1.00 98.38 499 TRP A C 1
ATOM 3993 O O . TRP A 1 499 ? -12.003 8.760 7.784 1.00 98.38 499 TRP A O 1
ATOM 4003 N N . HIS A 1 500 ? -14.098 8.135 7.257 1.00 98.50 500 HIS A N 1
ATOM 4004 C CA . HIS A 1 500 ? -14.381 9.314 6.436 1.00 98.50 500 HIS A CA 1
ATOM 4005 C C . HIS A 1 500 ? -14.291 10.604 7.247 1.00 98.50 500 HIS A C 1
ATOM 4007 O O . HIS A 1 500 ? -13.581 11.526 6.847 1.00 98.50 500 HIS A O 1
ATOM 4013 N N . GLU A 1 501 ? -14.961 10.681 8.397 1.00 98.38 501 GLU A N 1
ATOM 4014 C CA . GLU A 1 501 ? -14.961 11.879 9.245 1.00 98.38 501 GLU A CA 1
ATOM 4015 C C . GLU A 1 501 ? -13.543 12.275 9.669 1.00 98.38 501 GLU A C 1
ATOM 4017 O O . GLU A 1 501 ? -13.150 13.438 9.547 1.00 98.38 501 GLU A O 1
ATOM 4022 N N . THR A 1 502 ? -12.739 11.311 10.117 1.00 97.50 502 THR A N 1
ATOM 4023 C CA . THR A 1 502 ? -11.345 11.568 10.507 1.00 97.50 502 THR A CA 1
ATOM 4024 C C . THR A 1 502 ? -10.479 11.960 9.312 1.00 97.50 502 THR A C 1
ATOM 4026 O O . THR A 1 502 ? -9.684 12.892 9.424 1.00 97.50 502 THR A O 1
ATOM 4029 N N . PHE A 1 503 ? -10.651 11.324 8.149 1.00 96.00 503 PHE A N 1
ATOM 4030 C CA . PHE A 1 503 ? -9.887 11.661 6.949 1.00 96.00 503 PHE A CA 1
ATOM 4031 C C . PHE A 1 503 ? -10.194 13.079 6.445 1.00 96.00 503 PHE A C 1
ATOM 4033 O O . PHE A 1 503 ? -9.277 13.844 6.131 1.00 96.00 503 PHE A O 1
ATOM 4040 N N . HIS A 1 504 ? -11.465 13.479 6.413 1.00 95.81 504 HIS A N 1
ATOM 4041 C CA . HIS A 1 504 ? -11.864 14.819 5.975 1.00 95.81 504 HIS A CA 1
ATOM 4042 C C . HIS A 1 504 ? -11.447 15.909 6.972 1.00 95.81 504 HIS A C 1
ATOM 4044 O O . HIS A 1 504 ? -11.131 17.024 6.562 1.00 95.81 504 HIS A O 1
ATOM 4050 N N . ASN A 1 505 ? -11.343 15.577 8.263 1.00 96.12 505 ASN A N 1
ATOM 4051 C CA . ASN A 1 505 ? -10.889 16.495 9.313 1.00 96.12 505 ASN A CA 1
ATOM 4052 C C . ASN A 1 505 ? -9.390 16.366 9.646 1.00 96.12 505 ASN A C 1
ATOM 4054 O O . ASN A 1 505 ? -8.907 17.009 10.574 1.00 96.12 505 ASN A O 1
ATOM 4058 N N . ARG A 1 506 ? -8.613 15.586 8.885 1.00 92.69 506 ARG A N 1
ATOM 4059 C CA . ARG A 1 506 ? -7.213 15.236 9.208 1.00 92.69 506 ARG A CA 1
ATOM 4060 C C . ARG A 1 506 ? -6.295 16.420 9.528 1.00 92.69 506 ARG A C 1
ATOM 4062 O O . ARG A 1 506 ? -5.416 16.295 10.372 1.00 92.69 506 ARG A O 1
ATOM 4069 N N . ASN A 1 507 ? -6.523 17.578 8.906 1.00 90.31 507 ASN A N 1
ATOM 4070 C CA . ASN A 1 507 ? -5.707 18.775 9.120 1.00 90.31 507 ASN A CA 1
ATOM 4071 C C . ASN A 1 507 ? -5.885 19.383 10.525 1.00 90.31 507 ASN A C 1
ATOM 4073 O O . ASN A 1 507 ? -4.980 20.054 11.016 1.00 90.31 507 ASN A O 1
ATOM 4077 N N . SER A 1 508 ? -7.029 19.159 11.184 1.00 92.19 508 SER A N 1
ATOM 4078 C CA . SER A 1 508 ? -7.278 19.636 12.552 1.00 92.19 508 SER A CA 1
ATOM 4079 C C . SER A 1 508 ? -6.868 18.616 13.623 1.00 92.19 508 SER A C 1
ATOM 4081 O O . SER A 1 508 ? -6.621 19.001 14.769 1.00 92.19 508 SER A O 1
ATOM 4083 N N . LEU A 1 509 ? -6.722 17.338 13.255 1.00 92.56 509 LEU A N 1
ATOM 4084 C CA . LEU A 1 509 ? -6.453 16.200 14.144 1.00 92.56 509 LEU A CA 1
ATOM 4085 C C . LEU A 1 509 ? -4.948 15.923 14.311 1.00 92.56 509 LEU A C 1
ATOM 4087 O O . LEU A 1 509 ? -4.449 14.828 14.059 1.00 92.56 509 LEU A O 1
ATOM 4091 N N . ASN A 1 510 ? -4.220 16.950 14.751 1.00 86.50 510 ASN A N 1
ATOM 4092 C CA . ASN A 1 510 ? -2.754 16.969 14.826 1.00 86.50 510 ASN A CA 1
ATOM 4093 C C . ASN A 1 510 ? -2.156 16.630 16.206 1.00 86.50 510 ASN A C 1
ATOM 4095 O O . ASN A 1 510 ? -0.947 16.735 16.391 1.00 86.50 510 ASN A O 1
ATOM 4099 N N . SER A 1 511 ? -2.978 16.222 17.172 1.00 92.94 511 SER A N 1
ATOM 4100 C CA . SER A 1 511 ? -2.529 15.720 18.474 1.00 92.94 511 SER A CA 1
ATOM 4101 C C . SER A 1 511 ? -3.352 14.510 18.895 1.00 92.94 511 SER A C 1
ATOM 4103 O O . SER A 1 511 ? -4.494 14.347 18.465 1.00 92.94 511 SER A O 1
ATOM 4105 N N . GLU A 1 512 ? -2.779 13.670 19.754 1.00 94.75 512 GLU A N 1
ATOM 4106 C CA . GLU A 1 512 ? -3.444 12.459 20.240 1.00 94.75 512 GLU A CA 1
ATOM 4107 C C . GLU A 1 512 ? -4.772 12.763 20.945 1.00 94.75 512 GLU A C 1
ATOM 4109 O O . GLU A 1 512 ? -5.788 12.140 20.657 1.00 94.75 512 GLU A O 1
ATOM 4114 N N . GLU A 1 513 ? -4.788 13.783 21.805 1.00 96.94 513 GLU A N 1
ATOM 4115 C CA . GLU A 1 513 ? -5.993 14.233 22.506 1.00 96.94 513 GLU A CA 1
ATOM 4116 C C . GLU A 1 513 ? -7.105 14.632 21.528 1.00 96.94 513 GLU A C 1
ATOM 4118 O O . GLU A 1 513 ? -8.248 14.208 21.687 1.00 96.94 513 GLU A O 1
ATOM 4123 N N . LYS A 1 514 ? -6.778 15.379 20.464 1.00 97.81 514 LYS A N 1
ATOM 4124 C CA . LYS A 1 514 ? -7.768 15.765 19.450 1.00 97.81 514 LYS A CA 1
ATOM 4125 C C . LYS A 1 514 ? -8.309 14.559 18.695 1.00 97.81 514 LYS A C 1
ATOM 4127 O O . LYS A 1 514 ? -9.511 14.499 18.460 1.00 97.81 514 LYS A O 1
ATOM 4132 N N . LYS A 1 515 ? -7.447 13.607 18.323 1.00 98.19 515 LYS A N 1
ATOM 4133 C CA . LYS A 1 515 ? -7.861 12.381 17.625 1.00 98.19 515 LYS A CA 1
ATOM 4134 C C . LYS A 1 515 ? -8.834 11.569 18.474 1.00 98.19 515 LYS A C 1
ATOM 4136 O O . LYS A 1 515 ? -9.916 11.244 17.999 1.00 98.19 515 LYS A O 1
ATOM 4141 N N . VAL A 1 516 ? -8.478 11.307 19.734 1.00 98.44 516 VAL A N 1
ATOM 4142 C CA . VAL A 1 516 ? -9.304 10.541 20.680 1.00 98.44 516 VAL A CA 1
ATOM 4143 C C . VAL A 1 516 ? -10.660 11.212 20.899 1.00 98.44 516 VAL A C 1
ATOM 4145 O O . VAL A 1 516 ? -11.700 10.578 20.734 1.00 98.44 516 VAL A O 1
ATOM 4148 N N . ASN A 1 517 ? -10.671 12.503 21.231 1.00 98.62 517 ASN A N 1
ATOM 4149 C CA . ASN A 1 517 ? -11.908 13.217 21.548 1.00 98.62 517 ASN A CA 1
ATOM 4150 C C . ASN A 1 517 ? -12.813 13.387 20.318 1.00 98.62 517 ASN A C 1
ATOM 4152 O O . ASN A 1 517 ? -14.031 13.212 20.413 1.00 98.62 517 ASN A O 1
ATOM 4156 N N . PHE A 1 518 ? -12.235 13.628 19.136 1.00 98.69 518 PHE A N 1
ATOM 4157 C CA . PHE A 1 518 ? -12.986 13.644 17.880 1.00 98.69 518 PHE A CA 1
ATOM 4158 C C . PHE A 1 518 ? -13.589 12.271 17.565 1.00 98.69 518 PHE A C 1
ATOM 4160 O O . PHE A 1 518 ? -14.785 12.180 17.282 1.00 98.69 518 PHE A O 1
ATOM 4167 N N . TRP A 1 519 ? -12.784 11.207 17.659 1.00 98.56 519 TRP A N 1
ATOM 4168 C CA . TRP A 1 519 ? -13.211 9.827 17.433 1.00 98.56 519 TRP A CA 1
ATOM 4169 C C . TRP A 1 519 ? -14.410 9.459 18.311 1.00 98.56 519 TRP A C 1
ATOM 4171 O O . TRP A 1 519 ? -15.444 9.029 17.802 1.00 98.56 519 TRP A O 1
ATOM 4181 N N . LEU A 1 520 ? -14.311 9.703 19.620 1.00 98.62 520 LEU A N 1
ATOM 4182 C CA . LEU A 1 520 ? -15.360 9.366 20.584 1.00 98.62 520 LEU A CA 1
ATOM 4183 C C . LEU A 1 520 ? -16.618 10.222 20.414 1.00 98.62 520 LEU A C 1
ATOM 4185 O O . LEU A 1 520 ? -17.724 9.685 20.440 1.00 98.62 520 LEU A O 1
ATOM 4189 N N . THR A 1 521 ? -16.469 11.527 20.170 1.00 98.62 521 THR A N 1
ATOM 4190 C CA . THR A 1 521 ? -17.614 12.415 19.905 1.00 98.62 521 THR A CA 1
ATOM 4191 C C . THR A 1 521 ? -18.395 11.944 18.677 1.00 98.62 521 THR A C 1
ATOM 4193 O O . THR A 1 521 ? -19.623 11.824 18.721 1.00 98.62 521 THR A O 1
ATOM 4196 N N . LYS A 1 522 ? -17.690 11.617 17.585 1.00 98.38 522 LYS A N 1
ATOM 4197 C CA . LYS A 1 522 ? -18.321 11.102 16.365 1.00 98.38 522 LYS A CA 1
ATOM 4198 C C . LYS A 1 522 ? -18.955 9.740 16.599 1.00 98.38 522 LYS A C 1
ATOM 4200 O O . LYS A 1 522 ? -20.108 9.551 16.221 1.00 98.38 522 LYS A O 1
ATOM 4205 N N . MET A 1 523 ? -18.277 8.844 17.311 1.00 98.00 523 MET A N 1
ATOM 4206 C CA . MET A 1 523 ? -18.815 7.535 17.673 1.00 98.00 523 MET A CA 1
ATOM 4207 C C . MET A 1 523 ? -20.132 7.648 18.454 1.00 98.00 523 MET A C 1
ATOM 4209 O O . MET A 1 523 ? -21.096 6.967 18.106 1.00 98.00 523 MET A O 1
ATOM 4213 N N . CYS A 1 524 ? -20.221 8.541 19.445 1.00 98.12 524 CYS A N 1
ATOM 4214 C CA . CYS A 1 524 ? -21.469 8.780 20.174 1.00 98.12 524 CYS A CA 1
ATOM 4215 C C . CYS A 1 524 ? -22.596 9.252 19.244 1.00 98.12 524 CYS A C 1
ATOM 4217 O O . CYS A 1 524 ? -23.719 8.758 19.325 1.00 98.12 524 CYS A O 1
ATOM 4219 N N . SER A 1 525 ? -22.292 10.172 18.321 1.00 97.31 525 SER A N 1
ATOM 4220 C CA . SER A 1 525 ? -23.286 10.691 17.375 1.00 97.31 525 SER A CA 1
ATOM 4221 C C . SER A 1 525 ? -23.760 9.656 16.345 1.00 97.31 525 SER A C 1
ATOM 4223 O O . SER A 1 525 ? -24.955 9.567 16.083 1.00 97.31 525 SER A O 1
ATOM 4225 N N . GLU A 1 526 ? -22.860 8.833 15.796 1.00 97.56 526 GLU A N 1
ATOM 4226 C CA . GLU A 1 526 ? -23.198 7.793 14.811 1.00 97.56 526 GLU A CA 1
ATOM 4227 C C . GLU A 1 526 ? -24.030 6.666 15.435 1.00 97.56 526 GLU A C 1
ATOM 4229 O O . GLU A 1 526 ? -25.016 6.199 14.854 1.00 97.56 526 GLU A O 1
ATOM 4234 N N . THR A 1 527 ? -23.644 6.246 16.643 1.00 97.12 527 THR A N 1
ATOM 4235 C CA . THR A 1 527 ? -24.315 5.167 17.382 1.00 97.12 527 THR A CA 1
ATOM 4236 C C . THR A 1 527 ? -25.592 5.626 18.085 1.00 97.12 527 THR A C 1
ATOM 4238 O O . THR A 1 527 ? -26.416 4.785 18.439 1.00 97.12 527 THR A O 1
ATOM 4241 N N . GLU A 1 528 ? -25.776 6.940 18.264 1.00 96.56 528 GLU A N 1
ATOM 4242 C CA . GLU A 1 528 ? -26.802 7.549 19.124 1.00 96.56 528 GLU A CA 1
ATOM 4243 C C . GLU A 1 528 ? -26.758 7.027 20.569 1.00 96.56 528 GLU A C 1
ATOM 4245 O O . GLU A 1 528 ? -27.785 6.907 21.246 1.00 96.56 528 GLU A O 1
ATOM 4250 N N . HIS A 1 529 ? -25.552 6.718 21.042 1.00 96.75 529 HIS A N 1
ATOM 4251 C CA . HIS A 1 529 ? -25.296 6.209 22.377 1.00 96.75 529 HIS A CA 1
ATOM 4252 C C . HIS A 1 529 ? -24.181 6.977 23.067 1.00 96.75 529 HIS A C 1
ATOM 4254 O O . HIS A 1 529 ? -23.175 7.346 22.465 1.00 96.75 529 HIS A O 1
ATOM 4260 N N . ASN A 1 530 ? -24.318 7.145 24.378 1.00 97.19 530 ASN A N 1
ATOM 4261 C CA . ASN A 1 530 ? -23.196 7.552 25.200 1.00 97.19 530 ASN A CA 1
ATOM 4262 C C . ASN A 1 530 ? -22.319 6.323 25.456 1.00 97.19 530 ASN A C 1
ATOM 4264 O O . ASN A 1 530 ? -22.617 5.507 26.328 1.00 97.19 530 ASN A O 1
ATOM 4268 N N . VAL A 1 531 ? -21.248 6.190 24.674 1.00 96.62 531 VAL A N 1
ATOM 4269 C CA . VAL A 1 531 ? -20.280 5.090 24.793 1.00 96.62 531 VAL A CA 1
ATOM 4270 C C . VAL A 1 531 ? -19.162 5.384 25.796 1.00 96.62 531 VAL A C 1
ATOM 4272 O O . VAL A 1 531 ? -18.345 4.507 26.059 1.00 96.62 531 VAL A O 1
ATOM 4275 N N . ILE A 1 532 ? -19.106 6.590 26.375 1.00 97.62 532 ILE A N 1
ATOM 4276 C CA . ILE A 1 532 ? -17.980 7.031 27.212 1.00 97.62 532 ILE A CA 1
ATOM 4277 C C . ILE A 1 532 ? -17.707 6.094 28.393 1.00 97.62 532 ILE A C 1
ATOM 4279 O O . ILE A 1 532 ? -16.553 5.701 28.534 1.00 97.62 532 ILE A O 1
ATOM 4283 N N . PRO A 1 533 ? -18.700 5.652 29.192 1.00 96.44 533 PRO A N 1
ATOM 4284 C CA . PRO A 1 533 ? -18.432 4.748 30.315 1.00 96.44 533 PRO A CA 1
ATOM 4285 C C . PRO A 1 533 ? -17.749 3.438 29.902 1.00 96.44 533 PRO A C 1
ATOM 4287 O O . PRO A 1 533 ? -16.939 2.900 30.650 1.00 96.44 533 PRO A O 1
ATOM 4290 N N . TRP A 1 534 ? -18.044 2.938 28.701 1.00 95.88 534 TRP A N 1
ATOM 4291 C CA . TRP A 1 534 ? -17.375 1.769 28.131 1.00 95.88 534 TRP A CA 1
ATOM 4292 C C . TRP A 1 534 ? -15.992 2.112 27.567 1.00 95.88 534 TRP A C 1
ATOM 4294 O O . TRP A 1 534 ? -15.028 1.385 27.788 1.00 95.88 534 TRP A O 1
ATOM 4304 N N . GLN A 1 535 ? -15.866 3.235 26.868 1.00 96.50 535 GLN A N 1
ATOM 4305 C CA . GLN A 1 535 ? -14.607 3.655 26.251 1.00 96.50 535 GLN A CA 1
ATOM 4306 C C . GLN A 1 535 ? -13.546 4.054 27.291 1.00 96.50 535 GLN A C 1
ATOM 4308 O O . GLN A 1 535 ? -12.352 3.901 27.041 1.00 96.50 535 GLN A O 1
ATOM 4313 N N . GLU A 1 536 ? -13.951 4.466 28.496 1.00 95.38 536 GLU A N 1
ATOM 4314 C CA . GLU A 1 536 ? -13.043 4.701 29.627 1.00 95.38 536 GLU A CA 1
ATOM 4315 C C . GLU A 1 536 ? -12.182 3.487 29.990 1.00 95.38 536 GLU A C 1
ATOM 4317 O O . GLU A 1 536 ? -11.103 3.674 30.550 1.00 95.38 536 GLU A O 1
ATOM 4322 N N . LEU A 1 537 ? -12.595 2.264 29.636 1.00 95.12 537 LEU A N 1
ATOM 4323 C CA . LEU A 1 537 ? -11.795 1.068 29.895 1.00 95.12 537 LEU A CA 1
ATOM 4324 C C . LEU A 1 537 ? -10.432 1.077 29.180 1.00 95.12 537 LEU A C 1
ATOM 4326 O O . LEU A 1 537 ? -9.512 0.398 29.620 1.00 95.12 537 LEU A O 1
ATOM 4330 N N . TRP A 1 538 ? -10.260 1.859 28.110 1.00 95.56 538 TRP A N 1
ATOM 4331 C CA . TRP A 1 538 ? -8.961 2.033 27.441 1.00 95.56 538 TRP A CA 1
ATOM 4332 C C . TRP A 1 538 ? -8.114 3.166 28.027 1.00 95.56 538 TRP A C 1
ATOM 4334 O O . TRP A 1 538 ? -7.060 3.486 27.479 1.00 95.56 538 TRP A O 1
ATOM 4344 N N . ASN A 1 539 ? -8.555 3.785 29.126 1.00 95.69 539 ASN A N 1
ATOM 4345 C CA . ASN A 1 539 ? -7.886 4.917 29.768 1.00 95.69 539 ASN A CA 1
ATOM 4346 C C . ASN A 1 539 ? -7.676 6.118 28.826 1.00 95.69 539 ASN A C 1
ATOM 4348 O O . ASN A 1 539 ? -6.721 6.873 28.983 1.00 95.69 539 ASN A O 1
ATOM 4352 N N . PHE A 1 540 ? -8.552 6.306 27.832 1.00 97.56 540 PHE A N 1
ATOM 4353 C CA . PHE A 1 540 ? -8.457 7.416 26.883 1.00 97.56 540 PHE A CA 1
ATOM 4354 C C . PHE A 1 540 ? -8.354 8.789 27.585 1.00 97.56 540 PHE A C 1
ATOM 4356 O O . PHE A 1 540 ? -9.048 9.023 28.580 1.00 97.56 540 PHE A O 1
ATOM 4363 N N . PRO A 1 541 ? -7.563 9.741 27.047 1.00 96.44 541 PRO A N 1
ATOM 4364 C CA . PRO A 1 541 ? -7.529 11.126 27.523 1.00 96.44 541 PRO A CA 1
ATOM 4365 C C . PRO A 1 541 ? -8.790 11.896 27.081 1.00 96.44 541 PRO A C 1
ATOM 4367 O O . PRO A 1 541 ? -8.750 12.719 26.168 1.00 96.44 541 PRO A O 1
ATOM 4370 N N . ILE A 1 542 ? -9.931 11.584 27.701 1.00 97.81 542 ILE A N 1
ATOM 4371 C CA . ILE A 1 542 ? -11.251 12.131 27.345 1.00 97.81 542 ILE A CA 1
ATOM 4372 C C . ILE A 1 542 ? -11.486 13.469 28.053 1.00 97.81 542 ILE A C 1
ATOM 4374 O O . ILE A 1 542 ? -11.528 13.523 29.287 1.00 97.81 542 ILE A O 1
ATOM 4378 N N . ASP A 1 543 ? -11.726 14.524 27.278 1.00 97.44 543 ASP A N 1
ATOM 4379 C CA . ASP A 1 543 ? -12.013 15.866 27.777 1.00 97.44 543 ASP A CA 1
ATOM 4380 C C . ASP A 1 543 ? -13.487 16.061 28.201 1.00 97.44 543 ASP A C 1
ATOM 4382 O O . ASP A 1 543 ? -14.385 15.258 27.919 1.00 97.44 543 ASP A O 1
ATOM 4386 N N . ASN A 1 544 ? -13.757 17.158 28.915 1.00 97.94 544 ASN A N 1
ATOM 4387 C CA . ASN A 1 544 ? -15.107 17.475 29.396 1.00 97.94 544 ASN A CA 1
ATOM 4388 C C . ASN A 1 544 ? -16.089 17.808 28.266 1.00 97.94 544 ASN A C 1
ATOM 4390 O O . ASN A 1 544 ? -17.295 17.608 28.432 1.00 97.94 544 ASN A O 1
ATOM 4394 N N . ASN A 1 545 ? -15.601 18.314 27.134 1.00 98.06 545 ASN A N 1
ATOM 4395 C CA . ASN A 1 545 ? -16.454 18.659 26.005 1.00 98.06 545 ASN A CA 1
ATOM 4396 C C . ASN A 1 545 ? -17.040 17.389 25.376 1.00 98.06 545 ASN A C 1
ATOM 4398 O O . ASN A 1 545 ? -18.251 17.268 25.236 1.00 98.06 545 ASN A O 1
ATOM 4402 N N . THR A 1 546 ? -16.198 16.391 25.124 1.00 98.50 546 THR A N 1
ATOM 4403 C CA . THR A 1 546 ? -16.573 15.068 24.615 1.00 98.50 546 THR A CA 1
ATOM 4404 C C . THR A 1 546 ? -17.553 14.372 25.552 1.00 98.50 546 THR A C 1
ATOM 4406 O O . THR A 1 546 ? -18.571 13.842 25.109 1.00 98.50 546 THR A O 1
ATOM 4409 N N . ARG A 1 547 ? -17.314 14.439 26.869 1.00 98.00 547 ARG A N 1
ATOM 4410 C CA . ARG A 1 547 ? -18.254 13.921 27.881 1.00 98.00 547 ARG A CA 1
ATOM 4411 C C . ARG A 1 547 ? -19.618 14.599 27.792 1.00 98.00 547 ARG A C 1
ATOM 4413 O O . ARG A 1 547 ? -20.635 13.912 27.822 1.00 98.00 547 ARG A O 1
ATOM 4420 N N . THR A 1 548 ? -19.635 15.924 27.659 1.00 97.94 548 THR A N 1
ATOM 4421 C CA . THR A 1 548 ? -20.866 16.722 27.555 1.00 97.94 548 THR A CA 1
ATOM 4422 C C . THR A 1 548 ? -21.633 16.406 26.272 1.00 97.94 548 THR A C 1
ATOM 4424 O O . THR A 1 548 ? -22.847 16.214 26.311 1.00 97.94 548 THR A O 1
ATOM 4427 N N . GLU A 1 549 ? -20.936 16.293 25.142 1.00 98.06 549 GLU A N 1
ATOM 4428 C CA . GLU A 1 549 ? -21.540 15.952 23.854 1.00 98.06 549 GLU A CA 1
ATOM 4429 C C . GLU A 1 549 ? -22.132 14.539 23.856 1.00 98.06 549 GLU A C 1
ATOM 4431 O O . GLU A 1 549 ? -23.279 14.346 23.452 1.00 98.06 549 GLU A O 1
ATOM 4436 N N . CYS A 1 550 ? -21.398 13.558 24.382 1.00 97.88 550 CYS A N 1
ATOM 4437 C CA . CYS A 1 550 ? -21.883 12.187 24.488 1.00 97.88 550 CYS A CA 1
ATOM 4438 C C . CYS A 1 550 ? -23.026 12.032 25.502 1.00 97.88 550 CYS A C 1
ATOM 4440 O O . CYS A 1 550 ? -23.916 11.217 25.277 1.00 97.88 550 CYS A O 1
ATOM 4442 N N . ALA A 1 551 ? -23.065 12.823 26.582 1.00 96.31 551 ALA A N 1
ATOM 4443 C CA . ALA A 1 551 ? -24.114 12.755 27.607 1.00 96.31 551 ALA A CA 1
ATOM 4444 C C . ALA A 1 551 ? -25.525 13.110 27.098 1.00 96.31 551 ALA A C 1
ATOM 4446 O O . ALA A 1 551 ? -26.506 12.842 27.789 1.00 96.31 551 ALA A O 1
ATOM 4447 N N . LYS A 1 552 ? -25.647 13.666 25.884 1.00 96.38 552 LYS A N 1
ATOM 4448 C CA . LYS A 1 552 ? -26.933 13.889 25.200 1.00 96.38 552 LYS A CA 1
ATOM 4449 C C . LYS A 1 552 ? -27.639 12.581 24.817 1.00 96.38 552 LYS A C 1
ATOM 4451 O O . LYS A 1 552 ? -28.840 12.594 24.556 1.00 96.38 552 LYS A O 1
ATOM 4456 N N . TYR A 1 553 ? -26.908 11.467 24.775 1.00 95.94 553 TYR A N 1
ATOM 4457 C CA . TYR A 1 553 ? -27.404 10.149 24.388 1.00 95.94 553 TYR A CA 1
ATOM 4458 C C . TYR A 1 553 ? -27.518 9.203 25.592 1.00 95.94 553 TYR A C 1
ATOM 4460 O O . TYR A 1 553 ? -26.841 9.363 26.608 1.00 95.94 553 TYR A O 1
ATOM 4468 N N . SER A 1 554 ? -28.346 8.163 25.474 1.00 95.00 554 SER A N 1
ATOM 4469 C CA . SER A 1 554 ? -28.467 7.127 26.509 1.00 95.00 554 SER A CA 1
ATOM 4470 C C . SER A 1 554 ? -27.193 6.284 26.604 1.00 95.00 554 SER A C 1
ATOM 4472 O O . SER A 1 554 ? -26.636 5.895 25.572 1.00 95.00 554 SER A O 1
ATOM 4474 N N . CYS A 1 555 ? -26.752 5.966 27.828 1.00 96.94 555 CYS A N 1
ATOM 4475 C CA . CYS A 1 555 ? -25.563 5.137 28.041 1.00 96.94 555 CYS A CA 1
ATOM 4476 C C . CYS A 1 555 ? -25.701 3.763 27.390 1.00 96.94 555 CYS A C 1
ATOM 4478 O O . CYS A 1 555 ? -26.722 3.098 27.566 1.00 96.94 555 CYS A O 1
ATOM 4480 N N . TYR A 1 556 ? -24.646 3.329 26.704 1.00 96.50 556 TYR A N 1
ATOM 4481 C CA . TYR A 1 556 ? -24.489 1.970 26.205 1.00 96.50 556 TYR A CA 1
ATOM 4482 C C . TYR A 1 556 ? -23.215 1.342 26.751 1.00 96.50 556 TYR A C 1
ATOM 4484 O O . TYR A 1 556 ? -22.155 1.970 26.776 1.00 96.50 556 TYR A O 1
ATOM 4492 N N . PHE A 1 557 ? -23.325 0.078 27.148 1.00 96.56 557 PHE A N 1
ATOM 4493 C CA . PHE A 1 557 ? -22.193 -0.728 27.571 1.00 96.56 557 PHE A CA 1
ATOM 4494 C C . PHE A 1 557 ? -22.424 -2.173 27.113 1.00 96.56 557 PHE A C 1
ATOM 4496 O O . PHE A 1 557 ? -23.418 -2.758 27.548 1.00 96.56 557 PHE A O 1
ATOM 4503 N N . PRO A 1 558 ? -21.545 -2.764 26.283 1.00 94.56 558 PRO A N 1
ATOM 4504 C CA . PRO A 1 558 ? -21.776 -4.090 25.712 1.00 94.56 558 PRO A CA 1
ATOM 4505 C C . PRO A 1 558 ? -21.883 -5.191 26.776 1.00 94.56 558 PRO A C 1
ATOM 4507 O O . PRO A 1 558 ? -21.244 -5.113 27.830 1.00 94.56 558 PRO A O 1
ATOM 4510 N N . ASP A 1 559 ? -22.697 -6.206 26.479 1.00 92.44 559 ASP A N 1
ATOM 4511 C CA . ASP A 1 559 ? -22.832 -7.447 27.249 1.00 92.44 559 ASP A CA 1
ATOM 4512 C C . ASP A 1 559 ? -22.529 -8.658 26.371 1.00 92.44 559 ASP A C 1
ATOM 4514 O O . ASP A 1 559 ? -23.381 -9.155 25.637 1.00 92.44 559 ASP A O 1
ATOM 4518 N N . ASP A 1 560 ? -21.277 -9.087 26.390 1.00 89.62 560 ASP A N 1
ATOM 4519 C CA . ASP A 1 560 ? -20.741 -10.075 25.465 1.00 89.62 560 ASP A CA 1
ATOM 4520 C C . ASP A 1 560 ? -19.567 -10.854 26.061 1.00 89.62 560 ASP A C 1
ATOM 4522 O O . ASP A 1 560 ? -19.170 -10.666 27.212 1.00 89.62 560 ASP A O 1
ATOM 4526 N N . ALA A 1 561 ? -18.982 -11.732 25.248 1.00 85.38 561 ALA A N 1
ATOM 4527 C CA . ALA A 1 561 ? -17.914 -12.625 25.667 1.00 85.38 561 ALA A CA 1
ATOM 4528 C C . ALA A 1 561 ? -16.663 -11.911 26.218 1.00 85.38 561 ALA A C 1
ATOM 4530 O O . ALA A 1 561 ? -15.917 -12.539 26.966 1.00 85.38 561 ALA A O 1
ATOM 4531 N N . LEU A 1 562 ? -16.390 -10.641 25.879 1.00 87.19 562 LEU A N 1
ATOM 4532 C CA . LEU A 1 562 ? -15.258 -9.914 26.474 1.00 87.19 562 LEU A CA 1
ATOM 4533 C C . LEU A 1 562 ? -15.636 -9.309 27.818 1.00 87.19 562 LEU A C 1
ATOM 4535 O O . LEU A 1 562 ? -14.922 -9.484 28.803 1.00 87.19 562 LEU A O 1
ATOM 4539 N N . THR A 1 563 ? -16.756 -8.595 27.865 1.00 91.19 563 THR A N 1
ATOM 4540 C CA . THR A 1 563 ? -17.201 -7.920 29.091 1.00 91.19 563 THR A CA 1
ATOM 4541 C C . THR A 1 563 ? -17.549 -8.911 30.204 1.00 91.19 563 THR A C 1
ATOM 4543 O O . THR A 1 563 ? -17.255 -8.647 31.369 1.00 91.19 563 THR A O 1
ATOM 4546 N N . GLN A 1 564 ? -18.039 -10.103 29.854 1.00 90.69 564 GLN A N 1
ATOM 4547 C CA . GLN A 1 564 ? -18.276 -11.203 30.796 1.00 90.69 564 GLN A CA 1
ATOM 4548 C C . GLN A 1 564 ? -16.995 -11.776 31.426 1.00 90.69 564 GLN A C 1
ATOM 4550 O O . GLN A 1 564 ? -17.073 -12.423 32.468 1.00 90.69 564 GLN A O 1
ATOM 4555 N N . GLN A 1 565 ? -15.810 -11.536 30.849 1.00 90.00 565 GLN A N 1
ATOM 4556 C CA . GLN A 1 565 ? -14.536 -11.971 31.443 1.00 90.00 565 GLN A CA 1
ATOM 4557 C C . GLN A 1 565 ? -14.038 -11.040 32.558 1.00 90.00 565 GLN A C 1
ATOM 4559 O O . GLN A 1 565 ? -13.094 -11.388 33.269 1.00 90.00 565 GLN A O 1
ATOM 4564 N N . VAL A 1 566 ? -14.642 -9.859 32.717 1.00 93.06 566 VAL A N 1
ATOM 4565 C CA . VAL A 1 566 ? -14.235 -8.839 33.697 1.00 93.06 566 VAL A CA 1
ATOM 4566 C C . VAL A 1 566 ? -15.440 -8.175 34.396 1.00 93.06 566 VAL A C 1
ATOM 4568 O O . VAL A 1 566 ? -15.542 -6.944 34.406 1.00 93.06 566 VAL A O 1
ATOM 4571 N N . PRO A 1 567 ? -16.358 -8.953 35.001 1.00 94.25 567 PRO A N 1
ATOM 4572 C CA . PRO A 1 567 ? -17.619 -8.434 35.539 1.00 94.25 567 PRO A CA 1
ATOM 4573 C C . PRO A 1 567 ? -17.416 -7.301 36.556 1.00 94.25 567 PRO A C 1
ATOM 4575 O O . PRO A 1 567 ? -18.065 -6.266 36.443 1.00 94.25 567 PRO A O 1
ATOM 4578 N N . ASP A 1 568 ? -16.433 -7.418 37.453 1.00 95.38 568 ASP A N 1
ATOM 4579 C CA . ASP A 1 568 ? -16.151 -6.397 38.473 1.00 95.38 568 ASP A CA 1
ATOM 4580 C C . ASP A 1 568 ? -15.761 -5.033 37.867 1.00 95.38 568 ASP A C 1
ATOM 4582 O O . ASP A 1 568 ? -16.139 -3.974 38.375 1.00 95.38 568 ASP A O 1
ATOM 4586 N N . ILE A 1 569 ? -15.002 -5.036 36.761 1.00 94.88 569 ILE A N 1
ATOM 4587 C CA . ILE A 1 569 ? -14.599 -3.808 36.052 1.00 94.88 569 ILE A CA 1
ATOM 4588 C C . ILE A 1 569 ? -15.820 -3.177 35.378 1.00 94.88 569 ILE A C 1
ATOM 4590 O O . ILE A 1 569 ? -16.009 -1.959 35.447 1.00 94.88 569 ILE A O 1
ATOM 4594 N N . VAL A 1 570 ? -16.665 -4.006 34.762 1.00 94.50 570 VAL A N 1
ATOM 4595 C CA . VAL A 1 570 ? -17.897 -3.579 34.090 1.00 94.50 570 VAL A CA 1
ATOM 4596 C C . VAL A 1 570 ? -18.885 -2.979 35.093 1.00 94.50 570 VAL A C 1
ATOM 4598 O O . VAL A 1 570 ? -19.359 -1.862 34.886 1.00 94.50 570 VAL A O 1
ATOM 4601 N N . GLU A 1 571 ? -19.147 -3.652 36.214 1.00 93.44 571 GLU A N 1
ATOM 4602 C CA . GLU A 1 571 ? -20.038 -3.162 37.274 1.00 93.44 571 GLU A CA 1
ATOM 4603 C C . GLU A 1 571 ? -19.540 -1.843 37.874 1.00 93.44 571 GLU A C 1
ATOM 4605 O O . GLU A 1 571 ? -20.308 -0.889 38.050 1.00 93.44 571 GLU A O 1
ATOM 4610 N N . LYS A 1 572 ? -18.228 -1.725 38.110 1.00 94.12 572 LYS A N 1
ATOM 4611 C CA . LYS A 1 572 ? -17.619 -0.477 38.581 1.00 94.12 572 LYS A CA 1
ATOM 4612 C C . LYS A 1 572 ? -17.790 0.668 37.581 1.00 94.12 572 LYS A C 1
ATOM 4614 O O . LYS A 1 572 ? -17.973 1.810 37.999 1.00 94.12 572 LYS A O 1
ATOM 4619 N N . ALA A 1 573 ? -17.722 0.401 36.280 1.00 93.75 573 ALA A N 1
ATOM 4620 C CA . ALA A 1 573 ? -17.930 1.426 35.262 1.00 93.75 573 ALA A CA 1
ATOM 4621 C C . ALA A 1 573 ? -19.408 1.846 35.167 1.00 93.75 573 ALA A C 1
ATOM 4623 O O . ALA A 1 573 ? -19.708 3.040 35.167 1.00 93.75 573 ALA A O 1
ATOM 4624 N N . ILE A 1 574 ? -20.336 0.883 35.172 1.00 94.19 574 ILE A N 1
ATOM 4625 C CA . ILE A 1 574 ? -21.782 1.137 35.056 1.00 94.19 574 ILE A CA 1
ATOM 4626 C C . ILE A 1 574 ? -22.349 1.813 36.309 1.00 94.19 574 ILE A C 1
ATOM 4628 O O . ILE A 1 574 ? -23.200 2.691 36.189 1.00 94.19 574 ILE A O 1
ATOM 4632 N N . SER A 1 575 ? -21.865 1.474 37.509 1.00 93.69 575 SER A N 1
ATOM 4633 C CA . SER A 1 575 ? -22.349 2.070 38.771 1.00 93.69 575 SER A CA 1
ATOM 4634 C C . SER A 1 575 ? -22.144 3.588 38.871 1.00 93.69 575 SER A C 1
ATOM 4636 O O . SER A 1 575 ? -22.812 4.248 39.665 1.00 93.69 575 SER A O 1
ATOM 4638 N N . LYS A 1 576 ? -21.266 4.166 38.040 1.00 89.88 576 LYS A N 1
ATOM 4639 C CA . LYS A 1 576 ? -21.070 5.620 37.923 1.00 89.88 576 LYS A CA 1
ATOM 4640 C C . LYS A 1 576 ? -22.157 6.320 37.099 1.00 89.88 576 LYS A C 1
ATOM 4642 O O . LYS A 1 576 ? -22.182 7.548 37.063 1.00 89.88 576 LYS A O 1
ATOM 4647 N N . VAL A 1 577 ? -23.019 5.571 36.410 1.00 93.19 577 VAL A N 1
ATOM 4648 C CA . VAL A 1 577 ? -24.021 6.096 35.477 1.00 93.19 577 VAL A CA 1
ATOM 4649 C C . VAL A 1 577 ? -25.414 6.024 36.114 1.00 93.19 577 VAL A C 1
ATOM 4651 O O . VAL A 1 577 ? -25.945 4.927 36.307 1.00 93.19 577 VAL A O 1
ATOM 4654 N N . PRO A 1 578 ? -26.053 7.168 36.424 1.00 87.56 578 PRO A N 1
ATOM 4655 C CA . PRO A 1 578 ? -27.418 7.182 36.941 1.00 87.56 578 PRO A CA 1
ATOM 4656 C C . PRO A 1 578 ? -28.393 6.510 35.965 1.00 87.56 578 PRO A C 1
ATOM 4658 O O . PRO A 1 578 ? -28.458 6.881 34.796 1.00 87.56 578 PRO A O 1
ATOM 4661 N N . GLY A 1 579 ? -29.154 5.521 36.444 1.00 86.56 579 GLY A N 1
ATOM 4662 C CA . GLY A 1 579 ? -30.089 4.748 35.614 1.00 86.56 579 GLY A CA 1
ATOM 4663 C C . GLY A 1 579 ? -29.455 3.598 34.817 1.00 86.56 579 GLY A C 1
ATOM 4664 O O . GLY A 1 579 ? -30.178 2.879 34.132 1.00 86.56 579 GLY A O 1
ATOM 4665 N N . GLY A 1 580 ? -28.141 3.383 34.941 1.00 92.69 580 GLY A N 1
ATOM 4666 C CA . GLY A 1 580 ? -27.419 2.303 34.269 1.00 92.69 580 GLY A CA 1
ATOM 4667 C C . GLY A 1 580 ? -27.206 2.535 32.769 1.00 92.69 580 GLY A C 1
ATOM 4668 O O . GLY A 1 580 ? -27.360 3.643 32.254 1.00 92.69 580 GLY A O 1
ATOM 4669 N N . CYS A 1 581 ? -26.821 1.473 32.060 1.00 95.88 581 CYS A N 1
ATOM 4670 C CA . CYS A 1 581 ? -26.536 1.499 30.625 1.00 95.88 581 CYS A CA 1
ATOM 4671 C C . CYS A 1 581 ? -27.333 0.415 29.900 1.00 95.88 581 CYS A C 1
ATOM 4673 O O . CYS A 1 581 ? -27.487 -0.697 30.412 1.00 95.88 581 CYS A O 1
ATOM 4675 N N . VAL A 1 582 ? -27.805 0.715 28.688 1.00 94.44 582 VAL A N 1
ATOM 4676 C CA . VAL A 1 582 ? -28.384 -0.313 27.822 1.00 94.44 582 VAL A CA 1
ATOM 4677 C C . VAL A 1 582 ? -27.296 -1.295 27.386 1.00 94.44 582 VAL A C 1
ATOM 4679 O O . VAL A 1 582 ? -26.153 -0.908 27.135 1.00 94.44 582 VAL A O 1
ATOM 4682 N N . ARG A 1 583 ? -27.659 -2.577 27.324 1.00 92.25 583 ARG A N 1
ATOM 4683 C CA . ARG A 1 583 ? -26.734 -3.690 27.048 1.00 92.25 583 ARG A CA 1
ATOM 4684 C C . ARG A 1 583 ? -26.757 -4.150 25.590 1.00 92.25 583 ARG A C 1
ATOM 4686 O O . ARG A 1 583 ? -25.819 -4.784 25.123 1.00 92.25 583 ARG A O 1
ATOM 4693 N N . THR A 1 584 ? -27.811 -3.790 24.861 1.00 86.06 584 THR A N 1
ATOM 4694 C CA . THR A 1 584 ? -27.995 -4.097 23.439 1.00 86.06 584 THR A CA 1
ATOM 4695 C C . THR A 1 584 ? -27.971 -2.796 22.639 1.00 86.06 584 THR A C 1
ATOM 4697 O O . THR A 1 584 ? -28.620 -1.830 23.055 1.00 86.06 584 THR A O 1
ATOM 4700 N N . PRO A 1 585 ? -27.231 -2.735 21.519 1.00 81.88 585 PRO A N 1
ATOM 4701 C CA . PRO A 1 585 ? -27.164 -1.530 20.706 1.00 81.88 585 PRO A CA 1
ATOM 4702 C C . PRO A 1 585 ? -28.534 -1.232 20.087 1.00 81.88 585 PRO A C 1
ATOM 4704 O O . PRO A 1 585 ? -29.237 -2.134 19.633 1.00 81.88 585 PRO A O 1
ATOM 4707 N N . LYS A 1 586 ? -28.908 0.050 20.041 1.00 79.00 586 LYS A N 1
ATOM 4708 C CA . LYS A 1 586 ? -30.189 0.521 19.487 1.00 79.00 586 LYS A CA 1
ATOM 4709 C C . LYS A 1 586 ? -30.337 0.206 17.998 1.00 79.00 586 LYS A C 1
ATOM 4711 O O . LYS A 1 586 ? -31.448 -0.039 17.532 1.00 79.00 586 LYS A O 1
ATOM 4716 N N . LYS A 1 587 ? -29.233 0.259 17.248 1.00 82.06 587 LYS A N 1
ATOM 4717 C CA . LYS A 1 587 ? -29.189 0.011 15.803 1.00 82.06 587 LYS A CA 1
ATOM 4718 C C . LYS A 1 587 ? -27.807 -0.464 15.363 1.00 82.06 587 LYS A C 1
ATOM 4720 O O . LYS A 1 587 ? -26.802 -0.126 15.984 1.00 82.06 587 LYS A O 1
ATOM 4725 N N . GLN A 1 588 ? -27.779 -1.168 14.236 1.00 93.00 588 GLN A N 1
ATOM 4726 C CA . GLN A 1 588 ? -26.587 -1.247 13.396 1.00 93.00 588 GLN A CA 1
ATOM 4727 C C . GLN A 1 588 ? -26.4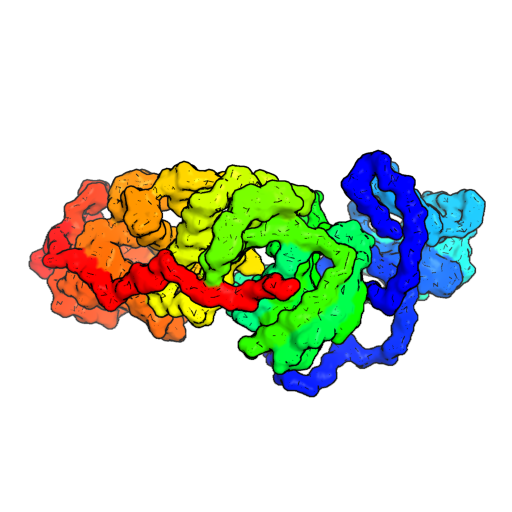70 0.072 12.616 1.00 93.00 588 GLN A C 1
ATOM 4729 O O . GLN A 1 588 ? -27.449 0.558 12.045 1.00 93.00 588 GLN A O 1
ATOM 4734 N N . VAL A 1 589 ? -25.294 0.684 12.633 1.00 96.94 589 VAL A N 1
ATOM 4735 C CA . VAL A 1 589 ? -24.972 1.914 11.916 1.00 96.94 589 VAL A CA 1
ATOM 4736 C C . VAL A 1 589 ? -24.799 1.579 10.439 1.00 96.94 589 VAL A C 1
ATOM 4738 O O . VAL A 1 589 ? -23.918 0.812 10.053 1.00 96.94 589 VAL A O 1
ATOM 4741 N N . ALA A 1 590 ? -25.652 2.167 9.605 1.00 96.56 590 ALA A N 1
ATOM 4742 C CA . ALA A 1 590 ? -25.514 2.087 8.160 1.00 96.56 590 ALA A CA 1
ATOM 4743 C C . ALA A 1 590 ? -24.373 2.993 7.680 1.00 96.56 590 ALA A C 1
ATOM 4745 O O . ALA A 1 590 ? -24.177 4.099 8.197 1.00 96.56 590 ALA A O 1
ATOM 4746 N N . SER A 1 591 ? -23.646 2.534 6.662 1.00 96.81 591 SER A N 1
ATOM 4747 C CA . SER A 1 591 ? -22.664 3.376 5.983 1.00 96.81 591 SER A CA 1
ATOM 4748 C C . SER A 1 591 ? -23.367 4.529 5.265 1.00 96.81 591 SER A C 1
ATOM 4750 O O . SER A 1 591 ? -24.377 4.325 4.590 1.00 96.81 591 SER A O 1
ATOM 4752 N N . LYS A 1 592 ? -22.809 5.734 5.378 1.00 97.69 592 LYS A N 1
ATOM 4753 C CA . LYS A 1 592 ? -23.201 6.918 4.593 1.00 97.69 592 LYS A CA 1
ATOM 4754 C C . LYS A 1 592 ? -22.465 6.996 3.254 1.00 97.69 592 LYS A C 1
ATOM 4756 O O . LYS A 1 592 ? -22.761 7.868 2.439 1.00 97.69 592 LYS A O 1
ATOM 4761 N N . HIS A 1 593 ? -21.499 6.106 3.045 1.00 97.75 593 HIS A N 1
ATOM 4762 C CA . HIS A 1 593 ? -20.567 6.135 1.928 1.00 97.75 593 HIS A CA 1
ATOM 4763 C C . HIS A 1 593 ? -20.590 4.809 1.165 1.00 97.75 593 HIS A C 1
ATOM 4765 O O . HIS A 1 593 ? -20.661 3.730 1.760 1.00 97.75 593 HIS A O 1
ATOM 4771 N N . ASP A 1 594 ? -20.512 4.897 -0.159 1.00 97.38 594 ASP A N 1
ATOM 4772 C CA . ASP A 1 594 ? -20.400 3.731 -1.030 1.00 97.38 594 ASP A CA 1
ATOM 4773 C C . ASP A 1 594 ? -18.939 3.278 -1.119 1.00 97.38 594 ASP A C 1
ATOM 4775 O O . ASP A 1 594 ? -18.119 3.904 -1.796 1.00 97.38 594 ASP A O 1
ATOM 4779 N N . ILE A 1 595 ? -18.616 2.179 -0.434 1.00 97.94 595 ILE A N 1
ATOM 4780 C CA . ILE A 1 595 ? -17.274 1.589 -0.481 1.00 97.94 595 ILE A CA 1
ATOM 4781 C C . ILE A 1 595 ? -17.021 0.768 -1.756 1.00 97.94 595 ILE A C 1
ATOM 4783 O O . ILE A 1 595 ? -15.870 0.467 -2.066 1.00 97.94 595 ILE A O 1
ATOM 4787 N N . PHE A 1 596 ? -18.061 0.458 -2.537 1.00 98.25 596 PHE A N 1
ATOM 4788 C CA . PHE A 1 596 ? -17.985 -0.360 -3.753 1.00 98.25 596 PHE A CA 1
ATOM 4789 C C . PHE A 1 596 ? -17.800 0.464 -5.033 1.00 98.25 596 PHE A C 1
ATOM 4791 O O . PHE A 1 596 ? -17.657 -0.098 -6.123 1.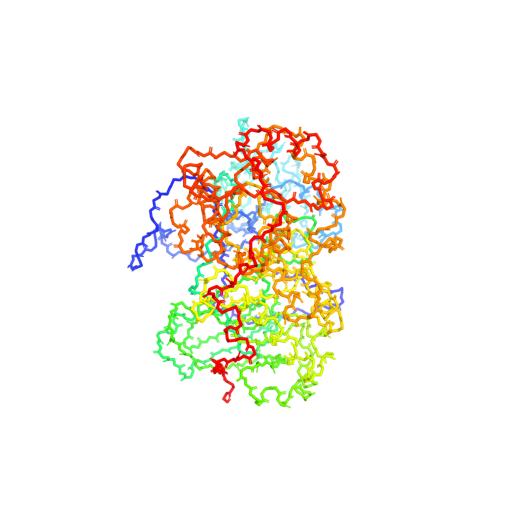00 98.25 596 PHE A O 1
ATOM 4798 N N . LYS A 1 597 ? -17.770 1.795 -4.916 1.00 96.69 597 LYS A N 1
ATOM 4799 C CA . LYS A 1 597 ? -17.619 2.719 -6.040 1.00 96.69 597 LYS A CA 1
ATOM 4800 C C . LYS A 1 597 ? -16.407 2.363 -6.914 1.00 96.69 597 LYS A C 1
ATOM 4802 O O . LYS A 1 597 ? -15.257 2.509 -6.495 1.00 96.69 597 LYS A O 1
ATOM 4807 N N . GLY A 1 598 ? -16.675 1.973 -8.162 1.00 95.81 598 GLY A N 1
ATOM 4808 C CA . GLY A 1 598 ? -15.654 1.719 -9.187 1.00 95.81 598 GLY A CA 1
ATOM 4809 C C . GLY A 1 598 ? -14.861 0.421 -9.025 1.00 95.81 598 GLY A C 1
ATOM 4810 O O . GLY A 1 598 ? -13.842 0.239 -9.696 1.00 95.81 598 GLY A O 1
ATOM 4811 N N . LEU A 1 599 ? -15.299 -0.487 -8.148 1.00 97.19 599 LEU A N 1
ATOM 4812 C CA . LEU A 1 599 ? -14.764 -1.846 -8.141 1.00 97.19 599 LEU A CA 1
ATOM 4813 C C . LEU A 1 599 ? -15.104 -2.547 -9.460 1.00 97.19 599 LEU A C 1
ATOM 4815 O O . LEU A 1 599 ? -16.178 -2.340 -10.022 1.00 97.19 599 LEU A O 1
ATOM 4819 N N . TYR A 1 600 ? -14.189 -3.389 -9.942 1.00 95.69 600 TYR A N 1
ATOM 4820 C CA . TYR A 1 600 ? -14.303 -4.144 -11.198 1.00 95.69 600 TYR A CA 1
ATOM 4821 C C . TYR A 1 600 ? -14.426 -3.286 -12.467 1.00 95.69 600 TYR A C 1
ATOM 4823 O O . TYR A 1 600 ? -14.665 -3.821 -13.547 1.00 95.69 600 TYR A O 1
ATOM 4831 N N . THR A 1 601 ? -14.246 -1.968 -12.366 1.00 93.50 601 THR A N 1
ATOM 4832 C CA . THR A 1 601 ? -14.102 -1.086 -13.526 1.00 93.50 601 THR A CA 1
ATOM 4833 C C . THR A 1 601 ? -12.630 -0.798 -13.772 1.00 93.50 601 THR A C 1
ATOM 4835 O O . THR A 1 601 ? -11.819 -0.869 -12.849 1.00 93.50 601 THR A O 1
ATOM 4838 N N . HIS A 1 602 ? -12.283 -0.402 -14.988 1.00 89.81 602 HIS A N 1
ATOM 4839 C CA . HIS A 1 602 ? -10.953 0.094 -15.318 1.00 89.81 602 HIS A CA 1
ATOM 4840 C C . HIS A 1 602 ? -11.054 1.233 -16.334 1.00 89.81 602 HIS A C 1
ATOM 4842 O O . HIS A 1 602 ? -12.017 1.310 -17.104 1.00 89.81 602 HIS A O 1
ATOM 4848 N N . GLY A 1 603 ? -10.082 2.139 -16.305 1.00 84.38 603 GLY A N 1
ATOM 4849 C CA . GLY A 1 603 ? -9.974 3.249 -17.237 1.00 84.38 603 GLY A CA 1
ATOM 4850 C C . GLY A 1 603 ? -9.551 2.817 -18.640 1.00 84.38 603 GLY A C 1
ATOM 4851 O O . GLY A 1 603 ? -9.532 1.635 -18.994 1.00 84.38 603 GLY A O 1
ATOM 4852 N N . GLN A 1 604 ? -9.208 3.814 -19.453 1.00 76.19 604 GLN A N 1
ATOM 4853 C CA . GLN A 1 604 ? -8.628 3.591 -20.775 1.00 76.19 604 GLN A CA 1
ATOM 4854 C C . GLN A 1 604 ? -7.137 3.258 -20.665 1.00 76.19 604 GLN A C 1
ATOM 4856 O O . GLN A 1 604 ? -6.472 3.736 -19.740 1.00 76.19 604 GLN A O 1
ATOM 4861 N N . PRO A 1 605 ? -6.580 2.497 -21.622 1.00 65.94 605 PRO A N 1
ATOM 4862 C CA . PRO A 1 605 ? -5.142 2.399 -21.774 1.00 65.94 605 PRO A CA 1
ATOM 4863 C C . PRO A 1 605 ? -4.514 3.789 -21.921 1.00 65.94 605 PRO A C 1
ATOM 4865 O O . PRO A 1 605 ? -5.015 4.675 -22.605 1.00 65.94 605 PRO A O 1
ATOM 4868 N N . TRP A 1 606 ? -3.377 3.931 -21.275 1.00 63.22 606 TRP A N 1
ATOM 4869 C CA . TRP A 1 606 ? -2.538 5.112 -21.096 1.00 63.22 606 TRP A CA 1
ATOM 4870 C C . TRP A 1 606 ? -1.198 4.876 -21.829 1.00 63.22 606 TRP A C 1
ATOM 4872 O O . TRP A 1 606 ? -0.390 5.787 -21.969 1.00 63.22 606 TRP A O 1
ATOM 4882 N N . PHE A 1 607 ? -0.996 3.656 -22.352 1.00 56.16 607 PHE A N 1
ATOM 4883 C CA . PHE A 1 607 ? 0.118 3.223 -23.186 1.00 56.16 607 PHE A CA 1
ATOM 4884 C C . PHE A 1 607 ? -0.372 2.259 -24.282 1.00 56.16 607 PHE A C 1
ATOM 4886 O O . PHE A 1 607 ? -1.268 1.440 -24.060 1.00 56.16 607 PHE A O 1
ATOM 4893 N N . SER A 1 608 ? 0.239 2.340 -25.463 1.00 47.19 608 SER A N 1
ATOM 4894 C CA . SER A 1 608 ? -0.015 1.448 -26.596 1.00 47.19 608 SER A CA 1
ATOM 4895 C C . SER A 1 608 ? 1.271 1.193 -27.374 1.00 47.19 608 SER A C 1
ATOM 4897 O O . SER A 1 608 ? 2.054 2.118 -27.591 1.00 47.19 608 SER A O 1
ATOM 4899 N N . PHE A 1 609 ? 1.448 -0.035 -27.860 1.00 48.47 609 PHE A N 1
ATOM 4900 C CA . PHE A 1 609 ? 2.405 -0.323 -28.926 1.00 48.47 609 PHE A CA 1
ATOM 4901 C C . PHE A 1 609 ? 1.855 0.177 -30.264 1.00 48.47 609 PHE A C 1
ATOM 4903 O O . PHE A 1 609 ? 0.685 -0.068 -30.567 1.00 48.47 609 PHE A O 1
ATOM 4910 N N . LEU A 1 610 ? 2.689 0.889 -31.024 1.00 33.62 610 LEU A N 1
ATOM 4911 C CA . LEU A 1 610 ? 2.427 1.276 -32.413 1.00 33.62 610 LEU A CA 1
ATOM 4912 C C . LEU A 1 610 ? 3.157 0.343 -33.373 1.00 33.62 610 LEU A C 1
ATOM 4914 O O . LEU A 1 610 ? 4.314 -0.018 -33.055 1.00 33.62 610 LEU A O 1
#